Protein AF-W2P151-F1 (afdb_monomer_lite)

Structure (mmCIF, N/CA/C/O backbone):
data_AF-W2P151-F1
#
_entry.id   AF-W2P151-F1
#
loop_
_atom_site.group_PDB
_atom_site.id
_atom_site.type_symbol
_atom_site.label_atom_id
_atom_site.label_alt_id
_atom_site.label_comp_id
_atom_site.label_asym_id
_atom_site.label_entity_id
_atom_site.label_seq_id
_atom_site.pdbx_PDB_ins_code
_atom_site.Cartn_x
_atom_site.Cartn_y
_atom_site.Cartn_z
_atom_site.occupancy
_atom_site.B_iso_or_equiv
_atom_site.auth_seq_id
_atom_site.auth_comp_id
_atom_site.auth_asym_id
_atom_site.auth_atom_id
_atom_site.pdbx_PDB_model_num
ATOM 1 N N . MET A 1 1 ? 22.898 -13.556 15.363 1.00 48.88 1 MET A N 1
ATOM 2 C CA . MET A 1 1 ? 22.469 -13.489 13.948 1.00 48.88 1 MET A CA 1
ATOM 3 C C . MET A 1 1 ? 21.510 -14.631 13.672 1.00 48.88 1 MET A C 1
ATOM 5 O O . MET A 1 1 ? 21.940 -15.776 13.600 1.00 48.88 1 MET A O 1
ATOM 9 N N . LEU A 1 2 ? 20.218 -14.321 13.571 1.00 49.53 2 LEU A N 1
ATOM 10 C CA . LEU A 1 2 ? 19.186 -15.276 13.169 1.00 49.53 2 LEU A CA 1
ATOM 11 C C . LEU A 1 2 ? 19.437 -15.755 11.729 1.00 49.53 2 LEU A C 1
ATOM 13 O O . LEU A 1 2 ? 19.511 -14.952 10.799 1.00 49.53 2 LEU A O 1
ATOM 17 N N . THR A 1 3 ? 19.579 -17.063 11.541 1.00 51.41 3 THR A N 1
ATOM 18 C CA . THR A 1 3 ? 19.622 -17.700 10.222 1.00 51.41 3 THR A CA 1
ATOM 19 C C . THR A 1 3 ? 18.239 -17.662 9.571 1.00 51.41 3 THR A C 1
ATOM 21 O O . THR A 1 3 ? 17.212 -17.768 10.242 1.00 51.41 3 THR A O 1
ATOM 24 N N . ARG A 1 4 ? 18.202 -17.495 8.244 1.00 45.56 4 ARG A N 1
ATOM 25 C CA . ARG A 1 4 ? 16.959 -17.489 7.461 1.00 45.56 4 ARG A CA 1
ATOM 26 C C . ARG A 1 4 ? 16.254 -18.842 7.606 1.00 45.56 4 ARG A C 1
ATOM 28 O O . ARG A 1 4 ? 16.794 -19.858 7.178 1.00 45.56 4 ARG A O 1
ATOM 35 N N . GLY A 1 5 ? 15.075 -18.848 8.221 1.00 63.41 5 GLY A N 1
ATOM 36 C CA . GLY A 1 5 ? 14.227 -20.029 8.370 1.00 63.41 5 GLY A CA 1
ATOM 37 C C . GLY A 1 5 ? 13.112 -20.072 7.326 1.00 63.41 5 GLY A C 1
ATOM 38 O O . GLY A 1 5 ? 12.913 -19.126 6.566 1.00 63.41 5 GLY A O 1
ATOM 39 N N . LEU A 1 6 ? 12.331 -21.157 7.330 1.00 47.38 6 LEU A N 1
ATOM 40 C CA . LEU A 1 6 ? 11.168 -21.346 6.445 1.00 47.38 6 LEU A CA 1
ATOM 41 C C . LEU A 1 6 ? 10.095 -20.246 6.592 1.00 47.38 6 LEU A C 1
ATOM 43 O O . LEU A 1 6 ? 9.331 -20.017 5.662 1.00 47.38 6 LEU A O 1
ATOM 47 N N . ALA A 1 7 ? 10.055 -19.559 7.739 1.00 50.62 7 ALA A N 1
ATOM 48 C CA . ALA A 1 7 ? 9.085 -18.505 8.049 1.00 50.62 7 ALA A CA 1
ATOM 49 C C . ALA A 1 7 ? 9.731 -17.197 8.555 1.00 50.62 7 ALA A C 1
ATOM 51 O O . ALA A 1 7 ? 9.031 -16.336 9.084 1.00 50.62 7 ALA A O 1
ATOM 52 N N . THR A 1 8 ? 11.055 -17.032 8.432 1.00 49.62 8 THR A N 1
ATOM 53 C CA . THR A 1 8 ? 11.764 -15.846 8.941 1.00 49.62 8 THR A CA 1
ATOM 54 C C . THR A 1 8 ? 12.710 -15.260 7.896 1.00 49.62 8 THR A C 1
ATOM 56 O O . THR A 1 8 ? 13.574 -15.945 7.350 1.00 49.62 8 THR A O 1
ATOM 59 N N . ILE A 1 9 ? 12.563 -13.960 7.635 1.00 53.88 9 ILE A N 1
ATOM 60 C CA . ILE A 1 9 ? 13.504 -13.168 6.838 1.00 53.88 9 ILE A CA 1
ATOM 61 C C . ILE A 1 9 ? 14.273 -12.278 7.822 1.00 53.88 9 ILE A C 1
ATOM 63 O O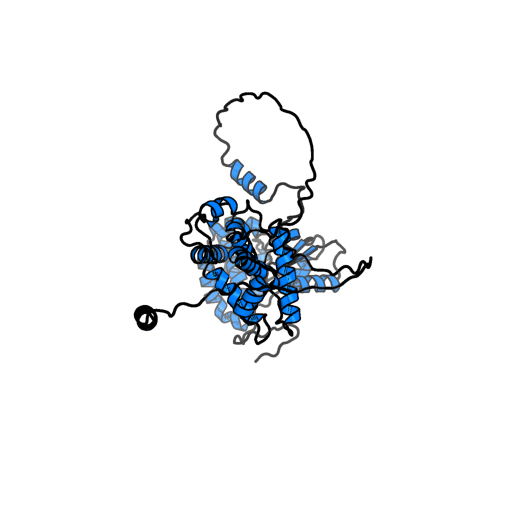 . ILE A 1 9 ? 13.668 -11.374 8.400 1.00 53.88 9 ILE A O 1
ATOM 67 N N . PRO A 1 10 ? 15.568 -12.537 8.070 1.00 54.06 10 PRO A N 1
ATOM 68 C CA . PRO A 1 10 ? 16.351 -11.721 8.986 1.00 54.06 10 PRO A CA 1
ATOM 69 C C . PRO A 1 10 ? 16.615 -10.349 8.357 1.00 54.06 10 PRO A C 1
ATOM 71 O O . PRO A 1 10 ? 17.128 -10.259 7.241 1.00 54.06 10 PRO A O 1
ATOM 74 N N . LEU A 1 11 ? 16.261 -9.282 9.076 1.00 56.06 11 LEU A N 1
ATOM 75 C CA . LEU A 1 11 ? 16.578 -7.908 8.693 1.00 56.06 11 LEU A CA 1
ATOM 76 C C . LEU A 1 11 ? 17.897 -7.490 9.371 1.00 56.06 11 LEU A C 1
ATOM 78 O O . LEU A 1 11 ? 17.995 -7.574 10.598 1.00 56.06 11 LEU A O 1
ATOM 82 N N . PRO A 1 12 ? 18.928 -7.066 8.613 1.00 52.03 12 PRO A N 1
ATOM 83 C CA . PRO A 1 12 ? 20.216 -6.677 9.184 1.00 52.03 12 PRO A CA 1
ATOM 84 C C . PRO A 1 12 ? 20.056 -5.540 10.206 1.00 52.03 12 PRO A C 1
ATOM 86 O O . PRO A 1 12 ? 19.514 -4.489 9.880 1.00 52.03 12 PRO A O 1
ATOM 89 N N . GLY A 1 13 ? 20.530 -5.748 11.438 1.00 55.62 13 GLY A N 1
ATOM 90 C CA . GLY A 1 13 ? 20.484 -4.745 12.513 1.00 55.62 13 GLY A CA 1
ATOM 91 C C . GLY A 1 13 ? 19.238 -4.771 13.408 1.00 55.62 13 GLY A C 1
ATOM 92 O O . GLY A 1 13 ? 19.181 -3.998 14.360 1.00 55.62 13 GLY A O 1
ATOM 93 N N . ILE A 1 14 ? 18.268 -5.661 13.161 1.00 54.78 14 ILE A N 1
ATOM 94 C CA . ILE A 1 14 ? 17.080 -5.841 14.013 1.00 54.78 14 ILE A CA 1
ATOM 95 C C . ILE A 1 14 ? 17.016 -7.308 14.453 1.00 54.78 14 ILE A C 1
ATOM 97 O O . ILE A 1 14 ? 16.638 -8.180 13.676 1.00 54.78 14 ILE A O 1
ATOM 101 N N . ASP A 1 15 ? 17.406 -7.584 15.702 1.00 51.38 15 ASP A N 1
ATOM 102 C CA . ASP A 1 15 ? 17.488 -8.951 16.260 1.00 51.38 15 ASP A CA 1
ATOM 103 C C . ASP A 1 15 ? 16.204 -9.380 16.999 1.00 51.38 15 ASP A C 1
ATOM 105 O O . ASP A 1 15 ? 16.152 -10.432 17.632 1.00 51.38 15 ASP A O 1
ATOM 109 N N . VAL A 1 16 ? 15.143 -8.567 16.921 1.00 54.44 16 VAL A N 1
ATOM 110 C CA . VAL A 1 16 ? 13.829 -8.887 17.489 1.00 54.44 16 VAL A CA 1
ATOM 111 C C . VAL A 1 16 ? 12.882 -9.236 16.344 1.00 54.44 16 VAL A C 1
ATOM 113 O O . VAL A 1 16 ? 12.715 -8.421 15.433 1.00 54.44 16 VAL A O 1
ATOM 116 N N . PRO A 1 17 ? 12.230 -10.412 16.362 1.00 56.50 17 PRO A N 1
ATOM 117 C CA . PRO A 1 17 ? 11.179 -10.705 15.404 1.00 56.50 17 PRO A CA 1
ATOM 118 C C . PRO A 1 17 ? 10.109 -9.615 15.491 1.00 56.50 17 PRO A C 1
ATOM 120 O O . PRO A 1 17 ? 9.585 -9.329 16.572 1.00 56.50 17 PRO A O 1
ATOM 123 N N . PHE A 1 18 ? 9.772 -9.004 14.356 1.00 56.91 18 PHE A N 1
ATOM 124 C CA . PHE A 1 18 ? 8.570 -8.180 14.266 1.00 56.91 18 PHE A CA 1
ATOM 125 C C . PHE A 1 18 ? 7.388 -9.022 14.760 1.00 56.91 18 PHE A C 1
ATOM 127 O O . PHE A 1 18 ? 7.312 -10.205 14.426 1.00 56.91 18 PHE A O 1
ATOM 134 N N . HIS A 1 19 ? 6.491 -8.442 15.566 1.00 62.44 19 HIS A N 1
ATOM 135 C CA . HIS A 1 19 ? 5.348 -9.167 16.142 1.00 62.44 19 HIS A CA 1
ATOM 136 C C . HIS A 1 19 ? 5.714 -10.173 17.256 1.00 62.44 19 HIS A C 1
ATOM 138 O O . HIS A 1 19 ? 5.022 -11.174 17.455 1.00 62.44 19 HIS A O 1
ATOM 144 N N . SER A 1 20 ? 6.789 -9.901 18.009 1.00 71.75 20 SER A N 1
ATOM 145 C CA . SER A 1 20 ? 7.244 -10.713 19.149 1.00 71.75 20 SER A CA 1
ATOM 146 C C . SER A 1 20 ? 6.705 -10.227 20.497 1.00 71.75 20 SER A C 1
ATOM 148 O O . SER A 1 20 ? 6.620 -9.026 20.749 1.00 71.75 20 SER A O 1
ATOM 150 N N . ARG A 1 21 ? 6.465 -11.165 21.424 1.00 77.56 21 ARG A N 1
ATOM 151 C CA . ARG A 1 21 ? 6.124 -10.858 22.827 1.00 77.56 21 ARG A CA 1
ATOM 152 C C . ARG A 1 21 ? 7.224 -10.078 23.554 1.00 77.56 21 ARG A C 1
ATOM 154 O O . ARG A 1 21 ? 6.929 -9.400 24.531 1.00 77.56 21 ARG A O 1
ATOM 161 N N . GLU A 1 22 ? 8.454 -10.112 23.050 1.00 79.81 22 GLU A N 1
ATOM 162 C CA . GLU A 1 22 ? 9.557 -9.277 23.544 1.00 79.81 22 GLU A CA 1
ATOM 163 C C . GLU A 1 22 ? 9.252 -7.772 23.426 1.00 79.81 22 GLU A C 1
ATOM 165 O O . GLU A 1 22 ? 9.737 -6.967 24.215 1.00 79.81 22 GLU A O 1
ATOM 170 N N . LEU A 1 23 ? 8.382 -7.379 22.488 1.00 83.94 23 LEU A N 1
ATOM 171 C CA . LEU A 1 23 ? 7.972 -5.988 22.285 1.00 83.94 23 LEU A CA 1
ATOM 172 C C . LEU A 1 23 ? 6.814 -5.555 23.203 1.00 83.94 23 LEU A C 1
ATOM 174 O O . LEU A 1 23 ? 6.365 -4.410 23.120 1.00 83.94 23 LEU A O 1
ATOM 178 N N . LEU A 1 24 ? 6.331 -6.425 24.104 1.00 86.69 24 LEU A N 1
ATOM 179 C CA . LEU A 1 24 ? 5.219 -6.108 25.015 1.00 86.69 24 LEU A CA 1
ATOM 180 C C . LEU A 1 24 ? 5.515 -4.902 25.917 1.00 86.69 24 LEU A C 1
ATOM 182 O O . LEU A 1 24 ? 4.603 -4.137 26.231 1.00 86.69 24 LEU A O 1
ATOM 186 N N . SER A 1 25 ? 6.777 -4.702 26.302 1.00 89.06 25 SER A N 1
ATOM 187 C CA . SER A 1 25 ? 7.207 -3.558 27.116 1.00 89.06 25 SER A CA 1
ATOM 188 C C . SER A 1 25 ? 7.039 -2.211 26.401 1.00 89.06 25 SER A C 1
ATOM 190 O O . SER A 1 25 ? 6.852 -1.197 27.069 1.00 89.06 25 SER A O 1
ATOM 192 N N . GLY A 1 26 ? 7.039 -2.193 25.062 1.00 88.44 26 GLY A N 1
ATOM 193 C CA . GLY A 1 26 ? 6.848 -0.990 24.243 1.00 88.44 26 GLY A CA 1
ATOM 194 C C . GLY A 1 26 ? 5.382 -0.630 23.969 1.00 88.44 26 GLY A C 1
ATOM 195 O O . GLY A 1 26 ? 5.090 0.485 23.531 1.00 88.44 26 GLY A O 1
ATOM 196 N N . VAL A 1 27 ? 4.441 -1.538 24.255 1.00 92.56 27 VAL A N 1
ATOM 197 C CA . VAL A 1 27 ? 3.000 -1.332 24.018 1.00 92.56 27 VAL A CA 1
ATOM 198 C C . VAL A 1 27 ? 2.451 -0.078 24.721 1.00 92.56 27 VAL A C 1
ATOM 200 O O . VAL A 1 27 ? 1.677 0.642 24.090 1.00 92.56 27 VAL A O 1
ATOM 203 N N . PRO A 1 28 ? 2.812 0.247 25.984 1.00 93.81 28 PRO A N 1
ATOM 204 C CA . PRO A 1 28 ? 2.369 1.482 26.634 1.00 93.81 28 PRO A CA 1
ATOM 205 C C . PRO A 1 28 ? 2.754 2.753 25.873 1.00 93.81 28 PRO A C 1
ATOM 207 O O . PRO A 1 28 ? 1.875 3.562 25.588 1.00 93.81 28 PRO A O 1
ATOM 210 N N . SER A 1 29 ? 4.020 2.891 25.475 1.00 92.12 29 SER A N 1
ATOM 211 C CA . SER A 1 29 ? 4.502 4.069 24.745 1.00 92.12 29 SER A CA 1
ATOM 212 C C . SER A 1 29 ? 3.850 4.186 23.367 1.00 92.12 29 SER A C 1
ATOM 214 O O . SER A 1 29 ? 3.435 5.270 22.959 1.00 92.12 29 SER A O 1
ATOM 216 N N . PHE A 1 30 ? 3.691 3.065 22.654 1.00 91.56 30 PHE A N 1
ATOM 217 C CA . PHE A 1 30 ? 3.041 3.079 21.345 1.00 91.56 30 PHE A CA 1
ATOM 218 C C . PHE A 1 30 ? 1.546 3.407 21.453 1.00 91.56 30 PHE A C 1
ATOM 220 O O . PHE A 1 30 ? 1.029 4.196 20.667 1.00 91.56 30 PHE A O 1
ATOM 227 N N . ARG A 1 31 ? 0.853 2.894 22.477 1.00 94.62 31 ARG A N 1
ATOM 228 C CA . ARG A 1 31 ? -0.535 3.263 22.787 1.00 94.62 31 ARG A CA 1
ATOM 229 C C . ARG A 1 31 ? -0.688 4.768 22.998 1.00 94.62 31 ARG A C 1
ATOM 231 O O . ARG A 1 31 ? -1.619 5.352 22.452 1.00 94.62 31 ARG A O 1
ATOM 238 N N . GLU A 1 32 ? 0.179 5.385 23.797 1.00 93.94 32 GLU A N 1
ATOM 239 C CA . GLU A 1 32 ? 0.135 6.832 24.051 1.00 93.94 32 GLU A CA 1
ATOM 240 C C . GLU A 1 32 ? 0.288 7.627 22.756 1.00 93.94 32 GLU A C 1
ATOM 242 O O . GLU A 1 32 ? -0.507 8.530 22.501 1.00 93.94 32 GLU A O 1
ATOM 247 N N . LEU A 1 33 ? 1.217 7.222 21.886 1.00 93.88 33 LEU A N 1
ATOM 248 C CA . LEU A 1 33 ? 1.359 7.819 20.562 1.00 93.88 33 LEU A CA 1
ATOM 249 C C . LEU A 1 33 ? 0.073 7.669 19.734 1.00 93.88 33 LEU A C 1
ATOM 251 O O . LEU A 1 33 ? -0.426 8.662 19.209 1.00 93.88 33 LEU A O 1
ATOM 255 N N . LEU A 1 34 ? -0.499 6.463 19.642 1.00 93.81 34 LEU A N 1
ATOM 256 C CA . LEU A 1 34 ? -1.705 6.208 18.844 1.00 93.81 34 LEU A CA 1
ATOM 257 C C . LEU A 1 34 ? -2.912 7.022 19.331 1.00 93.81 34 LEU A C 1
ATOM 259 O O . LEU A 1 34 ? -3.662 7.538 18.505 1.00 93.81 34 LEU A O 1
ATOM 263 N N . ARG A 1 35 ? -3.061 7.218 20.648 1.00 93.94 35 ARG A N 1
ATOM 264 C CA . ARG A 1 35 ? -4.118 8.073 21.224 1.00 93.94 35 ARG A CA 1
ATOM 265 C C . ARG A 1 35 ? -4.042 9.525 20.754 1.00 93.94 35 ARG A C 1
ATOM 267 O O . ARG A 1 35 ? -5.067 10.185 20.692 1.00 93.94 35 ARG A O 1
ATOM 274 N N . THR A 1 36 ? -2.850 10.031 20.431 1.00 92.31 36 THR A N 1
ATOM 275 C CA . THR A 1 36 ? -2.695 11.394 19.886 1.00 92.31 36 THR A CA 1
ATOM 276 C C . THR A 1 36 ? -2.964 11.474 18.384 1.00 92.31 36 THR A C 1
ATOM 278 O O . THR A 1 36 ? -3.177 12.561 17.856 1.00 92.31 36 THR A O 1
ATOM 281 N N . LYS A 1 37 ? -2.919 10.338 17.675 1.00 92.06 37 LYS A N 1
ATOM 282 C CA . LYS A 1 37 ? -3.052 10.277 16.212 1.00 92.06 37 LYS A CA 1
ATOM 283 C C . LYS A 1 37 ? -4.472 10.008 15.744 1.00 92.06 37 LYS A C 1
ATOM 285 O O . LYS A 1 37 ? -4.815 10.403 14.634 1.00 92.06 37 LYS A O 1
ATOM 290 N N . PHE A 1 38 ? -5.283 9.355 16.567 1.00 91.50 38 PHE A N 1
ATOM 291 C CA . PHE A 1 38 ? -6.667 9.061 16.240 1.00 91.50 38 PHE A CA 1
ATOM 292 C C . PHE A 1 38 ? -7.615 9.996 16.982 1.00 91.50 38 PHE A C 1
ATOM 294 O O . PHE A 1 38 ? -7.772 9.902 18.194 1.00 91.50 38 PHE A O 1
ATOM 301 N N . ASP A 1 39 ? -8.295 10.867 16.242 1.00 93.38 39 ASP A N 1
ATOM 302 C CA . ASP A 1 39 ? -9.407 11.630 16.799 1.00 93.38 39 ASP A CA 1
ATOM 303 C C . ASP A 1 39 ? -10.656 10.726 16.933 1.00 93.38 39 ASP A C 1
ATOM 305 O O . ASP A 1 39 ? -11.042 10.074 15.953 1.00 93.38 39 ASP A O 1
ATOM 309 N N . PRO A 1 40 ? -11.311 10.667 18.111 1.00 92.56 40 PRO A N 1
ATOM 310 C CA . PRO A 1 40 ? -12.478 9.810 18.322 1.00 92.56 40 PRO A CA 1
ATOM 311 C C . PRO A 1 40 ? -13.662 10.100 17.391 1.00 92.56 40 PRO A C 1
ATOM 313 O O . PRO A 1 40 ? -14.337 9.163 16.969 1.00 92.56 40 PRO A O 1
ATOM 316 N N . HIS A 1 41 ? -13.912 11.365 17.041 1.00 92.62 41 HIS A N 1
ATOM 317 C CA . HIS A 1 41 ? -15.035 11.746 16.180 1.00 92.62 41 HIS A CA 1
ATOM 318 C C . HIS A 1 41 ? -14.734 11.443 14.711 1.00 92.62 41 HIS A C 1
ATOM 320 O O . HIS A 1 41 ? -15.622 11.033 13.964 1.00 92.62 41 HIS A O 1
ATOM 326 N N . VAL A 1 42 ? -13.478 11.607 14.279 1.00 92.56 42 VAL A N 1
ATOM 327 C CA . VAL A 1 42 ? -13.044 11.176 12.941 1.00 92.56 42 VAL A CA 1
ATOM 328 C C . VAL A 1 42 ? -13.207 9.664 12.794 1.00 92.56 42 VAL A C 1
ATOM 330 O O . VAL A 1 42 ? -13.783 9.221 11.802 1.00 92.56 42 VAL A O 1
ATOM 333 N N . LEU A 1 43 ? -12.762 8.884 13.786 1.00 91.38 43 LEU A N 1
ATOM 334 C CA . LEU A 1 43 ? -12.929 7.430 13.771 1.00 91.38 43 LEU A CA 1
ATOM 335 C C . LEU A 1 43 ? -14.400 7.016 13.766 1.00 91.38 43 LEU A C 1
ATOM 337 O O . LEU A 1 43 ? -14.762 6.121 13.007 1.00 91.38 43 LEU A O 1
ATOM 341 N N . GLU A 1 44 ? -15.248 7.674 14.559 1.00 92.62 44 GLU A N 1
ATOM 342 C CA . GLU A 1 44 ? -16.688 7.404 14.562 1.00 92.62 44 GLU A CA 1
ATOM 343 C C . GLU A 1 44 ? -17.305 7.603 13.172 1.00 92.62 44 GLU A C 1
ATOM 345 O O . GLU A 1 44 ? -18.029 6.732 12.692 1.00 92.62 44 GLU A O 1
ATOM 350 N N . ARG A 1 45 ? -16.955 8.690 12.471 1.00 93.81 45 ARG A N 1
ATOM 351 C CA . ARG A 1 45 ? -17.412 8.923 11.088 1.00 93.81 45 ARG A CA 1
ATOM 352 C C . ARG A 1 45 ? -16.919 7.863 10.102 1.00 93.81 45 ARG A C 1
ATOM 354 O O . ARG A 1 45 ? -17.583 7.609 9.103 1.00 93.81 45 ARG A O 1
ATOM 361 N N . GLN A 1 46 ? -15.765 7.253 10.365 1.00 92.81 46 GLN A N 1
ATOM 362 C CA . GLN A 1 46 ? -15.169 6.218 9.517 1.00 92.81 46 GLN A CA 1
ATOM 363 C C . GLN A 1 46 ? -15.628 4.797 9.866 1.00 92.81 46 GLN A C 1
ATOM 365 O O . GLN A 1 46 ? -15.316 3.873 9.116 1.00 92.81 46 GLN A O 1
ATOM 370 N N . LEU A 1 47 ? -16.390 4.595 10.947 1.00 92.31 47 LEU A N 1
ATOM 371 C CA . LEU A 1 47 ? -16.875 3.272 11.358 1.00 92.31 47 LEU A CA 1
ATOM 372 C C . LEU A 1 47 ? -17.543 2.460 10.239 1.00 92.31 47 LEU A C 1
ATOM 374 O O . LEU A 1 47 ? -17.215 1.279 10.136 1.00 92.31 47 LEU A O 1
ATOM 378 N N . PRO A 1 48 ? -18.376 3.038 9.348 1.00 93.88 48 PRO A N 1
ATOM 379 C CA . PRO A 1 48 ? -18.976 2.280 8.245 1.00 93.88 48 PRO A CA 1
ATOM 380 C C . PRO A 1 48 ? -17.958 1.665 7.267 1.00 93.88 48 PRO A C 1
ATOM 382 O O . PRO A 1 48 ? -18.267 0.705 6.561 1.00 93.88 48 PRO A O 1
ATOM 385 N N . LEU A 1 49 ? -16.739 2.214 7.209 1.00 92.75 49 LEU A N 1
ATOM 386 C CA . LEU A 1 49 ? -15.636 1.694 6.396 1.00 92.75 49 LEU A CA 1
ATOM 387 C C . LEU A 1 49 ? -14.833 0.609 7.127 1.00 92.75 49 LEU A C 1
ATOM 389 O O . LEU A 1 49 ? -14.090 -0.132 6.487 1.00 92.75 49 LEU A O 1
ATOM 393 N N . LEU A 1 50 ? -14.963 0.524 8.452 1.00 93.06 50 LEU A N 1
ATOM 394 C CA . LEU A 1 50 ? -14.208 -0.387 9.308 1.00 93.06 50 LEU A CA 1
ATOM 395 C C . LEU A 1 50 ? -15.034 -1.614 9.695 1.00 93.06 50 LEU A C 1
ATOM 397 O O . LEU A 1 50 ? -14.548 -2.738 9.571 1.00 93.06 50 LEU A O 1
ATOM 401 N N . GLU A 1 51 ? -16.270 -1.414 10.153 1.00 93.88 51 GLU A N 1
ATOM 402 C CA . GLU A 1 51 ? -17.145 -2.490 10.617 1.00 93.88 51 GLU A CA 1
ATOM 403 C C . GLU A 1 51 ? -17.405 -3.514 9.507 1.00 93.88 51 GLU A C 1
ATOM 405 O O . GLU A 1 51 ? -17.787 -3.176 8.388 1.00 93.88 51 GLU A O 1
ATOM 410 N N . GLY A 1 52 ? -17.121 -4.785 9.801 1.00 91.25 52 GLY A N 1
ATOM 411 C CA . GLY A 1 52 ? -17.254 -5.894 8.852 1.00 91.25 52 GLY A CA 1
ATOM 412 C C . GLY A 1 52 ? -16.233 -5.915 7.704 1.00 91.25 52 GLY A C 1
ATOM 413 O O . GLY A 1 52 ? -16.170 -6.910 6.988 1.00 91.25 52 GLY A O 1
ATOM 414 N N . ARG A 1 53 ? -15.415 -4.866 7.530 1.00 91.62 53 ARG A N 1
ATOM 415 C CA . ARG A 1 53 ? -14.478 -4.718 6.398 1.00 91.62 53 ARG A CA 1
ATOM 416 C C . ARG A 1 53 ? -13.013 -4.795 6.815 1.00 91.62 53 ARG A C 1
ATOM 418 O O . ARG A 1 53 ? -12.211 -5.434 6.139 1.00 91.62 53 ARG A O 1
ATOM 425 N N . TYR A 1 54 ? -12.649 -4.165 7.929 1.00 94.50 54 TYR A N 1
ATOM 426 C CA . TYR A 1 54 ? -11.285 -4.196 8.446 1.00 94.50 54 TYR A CA 1
ATOM 427 C C . TYR A 1 54 ? -11.041 -5.481 9.245 1.00 94.50 54 TYR A C 1
ATOM 429 O O . TYR A 1 54 ? -11.785 -5.785 10.174 1.00 94.50 54 TYR A O 1
ATOM 437 N N . ILE A 1 55 ? -9.983 -6.229 8.921 1.00 94.31 55 ILE A N 1
ATOM 438 C CA . ILE A 1 55 ? -9.581 -7.439 9.653 1.00 94.31 55 ILE A CA 1
ATOM 439 C C . ILE A 1 55 ? -8.193 -7.203 10.266 1.00 94.31 55 ILE A C 1
ATOM 441 O O . ILE A 1 55 ? -7.192 -7.257 9.549 1.00 94.31 55 ILE A O 1
ATOM 445 N N . PRO A 1 56 ? -8.087 -6.941 11.580 1.00 94.38 56 PRO A N 1
ATOM 446 C CA . PRO A 1 56 ? -6.799 -6.721 12.223 1.00 94.38 56 PRO A CA 1
ATOM 447 C C . PRO A 1 56 ? -5.998 -8.020 12.371 1.00 94.38 56 PRO A C 1
ATOM 449 O O . PRO A 1 56 ? -6.525 -9.075 12.741 1.00 94.38 56 PRO A O 1
ATOM 452 N N . ASN A 1 57 ? -4.679 -7.893 12.211 1.00 92.12 57 ASN A N 1
ATOM 453 C CA . ASN A 1 57 ? -3.702 -8.983 12.331 1.00 92.12 57 ASN A CA 1
ATOM 454 C C . ASN A 1 57 ? -3.748 -9.724 13.675 1.00 92.12 57 ASN A C 1
ATOM 456 O O . ASN A 1 57 ? -3.364 -10.891 13.749 1.00 92.12 57 ASN A O 1
ATOM 460 N N . LEU A 1 58 ? -4.200 -9.040 14.728 1.00 92.06 58 LEU A N 1
ATOM 461 C CA . LEU A 1 58 ? -4.203 -9.546 16.095 1.00 92.06 58 LEU A CA 1
ATOM 462 C C . LEU A 1 58 ? -5.197 -10.697 16.314 1.00 92.06 58 LEU A C 1
ATOM 464 O O . LEU A 1 58 ? -4.867 -11.666 16.994 1.00 92.06 58 LEU A O 1
ATOM 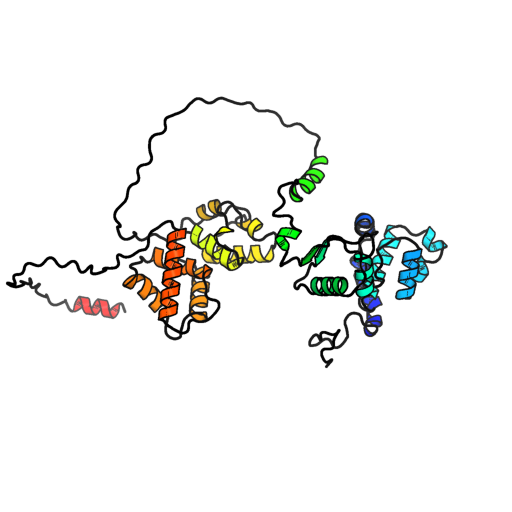468 N N . VAL A 1 59 ? -6.415 -10.585 15.772 1.00 93.38 59 VAL A N 1
ATOM 469 C CA . VAL A 1 59 ? -7.510 -11.541 16.040 1.00 93.38 59 VAL A CA 1
ATOM 470 C C . VAL A 1 59 ? -8.041 -12.247 14.792 1.00 93.38 59 VAL A C 1
ATOM 472 O O . VAL A 1 59 ? -8.738 -13.246 14.948 1.00 93.38 59 VAL A O 1
ATOM 475 N N . ALA A 1 60 ? -7.698 -11.782 13.582 1.00 92.94 60 ALA A N 1
ATOM 476 C CA . ALA A 1 60 ? -8.150 -12.360 12.309 1.00 92.94 60 ALA A CA 1
ATOM 477 C C . ALA A 1 60 ? -9.680 -12.522 12.197 1.00 92.94 60 ALA A C 1
ATOM 479 O O . ALA A 1 60 ? -10.181 -13.499 11.647 1.00 92.94 60 ALA A O 1
ATOM 480 N N . THR A 1 61 ? -10.435 -11.560 12.731 1.00 93.31 61 THR A N 1
ATOM 481 C CA . THR A 1 61 ? -11.896 -11.494 12.592 1.00 93.31 61 THR A CA 1
ATOM 482 C C . THR A 1 61 ? -12.328 -10.081 12.221 1.00 93.31 61 THR A C 1
ATOM 484 O O . THR A 1 61 ? -11.645 -9.153 12.657 1.00 93.31 61 THR A O 1
ATOM 487 N N . PRO A 1 62 ? -13.430 -9.890 11.472 1.00 94.00 62 PRO A N 1
ATOM 488 C CA . PRO A 1 62 ? -13.849 -8.563 11.036 1.00 94.00 62 PRO A CA 1
ATOM 489 C C . PRO A 1 62 ? -14.124 -7.649 12.226 1.00 94.00 62 PRO A C 1
ATOM 491 O O . PRO A 1 62 ? -14.713 -8.077 13.220 1.00 94.00 62 PRO A O 1
ATOM 494 N N . PHE A 1 63 ? -13.677 -6.402 12.118 1.00 96.19 63 PHE A N 1
ATOM 495 C CA . PHE A 1 63 ? -13.846 -5.378 13.134 1.00 96.19 63 PHE A CA 1
ATOM 496 C C . PHE A 1 63 ? -15.331 -5.174 13.450 1.00 96.19 63 PHE A C 1
ATOM 498 O O . PHE A 1 63 ? -16.163 -5.105 12.545 1.00 96.19 63 PHE A O 1
ATOM 505 N N . SER A 1 64 ? -15.655 -5.078 14.737 1.00 96.44 64 SER A N 1
ATOM 506 C CA . SER A 1 64 ? -17.014 -4.866 15.229 1.00 96.44 64 SER A CA 1
ATOM 507 C C . SER A 1 64 ? -16.981 -4.138 16.570 1.00 96.44 64 SER A C 1
ATOM 509 O O . SER A 1 64 ? -16.080 -4.364 17.383 1.00 96.44 64 SER A O 1
ATOM 511 N N . LEU A 1 65 ? -17.978 -3.283 16.810 1.00 95.69 65 LEU A N 1
ATOM 512 C CA . LEU A 1 65 ? -18.187 -2.629 18.101 1.00 95.69 65 LEU A CA 1
ATOM 513 C C . LEU A 1 65 ? -19.046 -3.444 19.079 1.00 95.69 65 LEU A C 1
ATOM 515 O O . LEU A 1 65 ? -19.378 -2.968 20.164 1.00 95.69 65 LEU A O 1
ATOM 519 N N . GLU A 1 66 ? -19.395 -4.682 18.736 1.00 95.81 66 GLU A N 1
ATOM 520 C CA . GLU A 1 66 ? -20.106 -5.566 19.651 1.00 95.81 66 GLU A CA 1
ATOM 521 C C . GLU A 1 66 ? -19.257 -5.941 20.868 1.00 95.81 66 GLU A C 1
ATOM 523 O O . GLU A 1 66 ? -18.052 -6.196 20.781 1.00 95.81 66 GLU A O 1
ATOM 528 N N . ARG A 1 67 ? -19.913 -6.095 22.022 1.00 95.81 67 ARG A N 1
ATOM 529 C CA . ARG A 1 67 ? -19.248 -6.506 23.268 1.00 95.81 67 ARG A CA 1
ATOM 530 C C . ARG A 1 67 ? -18.504 -7.838 23.127 1.00 95.81 67 ARG A C 1
ATOM 532 O O . ARG A 1 67 ? -17.430 -8.006 23.703 1.00 95.81 67 ARG A O 1
ATOM 539 N N . SER A 1 68 ? -19.050 -8.762 22.335 1.00 96.69 68 SER A N 1
ATOM 540 C CA . SER A 1 68 ? -18.448 -10.062 22.003 1.00 96.69 68 SER A CA 1
ATOM 541 C C . SER A 1 68 ? -17.063 -9.904 21.350 1.00 96.69 68 SER A C 1
ATOM 543 O O . SER A 1 68 ? -16.121 -10.637 21.669 1.00 96.69 68 SER A O 1
ATOM 545 N N . TYR A 1 69 ? -16.900 -8.900 20.484 1.00 96.94 69 TYR A N 1
ATOM 546 C CA . TYR A 1 69 ? -15.639 -8.588 19.822 1.00 96.94 69 TYR A CA 1
ATOM 547 C C . TYR A 1 69 ? -14.614 -8.020 20.811 1.00 96.94 69 TYR A C 1
ATOM 549 O O . TYR A 1 69 ? -13.473 -8.484 20.852 1.00 96.94 69 TYR A O 1
ATOM 557 N N . PHE A 1 70 ? -15.024 -7.099 21.689 1.00 97.44 70 PHE A N 1
ATOM 558 C CA . PHE A 1 70 ? -14.154 -6.572 22.750 1.00 97.44 70 PHE A CA 1
ATOM 559 C C . PHE A 1 70 ? -13.660 -7.673 23.692 1.00 97.44 70 PHE A C 1
ATOM 561 O O . PHE A 1 70 ? -12.482 -7.692 24.045 1.00 97.44 70 PHE A O 1
ATOM 568 N N . GLN A 1 71 ? -14.524 -8.624 24.059 1.00 96.81 71 GLN A N 1
ATOM 569 C CA . GLN A 1 71 ? -14.136 -9.785 24.868 1.00 96.81 71 GLN A CA 1
ATOM 570 C C . GLN A 1 71 ? -13.075 -10.639 24.164 1.00 96.81 71 GLN A C 1
ATOM 572 O O . GLN A 1 71 ? -12.113 -11.074 24.800 1.00 96.81 71 GLN A O 1
ATOM 577 N N . LYS A 1 72 ? -13.200 -10.834 22.846 1.00 96.19 72 LYS A N 1
ATOM 578 C CA . LYS A 1 72 ? -12.210 -11.555 22.034 1.00 96.19 72 LYS A CA 1
ATOM 579 C C . LYS A 1 72 ? -10.858 -10.835 22.005 1.00 96.19 72 LYS A C 1
ATOM 581 O O . LYS A 1 72 ? -9.827 -11.465 22.236 1.00 96.19 72 LYS A O 1
ATOM 586 N N . VAL A 1 73 ? -10.850 -9.519 21.782 1.00 96.62 73 VAL A N 1
ATOM 587 C CA . VAL A 1 73 ? -9.612 -8.715 21.803 1.00 96.62 73 VAL A CA 1
ATOM 588 C C . VAL A 1 73 ? -9.003 -8.681 23.208 1.00 96.62 73 VAL A C 1
ATOM 590 O O . VAL A 1 73 ? -7.785 -8.790 23.361 1.00 96.62 73 VAL A O 1
ATOM 593 N N . TYR A 1 74 ? -9.823 -8.610 24.256 1.00 96.81 74 TYR A N 1
ATOM 594 C CA . TYR A 1 74 ? -9.356 -8.709 25.636 1.00 96.81 74 TYR A CA 1
ATOM 595 C C . TYR A 1 74 ? -8.716 -10.071 25.932 1.00 96.81 74 TYR A C 1
ATOM 597 O O . TYR A 1 74 ? -7.655 -10.121 26.551 1.00 96.81 74 TYR A O 1
ATOM 605 N N . ALA A 1 75 ? -9.297 -11.174 25.455 1.00 95.62 75 ALA A N 1
ATOM 606 C CA . ALA A 1 75 ? -8.719 -12.504 25.632 1.00 95.62 75 ALA A CA 1
ATOM 607 C C . ALA A 1 75 ? -7.320 -12.619 24.997 1.00 95.62 75 ALA A C 1
ATOM 609 O O . ALA A 1 75 ? -6.444 -13.263 25.577 1.00 95.62 75 ALA A O 1
ATOM 610 N N . ALA A 1 76 ? -7.102 -11.954 23.855 1.00 92.88 76 ALA A N 1
ATOM 611 C CA . ALA A 1 76 ? -5.816 -11.923 23.159 1.00 92.88 76 ALA A CA 1
ATOM 612 C C . ALA A 1 76 ? -4.779 -10.989 23.816 1.00 92.88 76 ALA A C 1
ATOM 614 O O . ALA A 1 76 ? -3.598 -11.321 23.857 1.00 92.88 76 ALA A O 1
ATOM 615 N N . THR A 1 77 ? -5.200 -9.831 24.334 1.00 93.75 77 THR A N 1
ATOM 616 C CA . THR A 1 77 ? -4.283 -8.765 24.803 1.00 93.75 77 THR A CA 1
ATOM 617 C C . THR A 1 77 ? -4.098 -8.700 26.312 1.00 93.75 77 THR A C 1
ATOM 619 O O . THR A 1 77 ? -3.081 -8.201 26.789 1.00 93.75 77 THR A O 1
ATOM 622 N N . ARG A 1 78 ? -5.111 -9.130 27.075 1.00 94.06 78 ARG A N 1
ATOM 623 C CA . ARG A 1 78 ? -5.260 -8.865 28.515 1.00 94.06 78 ARG A CA 1
ATOM 624 C C . ARG A 1 78 ? -5.122 -7.379 28.874 1.00 94.06 78 ARG A C 1
ATOM 626 O O . ARG A 1 78 ? -4.677 -7.040 29.967 1.00 94.06 78 ARG A O 1
ATOM 633 N N . SER A 1 79 ? -5.519 -6.483 27.966 1.00 94.62 79 SER A N 1
ATOM 634 C CA . SER A 1 79 ? -5.438 -5.036 28.186 1.00 94.62 79 SER A CA 1
ATOM 635 C C . SER A 1 79 ? -6.302 -4.591 29.368 1.00 94.62 79 SER A C 1
ATOM 637 O O . SER A 1 79 ? -7.497 -4.891 29.424 1.00 94.62 79 SER A O 1
ATOM 639 N N . ARG A 1 80 ? -5.715 -3.804 30.279 1.00 94.50 80 ARG A N 1
ATOM 640 C CA . ARG A 1 80 ? -6.437 -3.196 31.410 1.00 94.50 80 ARG A CA 1
ATOM 641 C C . ARG A 1 80 ? -7.579 -2.287 30.955 1.00 94.50 80 ARG A C 1
ATOM 643 O O . ARG A 1 80 ? -8.638 -2.289 31.564 1.00 94.50 80 ARG A O 1
ATOM 650 N N . TYR A 1 81 ? -7.392 -1.563 29.851 1.00 94.75 81 TYR A N 1
ATOM 651 C CA . TYR A 1 81 ? -8.392 -0.619 29.357 1.00 94.75 81 TYR A CA 1
ATOM 652 C C . TYR A 1 81 ? -9.599 -1.345 28.758 1.00 94.75 81 TYR A C 1
ATOM 654 O O . TYR A 1 81 ? -10.735 -0.916 28.947 1.00 94.75 81 TYR A O 1
ATOM 662 N N . LEU A 1 82 ? -9.360 -2.480 28.091 1.00 95.50 82 LEU A N 1
ATOM 663 C CA . LEU A 1 82 ? -10.441 -3.350 27.630 1.00 95.50 82 LEU A CA 1
ATOM 664 C C . LEU A 1 82 ? -11.154 -4.032 28.805 1.00 95.50 82 LEU A C 1
ATOM 666 O O . LEU A 1 82 ? -12.369 -4.165 28.769 1.00 95.50 82 LEU A O 1
ATOM 670 N N . ALA A 1 83 ? -10.436 -4.419 29.864 1.00 95.25 83 ALA A N 1
ATOM 671 C CA . ALA A 1 83 ? -11.074 -4.944 31.073 1.00 95.25 83 ALA A CA 1
ATOM 672 C C . ALA A 1 83 ? -12.013 -3.909 31.710 1.00 95.25 83 ALA A C 1
ATOM 674 O O . ALA A 1 83 ? -13.135 -4.236 32.079 1.00 95.25 83 ALA A O 1
ATOM 675 N N . GLU A 1 84 ? -11.566 -2.655 31.796 1.00 94.75 84 GLU A N 1
ATOM 676 C CA . GLU A 1 84 ? -12.364 -1.565 32.347 1.00 94.75 84 GLU A CA 1
ATOM 677 C C . GLU A 1 84 ? -13.612 -1.265 31.515 1.00 94.75 84 GLU A C 1
ATOM 679 O O . GLU A 1 84 ? -14.690 -1.129 32.084 1.00 94.75 84 GLU A O 1
ATOM 684 N N . ILE A 1 85 ? -13.498 -1.157 30.187 1.00 94.94 85 ILE A N 1
ATOM 685 C CA . ILE A 1 85 ? -14.660 -0.835 29.343 1.00 94.94 85 ILE A CA 1
ATOM 686 C C . ILE A 1 85 ? -15.676 -1.981 29.289 1.00 94.94 85 ILE A C 1
ATOM 688 O O . ILE A 1 85 ? -16.857 -1.742 29.070 1.00 94.94 85 ILE A O 1
ATOM 692 N N . LEU A 1 86 ? -15.221 -3.221 29.497 1.00 94.62 86 LEU A N 1
ATOM 693 C CA . LEU A 1 86 ? -16.067 -4.412 29.529 1.00 94.62 86 LEU A CA 1
ATOM 694 C C . LEU A 1 86 ? -16.859 -4.565 30.834 1.00 94.62 86 LEU A C 1
ATOM 696 O O . LEU A 1 86 ? -17.682 -5.480 30.909 1.00 94.62 86 LEU A O 1
ATOM 700 N N . ASP A 1 87 ? -16.656 -3.710 31.838 1.00 93.81 87 ASP A N 1
ATOM 701 C CA . ASP A 1 87 ? -17.562 -3.614 32.985 1.00 93.81 87 ASP A CA 1
ATOM 702 C C . ASP A 1 87 ? -18.934 -3.092 32.528 1.00 93.81 87 ASP A C 1
ATOM 704 O O . ASP A 1 87 ? -19.019 -2.132 31.764 1.00 93.81 87 ASP A O 1
ATOM 708 N N . SER A 1 88 ? -20.027 -3.713 32.983 1.00 87.81 88 SER A N 1
ATOM 709 C CA . SER A 1 88 ? -21.372 -3.440 32.456 1.00 87.81 88 SER A CA 1
ATOM 710 C C . SER A 1 88 ? -21.792 -1.981 32.611 1.00 87.81 88 SER A C 1
ATOM 712 O O . SER A 1 88 ? -22.340 -1.416 31.670 1.00 87.81 88 SER A O 1
ATOM 714 N N . LYS A 1 89 ? -21.447 -1.341 33.735 1.00 91.19 89 LYS A N 1
ATOM 715 C CA . LYS A 1 89 ? -21.757 0.079 33.957 1.00 91.19 89 LYS A CA 1
ATOM 716 C C . LYS A 1 89 ? -21.014 0.991 32.982 1.00 91.19 89 LYS A C 1
ATOM 718 O O . LYS A 1 89 ? -21.608 1.907 32.421 1.00 91.19 89 LYS A O 1
ATOM 723 N N . LYS A 1 90 ? -19.717 0.741 32.772 1.00 91.62 90 LYS A N 1
ATOM 724 C CA . LYS A 1 90 ? -18.891 1.532 31.849 1.00 91.62 90 LYS A CA 1
ATOM 725 C C . LYS A 1 90 ? -19.325 1.311 30.403 1.00 91.62 90 LYS A C 1
ATOM 727 O O . LYS A 1 90 ? -19.466 2.292 29.680 1.00 91.62 90 LYS A O 1
ATOM 732 N N . TRP A 1 91 ? -19.595 0.064 30.020 1.00 92.94 91 TRP A N 1
ATOM 733 C CA . TRP A 1 91 ? -20.059 -0.301 28.682 1.00 92.94 91 TRP A CA 1
ATOM 734 C C . TRP A 1 91 ? -21.340 0.442 28.287 1.00 92.94 91 TRP A C 1
ATOM 736 O O . TRP A 1 91 ? -21.395 1.025 27.210 1.00 92.94 91 TRP A O 1
ATOM 746 N N . GLU A 1 92 ? -22.348 0.460 29.164 1.00 91.81 92 GLU A N 1
ATOM 747 C CA . GLU A 1 92 ? -23.634 1.128 28.905 1.00 91.81 92 GLU A CA 1
ATOM 748 C C . GLU A 1 92 ? -23.506 2.654 28.803 1.00 91.81 92 GLU A C 1
ATOM 750 O O . GLU A 1 92 ? -24.260 3.291 28.072 1.00 91.81 92 GLU A O 1
ATOM 755 N N . SER A 1 93 ? -22.538 3.244 29.508 1.00 93.12 93 SER A N 1
ATOM 756 C CA . SER A 1 93 ? -22.284 4.691 29.486 1.00 93.12 93 SER A CA 1
ATOM 757 C C . SER A 1 93 ? -21.353 5.162 28.362 1.00 93.12 93 SER A C 1
ATOM 759 O O . SER A 1 93 ? -21.224 6.366 28.139 1.00 93.12 93 SER A O 1
ATOM 761 N N . ALA A 1 94 ? -20.656 4.244 27.689 1.00 93.00 94 ALA A N 1
ATOM 762 C CA . ALA A 1 94 ? -19.615 4.584 26.729 1.00 93.00 94 ALA A CA 1
ATOM 763 C C . ALA A 1 94 ? -20.205 5.027 25.386 1.00 93.00 94 ALA A C 1
ATOM 765 O O . ALA A 1 94 ? -21.084 4.370 24.826 1.00 93.00 94 ALA A O 1
ATOM 766 N N . SER A 1 95 ? -19.679 6.116 24.823 1.00 94.50 95 SER A N 1
ATOM 767 C CA . SER A 1 95 ? -20.071 6.534 23.477 1.00 94.50 95 SER A CA 1
ATOM 768 C C . SER A 1 95 ? -19.436 5.641 22.407 1.00 94.50 95 SER A C 1
ATOM 770 O O . SER A 1 95 ? -18.360 5.068 22.602 1.00 94.50 95 SER A O 1
ATOM 772 N N . LYS A 1 96 ? -20.064 5.560 21.227 1.00 93.00 96 LYS A N 1
ATOM 773 C CA . LYS A 1 96 ? -19.509 4.817 20.083 1.00 93.00 96 LYS A CA 1
ATOM 774 C C . LYS A 1 96 ? -18.117 5.321 19.694 1.00 93.00 96 LYS A C 1
ATOM 776 O O . LYS A 1 96 ? -17.223 4.502 19.498 1.00 93.00 96 LYS A O 1
ATOM 781 N N . ALA A 1 97 ? -17.904 6.639 19.676 1.00 94.50 97 ALA A N 1
ATOM 782 C CA . ALA A 1 97 ? -16.587 7.242 19.455 1.00 94.50 97 ALA A CA 1
ATOM 783 C C . ALA A 1 97 ? -15.526 6.746 20.450 1.00 94.50 97 ALA A C 1
ATOM 785 O O . ALA A 1 97 ? -14.416 6.389 20.054 1.00 94.50 97 ALA A O 1
ATOM 786 N N . GLN A 1 98 ? -15.864 6.683 21.744 1.00 94.25 98 GLN A N 1
ATOM 787 C CA . GLN A 1 98 ? -14.947 6.200 22.780 1.00 94.25 98 GLN A CA 1
ATOM 788 C C . GLN A 1 98 ? -14.612 4.718 22.592 1.00 94.25 98 GLN A C 1
ATOM 790 O O . GLN A 1 98 ? -13.441 4.344 22.679 1.00 94.25 98 GLN A O 1
ATOM 795 N N . LEU A 1 99 ? -15.621 3.890 22.304 1.00 95.44 99 LEU A N 1
ATOM 796 C CA . LEU A 1 99 ? -15.452 2.460 22.039 1.00 95.44 99 LEU A CA 1
ATOM 797 C C . LEU A 1 99 ? -14.568 2.224 20.809 1.00 95.44 99 LEU A C 1
ATOM 799 O O . LEU A 1 99 ? -13.589 1.482 20.893 1.00 95.44 99 LEU A O 1
ATOM 803 N N . ALA A 1 100 ? -14.865 2.895 19.695 1.00 95.31 100 ALA A N 1
ATOM 804 C CA . ALA A 1 100 ? -14.113 2.792 18.450 1.00 95.31 100 ALA A CA 1
ATOM 805 C C . ALA A 1 100 ? -12.650 3.200 18.626 1.00 95.31 100 ALA A C 1
ATOM 807 O O . ALA A 1 100 ? -11.743 2.458 18.244 1.00 95.31 100 ALA A O 1
ATOM 808 N N . HIS A 1 101 ? -12.420 4.352 19.257 1.00 95.88 101 HIS A N 1
ATOM 809 C CA . HIS A 1 101 ? -11.083 4.859 19.520 1.00 95.88 101 HIS A CA 1
ATOM 810 C C . HIS A 1 101 ? -10.284 3.916 20.424 1.00 95.88 101 HIS A C 1
ATOM 812 O O . HIS A 1 101 ? -9.162 3.539 20.084 1.00 95.88 101 HIS A O 1
ATOM 818 N N . LEU A 1 102 ? -10.866 3.484 21.550 1.00 95.88 102 LEU A N 1
ATOM 819 C CA . LEU A 1 102 ? -10.212 2.543 22.455 1.00 95.88 102 LEU A CA 1
ATOM 820 C C . LEU A 1 102 ? -9.848 1.244 21.729 1.00 95.88 102 LEU A C 1
ATOM 822 O O . LEU A 1 102 ? -8.709 0.790 21.815 1.00 95.88 102 LEU A O 1
ATOM 826 N N . LEU A 1 103 ? -10.796 0.658 20.998 1.00 96.12 103 LEU A N 1
ATOM 827 C CA . LEU A 1 103 ? -10.589 -0.608 20.310 1.00 96.12 103 LEU A CA 1
ATOM 828 C C . LEU A 1 103 ? -9.506 -0.503 19.230 1.00 96.12 103 LEU A C 1
ATOM 830 O O . LEU A 1 103 ? -8.626 -1.359 19.177 1.00 96.12 103 LEU A O 1
ATOM 834 N N . MET A 1 104 ? -9.535 0.550 18.408 1.00 95.75 104 MET A N 1
ATOM 835 C CA . MET A 1 104 ? -8.539 0.780 17.357 1.00 95.75 104 MET A CA 1
ATOM 836 C C . MET A 1 104 ? -7.131 0.925 17.940 1.00 95.75 104 MET A C 1
ATOM 838 O O . MET A 1 104 ? -6.188 0.275 17.483 1.00 95.75 104 MET A O 1
ATOM 842 N N . VAL A 1 105 ? -7.001 1.734 18.994 1.00 95.56 105 VAL A N 1
ATOM 843 C CA . VAL A 1 105 ? -5.731 1.946 19.689 1.00 95.56 105 VAL A CA 1
ATOM 844 C C . VAL A 1 105 ? -5.204 0.637 20.272 1.00 95.56 105 VAL A C 1
ATOM 846 O O . VAL A 1 105 ? -4.039 0.318 20.061 1.00 95.56 105 VAL A O 1
ATOM 849 N N . GLU A 1 106 ? -6.025 -0.144 20.979 1.00 96.06 106 GLU A N 1
ATOM 850 C CA . GLU A 1 106 ? -5.561 -1.394 21.596 1.00 96.06 106 GLU A CA 1
ATOM 851 C C . GLU A 1 106 ? -5.216 -2.467 20.552 1.00 96.06 106 GLU A C 1
ATOM 853 O O . GLU A 1 106 ? -4.210 -3.159 20.709 1.00 96.06 106 GLU A O 1
ATOM 858 N N . LEU A 1 107 ? -5.986 -2.577 19.461 1.00 95.81 107 LEU A N 1
ATOM 859 C CA . LEU A 1 107 ? -5.679 -3.489 18.354 1.00 95.81 107 LEU A CA 1
ATOM 860 C C . LEU A 1 107 ? -4.293 -3.201 17.764 1.00 95.81 107 LEU A C 1
ATOM 862 O O . LEU A 1 107 ? -3.471 -4.110 17.660 1.00 95.81 107 LEU A O 1
ATOM 866 N N . LEU A 1 108 ? -4.022 -1.941 17.412 1.00 94.25 108 LEU A N 1
ATOM 867 C CA . LEU A 1 108 ? -2.752 -1.533 16.808 1.00 94.25 108 LEU A CA 1
ATOM 868 C C . LEU A 1 108 ? -1.596 -1.551 17.814 1.00 94.25 108 LEU A C 1
ATOM 870 O O . LEU A 1 108 ? -0.486 -1.946 17.460 1.00 94.25 108 LEU A O 1
ATOM 874 N N . ALA A 1 109 ? -1.853 -1.178 19.072 1.00 93.75 109 ALA A N 1
ATOM 875 C CA . ALA A 1 109 ? -0.836 -1.161 20.115 1.00 93.75 109 ALA A CA 1
ATOM 876 C C . ALA A 1 109 ? -0.278 -2.561 20.387 1.00 93.75 109 ALA A C 1
ATOM 878 O O . ALA A 1 109 ? 0.933 -2.731 20.493 1.00 93.75 109 ALA A O 1
ATOM 879 N N . TYR A 1 110 ? -1.151 -3.570 20.464 1.00 94.25 110 TYR A N 1
ATOM 880 C CA . TYR A 1 110 ? -0.740 -4.954 20.699 1.00 94.25 110 TYR A CA 1
ATOM 881 C C . TYR A 1 110 ? -0.342 -5.704 19.431 1.00 94.25 110 TYR A C 1
ATOM 883 O O . TYR A 1 110 ? 0.327 -6.734 19.540 1.00 94.25 110 TYR A O 1
ATOM 891 N N . GLN A 1 111 ? -0.708 -5.213 18.243 1.00 91.19 111 GLN A N 1
ATOM 892 C CA . GLN A 1 111 ? -0.339 -5.849 16.980 1.00 91.19 111 GLN A CA 1
ATOM 893 C C . GLN A 1 111 ? 1.179 -6.011 16.855 1.00 91.19 111 GLN A C 1
ATOM 895 O O . GLN A 1 111 ? 1.629 -7.065 16.426 1.00 91.19 111 GLN A O 1
ATOM 900 N N . SER A 1 112 ? 1.981 -5.016 17.244 1.00 83.50 112 SER A N 1
ATOM 901 C CA . SER A 1 112 ? 3.450 -5.087 17.152 1.00 83.50 112 SER A CA 1
ATOM 902 C C . SER A 1 112 ? 4.082 -6.111 18.101 1.00 83.50 112 SER A C 1
ATOM 904 O O . SER A 1 112 ? 5.207 -6.536 17.854 1.00 83.50 112 SER A O 1
ATOM 906 N N . ALA A 1 113 ? 3.363 -6.527 19.146 1.00 89.12 113 ALA A N 1
ATOM 907 C CA . ALA A 1 113 ? 3.854 -7.417 20.194 1.00 89.12 113 ALA A CA 1
ATOM 908 C C . ALA A 1 113 ? 3.152 -8.789 20.227 1.00 89.12 113 ALA A C 1
ATOM 910 O O . ALA A 1 113 ? 3.306 -9.554 21.182 1.00 89.12 113 ALA A O 1
ATOM 911 N N . SER A 1 114 ? 2.352 -9.095 19.203 1.00 88.75 114 SER A N 1
ATOM 912 C CA . SER A 1 114 ? 1.535 -10.309 19.132 1.00 88.75 114 SER A CA 1
ATOM 913 C C . SER A 1 114 ? 1.650 -10.963 17.758 1.00 88.75 114 SER A C 1
ATOM 915 O O . SER A 1 114 ? 1.678 -10.243 16.763 1.00 88.75 114 SER A O 1
ATOM 917 N N . PRO A 1 115 ? 1.643 -12.305 17.667 1.00 88.62 115 PRO A N 1
ATOM 918 C CA . PRO A 1 115 ? 1.838 -13.014 16.406 1.00 88.62 115 PRO A CA 1
ATOM 919 C C . PRO A 1 115 ? 0.709 -12.742 15.404 1.00 88.62 115 PRO A C 1
ATOM 921 O O . PRO A 1 115 ? -0.475 -12.831 15.742 1.00 88.62 115 PRO A O 1
ATOM 924 N N . VAL A 1 116 ? 1.086 -12.495 14.148 1.00 90.88 116 VAL A N 1
ATOM 925 C CA . VAL A 1 116 ? 0.155 -12.225 13.042 1.00 90.88 116 VAL A CA 1
ATOM 926 C C . VAL A 1 116 ? -0.654 -13.479 12.703 1.00 90.88 116 VAL A C 1
ATOM 928 O O . VAL A 1 116 ? -0.102 -14.514 12.334 1.00 90.88 116 VAL A O 1
ATOM 931 N N . GLN A 1 117 ? -1.980 -13.384 12.778 1.00 92.06 117 GLN A N 1
ATOM 932 C CA . GLN A 1 117 ? -2.899 -14.501 12.536 1.00 92.06 117 GLN A CA 1
ATOM 933 C C . GLN A 1 117 ? -3.235 -14.694 11.039 1.00 92.06 117 GLN A C 1
ATOM 935 O O . GLN A 1 117 ? -4.390 -14.911 10.679 1.00 92.06 117 GLN A O 1
ATOM 940 N N . TRP A 1 118 ? -2.238 -14.632 10.148 1.00 93.06 118 TRP A N 1
ATOM 941 C CA . TRP A 1 118 ? -2.471 -14.543 8.695 1.00 93.06 118 TRP A CA 1
ATOM 942 C C . TRP A 1 118 ? -3.171 -15.765 8.086 1.00 93.06 118 TRP A C 1
ATOM 944 O O . TRP A 1 118 ? -4.032 -15.615 7.223 1.00 93.06 118 TRP A O 1
ATOM 954 N N . ILE A 1 119 ? -2.873 -16.969 8.587 1.00 91.38 119 ILE A N 1
ATOM 955 C CA . ILE A 1 119 ? -3.530 -18.210 8.141 1.00 91.38 119 ILE A CA 1
ATOM 956 C C . ILE A 1 119 ? -5.042 -18.137 8.397 1.00 91.38 119 ILE A C 1
ATOM 958 O O . ILE A 1 119 ? -5.838 -18.407 7.502 1.00 91.38 119 ILE A O 1
ATOM 962 N N . LYS A 1 120 ? -5.445 -17.710 9.602 1.00 92.44 120 LYS A N 1
ATOM 963 C CA . LYS A 1 120 ? -6.862 -17.547 9.962 1.00 92.44 120 LYS A CA 1
ATOM 964 C C . LYS A 1 120 ? -7.523 -16.452 9.130 1.00 92.44 120 LYS A C 1
ATOM 966 O O . LYS A 1 120 ? -8.662 -16.622 8.707 1.00 92.44 120 LYS A O 1
ATOM 971 N N . THR A 1 121 ? -6.804 -15.361 8.857 1.00 93.50 121 THR A N 1
ATOM 972 C CA . THR A 1 121 ? -7.299 -14.286 7.989 1.00 93.50 121 THR A CA 1
ATOM 973 C C . THR A 1 121 ? -7.595 -14.811 6.587 1.00 93.50 121 THR A C 1
ATOM 975 O O . THR A 1 121 ? -8.689 -14.591 6.084 1.00 93.50 121 THR A O 1
ATOM 978 N N . GLN A 1 122 ? -6.676 -15.552 5.964 1.00 92.25 122 GLN A N 1
ATOM 979 C CA . GLN A 1 122 ? -6.913 -16.113 4.631 1.00 92.25 122 GLN A CA 1
ATOM 980 C C . GLN A 1 122 ? -8.030 -17.163 4.622 1.00 92.25 122 GLN A C 1
ATOM 982 O O . GLN A 1 122 ? -8.842 -17.176 3.702 1.00 92.25 122 GLN A O 1
ATOM 987 N N . GLN A 1 123 ? -8.131 -17.996 5.665 1.00 90.50 123 GLN A N 1
ATOM 988 C CA . GLN A 1 123 ? -9.255 -18.924 5.820 1.00 90.50 123 GLN A CA 1
ATOM 989 C C . GLN A 1 123 ? -10.596 -18.193 5.842 1.00 90.50 123 GLN A C 1
ATOM 991 O O . GLN A 1 123 ? -11.510 -18.588 5.127 1.00 90.50 123 GLN A O 1
ATOM 996 N N . LEU A 1 124 ? -10.695 -17.106 6.611 1.00 90.56 124 LEU A N 1
ATOM 997 C CA . LEU A 1 124 ? -11.884 -16.263 6.638 1.00 90.56 124 LEU A CA 1
ATOM 998 C C . LEU A 1 124 ? -12.177 -15.672 5.250 1.00 90.56 124 LEU A C 1
ATOM 1000 O O . LEU A 1 124 ? -13.299 -15.803 4.769 1.00 90.56 124 LEU A O 1
ATOM 1004 N N . LEU A 1 125 ? -11.170 -15.084 4.593 1.00 90.31 125 LEU A N 1
ATOM 1005 C CA . LEU A 1 125 ? -11.320 -14.445 3.281 1.00 90.31 125 LEU A CA 1
ATOM 1006 C C . LEU A 1 125 ? -11.779 -15.419 2.186 1.00 90.31 125 LEU A C 1
ATOM 1008 O O . LEU A 1 125 ? -12.560 -15.020 1.329 1.00 90.31 125 LEU A O 1
ATOM 1012 N N . PHE A 1 126 ? -11.311 -16.671 2.198 1.00 89.81 126 PHE A N 1
ATOM 1013 C CA . PHE A 1 126 ? -11.583 -17.644 1.129 1.00 89.81 126 PHE A CA 1
ATOM 1014 C C . PHE A 1 126 ? -12.680 -18.671 1.448 1.00 89.81 126 PHE A C 1
ATOM 1016 O O . PHE A 1 126 ? -13.037 -19.460 0.566 1.00 89.81 126 PHE A O 1
ATOM 1023 N N . SER A 1 127 ? -13.237 -18.651 2.665 1.00 85.94 127 SER A N 1
ATOM 1024 C CA . SER A 1 127 ? -14.378 -19.485 3.080 1.00 85.94 127 SER A CA 1
ATOM 1025 C C . SER A 1 127 ? -15.681 -19.182 2.303 1.00 85.94 127 SER A C 1
ATOM 1027 O O . SER A 1 127 ? -15.698 -18.352 1.395 1.00 85.94 127 SER A O 1
ATOM 1029 N N . GLN A 1 128 ? -16.773 -19.912 2.580 1.00 57.97 128 GLN A N 1
ATOM 1030 C CA . GLN A 1 128 ? -18.027 -19.842 1.805 1.00 57.97 128 GLN A CA 1
ATOM 1031 C C . GLN A 1 128 ? -18.615 -18.417 1.761 1.00 57.97 128 GLN A C 1
ATOM 1033 O O . GLN A 1 128 ? -18.849 -17.811 2.802 1.00 57.97 128 GLN A O 1
ATOM 1038 N N . GLY A 1 129 ? -18.855 -17.895 0.548 1.00 61.94 129 GLY A N 1
ATOM 1039 C CA . GLY A 1 129 ? -19.264 -16.498 0.312 1.00 61.94 129 GLY A CA 1
ATOM 1040 C C . GLY A 1 129 ? -18.108 -15.484 0.321 1.00 61.94 129 GLY A C 1
ATOM 1041 O O . GLY A 1 129 ? -18.349 -14.286 0.437 1.00 61.94 129 GLY A O 1
ATOM 1042 N N . GLY A 1 130 ? -16.867 -15.976 0.256 1.00 70.88 130 GLY A N 1
ATOM 1043 C CA . GLY A 1 130 ? -15.641 -15.207 0.428 1.00 70.88 130 GLY A CA 1
ATOM 1044 C C . GLY A 1 130 ? -15.303 -14.212 -0.682 1.00 70.88 130 GLY A C 1
ATOM 1045 O O . GLY A 1 130 ? -16.038 -13.986 -1.639 1.00 70.88 130 GLY A O 1
ATOM 1046 N N . VAL A 1 131 ? -14.130 -13.608 -0.533 1.00 86.44 131 VAL A N 1
ATOM 1047 C CA . VAL A 1 131 ? -13.592 -12.593 -1.435 1.00 86.44 131 VAL A CA 1
ATOM 1048 C C . VAL A 1 131 ? -13.353 -13.186 -2.824 1.00 86.44 131 VAL A C 1
ATOM 1050 O O . VAL A 1 131 ? -12.529 -14.085 -2.996 1.00 86.44 131 VAL A O 1
ATOM 1053 N N . HIS A 1 132 ? -14.051 -12.639 -3.820 1.00 88.69 132 HIS A N 1
ATOM 1054 C CA . HIS A 1 132 ? -13.857 -12.974 -5.234 1.00 88.69 132 HIS A CA 1
ATOM 1055 C C . HIS A 1 132 ? -12.612 -12.315 -5.823 1.00 88.69 132 HIS A C 1
ATOM 1057 O O . HIS A 1 132 ? -11.968 -12.890 -6.692 1.00 88.69 132 HIS A O 1
ATOM 1063 N N . ARG A 1 133 ? -12.264 -11.124 -5.330 1.00 92.50 133 ARG A N 1
ATOM 1064 C CA . ARG A 1 133 ? -11.160 -10.320 -5.845 1.00 92.50 133 ARG A CA 1
ATOM 1065 C C . ARG A 1 133 ? -10.222 -9.906 -4.720 1.00 92.50 133 ARG A C 1
ATOM 1067 O O . ARG A 1 133 ? -10.562 -9.062 -3.895 1.00 92.50 133 ARG A O 1
ATOM 1074 N N . PHE A 1 134 ? -9.047 -10.521 -4.677 1.00 93.75 134 PHE A N 1
ATOM 1075 C CA . PHE A 1 134 ? -7.986 -10.211 -3.725 1.00 93.75 134 PHE A CA 1
ATOM 1076 C C . PHE A 1 134 ? -6.973 -9.286 -4.396 1.00 93.75 134 PHE A C 1
ATOM 1078 O O . PHE A 1 134 ? -6.419 -9.645 -5.428 1.00 93.75 134 PHE A O 1
ATOM 1085 N N . VAL A 1 135 ? -6.711 -8.115 -3.815 1.00 95.62 135 VAL A N 1
ATOM 1086 C CA . VAL A 1 135 ? -5.745 -7.149 -4.358 1.00 95.62 135 VAL A CA 1
ATOM 1087 C C . VAL A 1 135 ? -4.685 -6.844 -3.306 1.00 95.62 135 VAL A C 1
ATOM 1089 O O . VAL A 1 135 ? -4.981 -6.273 -2.257 1.00 95.62 135 VAL A O 1
ATOM 1092 N N . GLU A 1 136 ? -3.437 -7.205 -3.587 1.00 95.44 136 GLU A N 1
ATOM 1093 C CA . GLU A 1 136 ? -2.291 -6.843 -2.759 1.00 95.44 136 GLU A CA 1
ATOM 1094 C C . GLU A 1 136 ? -1.749 -5.464 -3.142 1.00 95.44 136 GLU A C 1
ATOM 1096 O O . GLU A 1 136 ? -1.303 -5.240 -4.272 1.00 95.44 136 GLU A O 1
ATOM 1101 N N . ILE A 1 137 ? -1.704 -4.565 -2.156 1.00 95.25 137 ILE A N 1
ATOM 1102 C CA . ILE A 1 137 ? -1.026 -3.273 -2.258 1.00 95.25 137 ILE A CA 1
ATOM 1103 C C . ILE A 1 137 ? 0.328 -3.378 -1.557 1.00 95.25 137 ILE A C 1
ATOM 1105 O O . ILE A 1 137 ? 0.411 -3.407 -0.330 1.00 95.25 137 ILE A O 1
ATOM 1109 N N . GLY A 1 138 ? 1.400 -3.432 -2.341 1.00 91.12 138 GLY A N 1
ATOM 1110 C CA . GLY A 1 138 ? 2.751 -3.548 -1.809 1.00 91.12 138 GLY A CA 1
ATOM 1111 C C . GLY A 1 138 ? 3.822 -3.520 -2.898 1.00 91.12 138 GLY A C 1
ATOM 1112 O O . GLY A 1 138 ? 3.507 -3.640 -4.084 1.00 91.12 138 GLY A O 1
ATOM 1113 N N . PRO A 1 139 ? 5.100 -3.365 -2.514 1.00 90.12 139 PRO A N 1
ATOM 1114 C CA . PRO A 1 139 ? 6.214 -3.293 -3.457 1.00 90.12 139 PRO A CA 1
ATOM 1115 C C . PRO A 1 139 ? 6.563 -4.640 -4.107 1.00 90.12 139 PRO A C 1
ATOM 1117 O O . PRO A 1 139 ? 7.319 -4.658 -5.069 1.00 90.12 139 PRO A O 1
ATOM 1120 N N . ALA A 1 140 ? 6.054 -5.759 -3.584 1.00 91.75 140 ALA A N 1
ATOM 1121 C CA . ALA A 1 140 ? 6.298 -7.107 -4.090 1.00 91.75 140 ALA A CA 1
ATOM 1122 C C . ALA A 1 140 ? 5.049 -7.989 -3.883 1.00 91.75 140 ALA A C 1
ATOM 1124 O O . ALA A 1 140 ? 4.302 -7.718 -2.943 1.00 91.75 140 ALA A O 1
ATOM 1125 N N . PRO A 1 141 ? 4.840 -9.050 -4.689 1.00 93.88 141 PRO A N 1
ATOM 1126 C CA . PRO A 1 141 ? 3.653 -9.915 -4.639 1.00 93.88 141 PRO A CA 1
ATOM 1127 C C . PRO A 1 141 ? 3.733 -10.985 -3.530 1.00 93.88 141 PRO A C 1
ATOM 1129 O O . PRO A 1 141 ? 3.535 -12.179 -3.771 1.00 93.88 141 PRO A O 1
ATOM 1132 N N . ALA A 1 142 ? 4.117 -10.604 -2.311 1.00 93.06 142 ALA A N 1
ATOM 1133 C CA . ALA A 1 142 ? 4.363 -11.569 -1.240 1.00 93.06 142 ALA A CA 1
ATOM 1134 C C . ALA A 1 142 ? 3.060 -12.218 -0.747 1.00 93.06 142 ALA A C 1
ATOM 1136 O O . ALA A 1 142 ? 2.979 -13.444 -0.641 1.00 93.06 142 ALA A O 1
ATOM 1137 N N . LEU A 1 143 ? 2.032 -11.412 -0.474 1.00 94.12 143 LEU A N 1
ATOM 1138 C CA . LEU A 1 143 ? 0.737 -11.883 0.019 1.00 94.12 143 LEU A CA 1
ATOM 1139 C C . LEU A 1 143 ? -0.072 -12.579 -1.078 1.00 94.12 143 LEU A C 1
ATOM 1141 O O . LEU A 1 143 ? -0.774 -13.542 -0.785 1.00 94.12 143 LEU A O 1
ATOM 1145 N N . THR A 1 144 ? 0.079 -12.142 -2.327 1.00 93.94 144 THR A N 1
ATOM 1146 C CA . THR A 1 144 ? -0.472 -12.761 -3.540 1.00 93.94 144 THR A CA 1
ATOM 1147 C C . THR A 1 144 ? 0.033 -14.191 -3.671 1.00 93.94 144 THR A C 1
ATOM 1149 O O . THR A 1 144 ? -0.761 -15.123 -3.769 1.00 93.94 144 THR A O 1
ATOM 1152 N N . ASN A 1 145 ? 1.352 -14.392 -3.577 1.00 93.81 145 ASN A N 1
ATOM 1153 C CA . ASN A 1 145 ? 1.943 -15.728 -3.636 1.00 93.81 145 ASN A CA 1
ATOM 1154 C C . ASN A 1 145 ? 1.467 -16.616 -2.479 1.00 93.81 145 ASN A C 1
ATOM 1156 O O . ASN A 1 145 ? 1.175 -17.791 -2.690 1.00 93.81 145 ASN A O 1
ATOM 1160 N N . MET A 1 146 ? 1.343 -16.066 -1.264 1.00 93.12 146 MET A N 1
ATOM 1161 C CA . MET A 1 146 ? 0.774 -16.812 -0.135 1.00 93.12 146 MET A CA 1
ATOM 1162 C C . MET A 1 146 ? -0.692 -17.181 -0.380 1.00 93.12 146 MET A C 1
ATOM 1164 O O . MET A 1 146 ? -1.074 -18.312 -0.117 1.00 93.12 146 MET A O 1
ATOM 1168 N N . ALA A 1 147 ? -1.508 -16.253 -0.883 1.00 92.38 147 ALA A N 1
ATOM 1169 C CA . ALA A 1 147 ? -2.916 -16.489 -1.184 1.00 92.38 147 ALA A CA 1
ATOM 1170 C C . ALA A 1 147 ? -3.099 -17.603 -2.224 1.00 92.38 147 ALA A C 1
ATOM 1172 O O . ALA A 1 147 ? -3.895 -18.510 -1.997 1.00 92.38 147 ALA A O 1
ATOM 1173 N N . LEU A 1 148 ? -2.318 -17.580 -3.311 1.00 92.12 148 LEU A N 1
ATOM 1174 C CA . LEU A 1 148 ? -2.320 -18.635 -4.328 1.00 92.12 148 LEU A CA 1
ATOM 1175 C C . LEU A 1 148 ? -1.976 -19.999 -3.719 1.00 92.12 148 LEU A C 1
ATOM 1177 O O . LEU A 1 148 ? -2.720 -20.955 -3.906 1.00 92.12 148 LEU A O 1
ATOM 1181 N N . ARG A 1 149 ? -0.913 -20.081 -2.907 1.00 91.75 149 ARG A N 1
ATOM 1182 C CA . ARG A 1 149 ? -0.542 -21.328 -2.213 1.00 91.75 149 ARG A CA 1
ATOM 1183 C C . ARG A 1 149 ? -1.620 -21.825 -1.257 1.00 91.75 149 ARG A C 1
ATOM 1185 O O . ARG A 1 149 ? -1.867 -23.023 -1.187 1.00 91.75 149 ARG A O 1
ATOM 1192 N N . THR A 1 150 ? -2.266 -20.926 -0.525 1.00 91.12 150 THR A N 1
ATOM 1193 C CA . THR A 1 150 ? -3.360 -21.288 0.380 1.00 91.12 150 THR A CA 1
ATOM 1194 C C . THR A 1 150 ? -4.542 -21.849 -0.405 1.0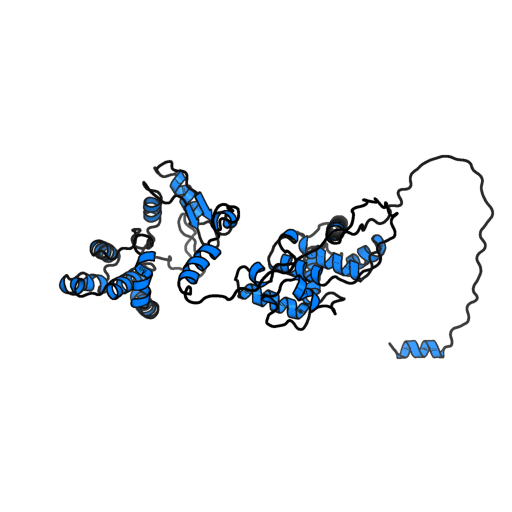0 91.12 150 THR A C 1
ATOM 1196 O O . THR A 1 150 ? -5.074 -22.881 -0.011 1.00 91.12 150 THR A O 1
ATOM 1199 N N . LEU A 1 151 ? -4.908 -21.241 -1.536 1.00 89.25 151 LEU A N 1
ATOM 1200 C CA . LEU A 1 151 ? -5.969 -21.744 -2.413 1.00 89.25 151 LEU A CA 1
ATOM 1201 C C . LEU A 1 151 ? -5.617 -23.086 -3.076 1.00 89.25 151 LEU A C 1
ATOM 1203 O O . LEU A 1 151 ? -6.511 -23.897 -3.278 1.00 89.25 151 LEU A O 1
ATOM 1207 N N . GLU A 1 152 ? -4.340 -23.335 -3.386 1.00 88.31 152 GLU A N 1
ATOM 1208 C CA . GLU A 1 152 ? -3.862 -24.621 -3.922 1.00 88.31 152 GLU A CA 1
ATOM 1209 C C . GLU A 1 152 ? -3.918 -25.758 -2.888 1.00 88.31 152 GLU A C 1
ATOM 1211 O O . GLU A 1 152 ? -4.200 -26.901 -3.242 1.00 88.31 152 GLU A O 1
ATOM 1216 N N . ILE A 1 153 ? -3.594 -25.467 -1.624 1.00 87.69 153 ILE A N 1
ATOM 1217 C CA . ILE A 1 153 ? -3.440 -26.482 -0.567 1.00 87.69 153 ILE A CA 1
ATOM 1218 C C . ILE A 1 153 ? -4.750 -26.719 0.196 1.00 87.69 153 ILE A C 1
ATOM 1220 O O . ILE A 1 153 ? -4.989 -27.824 0.685 1.00 87.69 153 ILE A O 1
ATOM 1224 N N . GLY A 1 154 ? -5.559 -25.678 0.384 1.00 79.88 154 GLY A N 1
ATOM 1225 C CA . GLY A 1 154 ? -6.734 -25.730 1.246 1.00 79.88 154 GLY A CA 1
ATOM 1226 C C . GLY A 1 154 ? -8.001 -26.211 0.545 1.00 79.88 154 GLY A C 1
ATOM 1227 O O . GLY A 1 154 ? -8.188 -26.027 -0.654 1.00 79.88 154 GLY A O 1
ATOM 1228 N N . ASP A 1 155 ? -8.908 -26.780 1.336 1.00 83.00 155 ASP A N 1
ATOM 1229 C CA . ASP A 1 155 ? -10.245 -27.178 0.894 1.00 83.00 155 ASP A CA 1
ATOM 1230 C C . ASP A 1 155 ? -11.185 -25.961 0.911 1.00 83.00 155 ASP A C 1
ATOM 1232 O O . ASP A 1 155 ? -11.863 -25.670 1.901 1.00 83.00 155 ASP A O 1
ATOM 1236 N N . TYR A 1 156 ? -11.145 -25.180 -0.170 1.00 85.12 156 TYR A N 1
ATOM 1237 C CA . TYR A 1 156 ? -11.990 -24.003 -0.366 1.00 85.12 156 TYR A CA 1
ATOM 1238 C C . TYR A 1 156 ? -13.007 -24.240 -1.486 1.00 85.12 156 TYR A C 1
ATOM 1240 O O . TYR A 1 156 ? -12.714 -24.956 -2.444 1.00 85.12 156 TYR A O 1
ATOM 1248 N N . PRO A 1 157 ? -14.185 -23.585 -1.443 1.00 83.44 157 PRO A N 1
ATOM 1249 C CA . PRO A 1 157 ? -15.161 -23.673 -2.526 1.00 83.44 157 PRO A CA 1
ATOM 1250 C C . PRO A 1 157 ? -14.529 -23.329 -3.877 1.00 83.44 157 PRO A C 1
ATOM 1252 O O . PRO A 1 157 ? -13.808 -22.329 -3.971 1.00 83.44 157 PRO A O 1
ATOM 1255 N N . ASN A 1 158 ? -14.824 -24.116 -4.915 1.00 77.06 158 ASN A N 1
ATOM 1256 C CA . ASN A 1 158 ? -14.305 -23.903 -6.267 1.00 77.06 158 ASN A CA 1
ATOM 1257 C C . ASN A 1 158 ? -15.068 -22.774 -6.979 1.00 77.06 158 ASN A C 1
ATOM 1259 O O . ASN A 1 158 ? -15.908 -22.994 -7.848 1.00 77.06 158 ASN A O 1
ATOM 1263 N N . VAL A 1 159 ? -14.821 -21.555 -6.515 1.00 83.81 159 VAL A N 1
ATOM 1264 C CA . VAL A 1 159 ? -15.372 -20.309 -7.042 1.00 83.81 159 VAL A CA 1
ATOM 1265 C C . VAL A 1 159 ? -14.257 -19.609 -7.822 1.00 83.81 159 VAL A C 1
ATOM 1267 O O . VAL A 1 159 ? -13.127 -19.582 -7.318 1.00 83.81 159 VAL A O 1
ATOM 1270 N N . PRO A 1 160 ? -14.533 -19.037 -9.011 1.00 83.44 160 PRO A N 1
ATOM 1271 C CA . PRO A 1 160 ? -13.545 -18.239 -9.725 1.00 83.44 160 PRO A CA 1
ATOM 1272 C C . PRO A 1 160 ? -13.122 -17.058 -8.845 1.00 83.44 160 PRO A C 1
ATOM 1274 O O . PRO A 1 160 ? -13.963 -16.300 -8.352 1.00 83.44 160 PRO A O 1
ATOM 1277 N N . ARG A 1 161 ? -11.814 -16.951 -8.602 1.00 89.12 161 ARG A N 1
ATOM 1278 C CA . ARG A 1 161 ? -11.205 -15.895 -7.793 1.00 89.12 161 ARG A CA 1
ATOM 1279 C C . ARG A 1 161 ? -10.089 -15.233 -8.578 1.00 89.12 161 ARG A C 1
ATOM 1281 O O . ARG A 1 161 ? -9.267 -15.909 -9.190 1.00 89.12 161 ARG A O 1
ATOM 1288 N N . GLU A 1 162 ? -10.042 -13.919 -8.488 1.00 92.31 162 GLU A N 1
ATOM 1289 C CA . GLU A 1 162 ? -9.007 -13.090 -9.078 1.00 92.31 162 GLU A CA 1
ATOM 1290 C C . GLU A 1 162 ? -8.035 -12.654 -7.981 1.00 92.31 162 GLU A C 1
ATOM 1292 O O . GLU A 1 162 ? -8.429 -11.993 -7.016 1.00 92.31 162 GLU A O 1
ATOM 1297 N N . ILE A 1 163 ? -6.766 -13.044 -8.104 1.00 94.00 163 ILE A N 1
ATOM 1298 C CA . ILE A 1 163 ? -5.715 -12.693 -7.144 1.00 94.00 163 ILE A CA 1
ATOM 1299 C C . ILE A 1 163 ? -4.712 -11.776 -7.845 1.00 94.00 163 ILE A C 1
ATOM 1301 O O . ILE A 1 163 ? -3.923 -12.217 -8.683 1.00 94.00 163 ILE A O 1
ATOM 1305 N N . PHE A 1 164 ? -4.746 -10.501 -7.477 1.00 95.56 164 PHE A N 1
ATOM 1306 C CA . PHE A 1 164 ? -3.989 -9.433 -8.107 1.00 95.56 164 PHE A CA 1
ATOM 1307 C C . PHE A 1 164 ? -2.913 -8.860 -7.192 1.00 95.56 164 PHE A C 1
ATOM 1309 O O . PHE A 1 164 ? -3.113 -8.685 -5.988 1.00 95.56 164 PHE A O 1
ATOM 1316 N N . TRP A 1 165 ? -1.800 -8.468 -7.801 1.00 96.44 165 TRP A N 1
ATOM 1317 C CA . TRP A 1 165 ? -0.787 -7.617 -7.200 1.00 96.44 165 TRP A CA 1
ATOM 1318 C C . TRP A 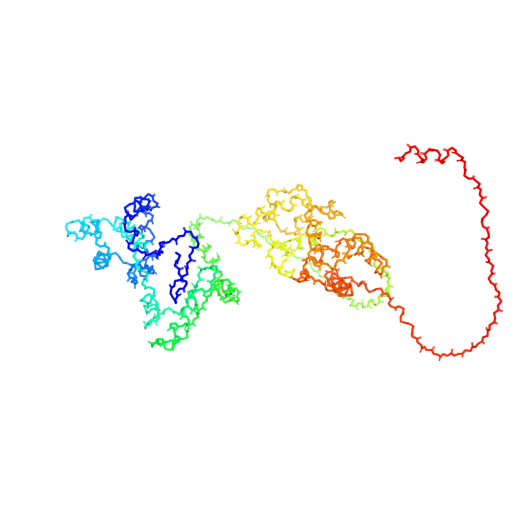1 165 ? -0.728 -6.288 -7.951 1.00 96.44 165 TRP A C 1
ATOM 1320 O O . TRP A 1 165 ? -0.527 -6.258 -9.164 1.00 96.44 165 TRP A O 1
ATOM 1330 N N . TYR A 1 166 ? -0.855 -5.183 -7.214 1.00 92.00 166 TYR A N 1
ATOM 1331 C CA . TYR A 1 166 ? -1.072 -3.844 -7.767 1.00 92.00 166 TYR A CA 1
ATOM 1332 C C . TYR A 1 166 ? -0.118 -3.422 -8.892 1.00 92.00 166 TYR A C 1
ATOM 1334 O O . TYR A 1 166 ? -0.549 -2.761 -9.830 1.00 92.00 166 TYR A O 1
ATOM 1342 N N . GLN A 1 167 ? 1.176 -3.746 -8.801 1.00 89.38 167 GLN A N 1
ATOM 1343 C CA . GLN A 1 167 ? 2.137 -3.293 -9.815 1.00 89.38 167 GLN A CA 1
ATOM 1344 C C . GLN A 1 167 ? 2.042 -4.082 -11.122 1.00 89.38 167 GLN A C 1
ATOM 1346 O O . GLN A 1 167 ? 2.257 -3.499 -12.178 1.00 89.38 167 GLN A O 1
ATOM 1351 N N . ARG A 1 168 ? 1.740 -5.384 -11.050 1.00 92.31 168 ARG A N 1
ATOM 1352 C CA . ARG A 1 168 ? 1.606 -6.248 -12.231 1.00 92.31 168 ARG A CA 1
ATOM 1353 C C . ARG A 1 168 ? 0.233 -6.095 -12.869 1.00 92.31 168 ARG A C 1
ATOM 1355 O O . ARG A 1 168 ? 0.138 -5.968 -14.077 1.00 92.31 168 ARG A O 1
ATOM 1362 N N . ASP A 1 169 ? -0.813 -6.090 -12.051 1.00 91.25 169 ASP A N 1
ATOM 1363 C CA . ASP A 1 169 ? -2.202 -6.190 -12.509 1.00 91.25 169 ASP A CA 1
ATOM 1364 C C . ASP A 1 169 ? -2.922 -4.837 -12.433 1.00 91.25 169 ASP A C 1
ATOM 1366 O O . ASP A 1 169 ? -4.110 -4.756 -12.116 1.00 91.25 169 ASP A O 1
ATOM 1370 N N . ARG A 1 170 ? -2.176 -3.751 -12.659 1.00 89.12 170 ARG A N 1
ATOM 1371 C CA . ARG A 1 170 ? -2.664 -2.380 -12.495 1.00 89.12 170 ARG A CA 1
ATOM 1372 C C . ARG A 1 170 ? -3.886 -2.113 -13.370 1.00 89.12 170 ARG A C 1
ATOM 1374 O O . ARG A 1 170 ? -4.887 -1.619 -12.862 1.00 89.12 170 ARG A O 1
ATOM 1381 N N . GLU A 1 171 ? -3.796 -2.458 -14.646 1.00 88.38 171 GLU A N 1
ATOM 1382 C CA . GLU A 1 171 ? -4.840 -2.229 -15.651 1.00 88.38 171 GLU A CA 1
ATOM 1383 C C . GLU A 1 171 ? -6.158 -2.884 -15.227 1.00 88.38 171 GLU A C 1
ATOM 1385 O O . GLU A 1 171 ? -7.197 -2.225 -15.170 1.00 88.38 171 GLU A O 1
ATOM 1390 N N . ALA A 1 172 ? -6.091 -4.147 -14.794 1.00 87.69 172 ALA A N 1
ATOM 1391 C CA . ALA A 1 172 ? -7.238 -4.867 -14.262 1.00 87.69 172 ALA A CA 1
ATOM 1392 C C . ALA A 1 172 ? -7.790 -4.186 -13.000 1.00 87.69 172 ALA A C 1
ATOM 1394 O O . ALA A 1 172 ? -8.998 -3.972 -12.895 1.00 87.69 172 ALA A O 1
ATOM 1395 N N . VAL A 1 173 ? -6.938 -3.844 -12.022 1.00 89.62 173 VAL A N 1
ATOM 1396 C CA . VAL A 1 173 ? -7.345 -3.218 -10.743 1.00 89.62 173 VAL A CA 1
ATOM 1397 C C . VAL A 1 173 ? -8.033 -1.868 -10.946 1.00 89.62 173 VAL A C 1
ATOM 1399 O O . VAL A 1 173 ? -9.002 -1.577 -10.246 1.00 89.62 173 VAL A O 1
ATOM 1402 N N . HIS A 1 174 ? -7.559 -1.065 -11.897 1.00 87.31 174 HIS A N 1
ATOM 1403 C CA . HIS A 1 174 ? -8.134 0.242 -12.229 1.00 87.31 174 HIS A CA 1
ATOM 1404 C C . HIS A 1 174 ? -9.263 0.172 -13.259 1.00 87.31 174 HIS A C 1
ATOM 1406 O O . HIS A 1 174 ? -9.837 1.211 -13.575 1.00 87.31 174 HIS A O 1
ATOM 1412 N N . PHE A 1 175 ? -9.610 -1.029 -13.733 1.00 84.50 175 PHE A N 1
ATOM 1413 C CA . PHE A 1 175 ? -10.627 -1.246 -14.762 1.00 84.50 175 PHE A CA 1
ATOM 1414 C C . PHE A 1 175 ? -10.355 -0.432 -16.043 1.00 84.50 175 PHE A C 1
ATOM 1416 O O . PHE A 1 175 ? -11.283 0.040 -16.690 1.00 84.50 175 PHE A O 1
ATOM 1423 N N . GLU A 1 176 ? -9.083 -0.246 -16.414 1.00 78.88 176 GLU A N 1
ATOM 1424 C CA . GLU A 1 176 ? -8.693 0.629 -17.537 1.00 78.88 176 GLU A CA 1
ATOM 1425 C C . GLU A 1 176 ? -9.196 0.108 -18.899 1.00 78.88 176 GLU A C 1
ATOM 1427 O O . GLU A 1 176 ? -9.409 0.892 -19.823 1.00 78.88 176 GLU A O 1
ATOM 1432 N N . GLU A 1 177 ? -9.453 -1.197 -19.010 1.00 70.62 177 GLU A N 1
ATOM 1433 C CA . GLU A 1 177 ? -10.016 -1.837 -20.206 1.00 70.62 177 GLU A CA 1
ATOM 1434 C C . GLU A 1 177 ? -11.558 -1.842 -20.231 1.00 70.62 177 GLU A C 1
ATOM 1436 O O . GLU A 1 177 ? -12.170 -2.075 -21.277 1.00 70.62 177 GLU A O 1
ATOM 1441 N N . GLU A 1 178 ? -12.213 -1.583 -19.094 1.00 69.62 178 GLU A N 1
ATOM 1442 C CA . GLU A 1 178 ? -13.664 -1.706 -18.961 1.00 69.62 178 GLU A CA 1
ATOM 1443 C C . GLU A 1 178 ? -14.356 -0.364 -19.250 1.00 69.62 178 GLU A C 1
ATOM 1445 O O . GLU A 1 178 ? -14.476 0.514 -18.401 1.00 69.62 178 GLU A O 1
ATOM 1450 N N . THR A 1 179 ? -14.838 -0.203 -20.485 1.00 63.72 179 THR A N 1
ATOM 1451 C CA . THR A 1 179 ? -15.536 1.014 -20.956 1.00 63.72 179 THR A CA 1
ATOM 1452 C C . THR A 1 179 ? -17.056 0.976 -20.746 1.00 63.72 179 THR A C 1
ATOM 1454 O O . THR A 1 179 ? -17.763 1.908 -21.127 1.00 63.72 179 THR A O 1
ATOM 1457 N N . SER A 1 180 ? -17.578 -0.095 -20.141 1.00 59.00 180 SER A N 1
ATOM 1458 C CA . SER A 1 180 ? -19.013 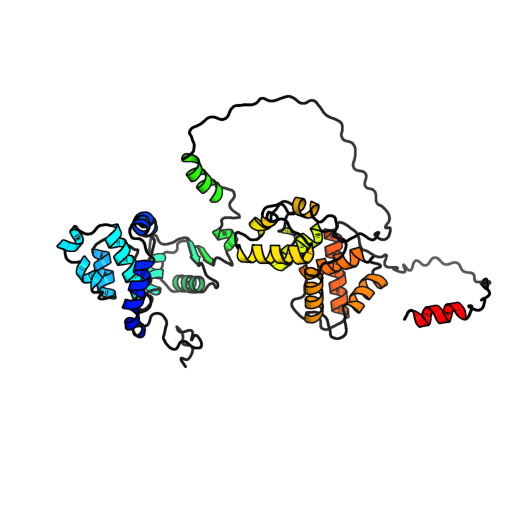-0.346 -19.950 1.00 59.00 180 SER A CA 1
ATOM 1459 C C . SER A 1 180 ? -19.654 0.461 -18.820 1.00 59.00 180 SER A C 1
ATOM 1461 O O . SER A 1 180 ? -20.877 0.577 -18.790 1.00 59.00 180 SER A O 1
ATOM 1463 N N . ASN A 1 181 ? -18.865 1.018 -17.898 1.00 61.00 181 ASN A N 1
ATOM 1464 C CA . ASN A 1 181 ? -19.367 1.740 -16.733 1.00 61.00 181 ASN A CA 1
ATOM 1465 C C . ASN A 1 181 ? -18.759 3.144 -16.635 1.00 61.00 181 ASN A C 1
ATOM 1467 O O . ASN A 1 181 ? -17.639 3.396 -17.073 1.00 61.00 181 ASN A O 1
ATOM 1471 N N . ILE A 1 182 ? -19.519 4.056 -16.029 1.00 61.19 182 ILE A N 1
ATOM 1472 C CA . ILE A 1 182 ? -19.103 5.430 -15.727 1.00 61.19 182 ILE A CA 1
ATOM 1473 C C . ILE A 1 182 ? -17.837 5.370 -14.857 1.00 61.19 182 ILE A C 1
ATOM 1475 O O . ILE A 1 182 ? -17.800 4.623 -13.876 1.00 61.19 182 ILE A O 1
ATOM 1479 N N . SER A 1 183 ? -16.801 6.138 -15.207 1.00 61.66 183 SER A N 1
ATOM 1480 C CA . SER A 1 183 ? -15.510 6.088 -14.507 1.00 61.66 183 SER A CA 1
ATOM 1481 C C . SER A 1 183 ? -15.681 6.369 -13.009 1.00 61.66 183 SER A C 1
ATOM 1483 O O . SER A 1 183 ? -16.487 7.217 -12.621 1.00 61.66 183 SER A O 1
ATOM 1485 N N . ALA A 1 184 ? -14.876 5.738 -12.143 1.00 59.19 184 ALA A N 1
ATOM 1486 C CA . ALA A 1 184 ? -14.867 6.034 -10.703 1.00 59.19 184 ALA A CA 1
ATOM 1487 C C . ALA A 1 184 ? -14.689 7.541 -10.418 1.00 59.19 184 ALA A C 1
ATOM 1489 O O . ALA A 1 184 ? -15.260 8.074 -9.467 1.00 59.19 184 ALA A O 1
ATOM 1490 N N . PHE A 1 185 ? -13.952 8.243 -11.283 1.00 57.69 185 PHE A N 1
ATOM 1491 C CA . PHE A 1 185 ? -13.784 9.692 -11.225 1.00 57.69 185 PHE A CA 1
ATOM 1492 C C . PHE A 1 185 ? -15.089 10.455 -11.506 1.00 57.69 185 PHE A C 1
ATOM 1494 O O . PHE A 1 185 ? -15.412 11.417 -10.811 1.00 57.69 185 PHE A O 1
ATOM 1501 N N . GLU A 1 186 ? -15.868 10.010 -12.488 1.00 62.38 186 GLU A N 1
ATOM 1502 C CA . GLU A 1 186 ? -17.174 10.582 -12.824 1.00 62.38 186 GLU A CA 1
ATOM 1503 C C . GLU A 1 186 ? -18.241 10.235 -11.775 1.00 62.38 186 GLU A C 1
ATOM 1505 O O . GLU A 1 186 ? -19.062 11.086 -11.444 1.00 62.38 186 GLU A O 1
ATOM 1510 N N . HIS A 1 187 ? -18.182 9.044 -11.169 1.00 67.69 187 HIS A N 1
ATOM 1511 C CA . HIS A 1 187 ? -19.054 8.656 -10.056 1.00 67.69 187 HIS A CA 1
ATOM 1512 C C . HIS A 1 187 ? -18.812 9.516 -8.804 1.00 67.69 187 HIS A C 1
ATOM 1514 O O . HIS A 1 187 ? -19.752 10.062 -8.227 1.00 67.69 187 HIS A O 1
ATOM 1520 N N . VAL A 1 188 ? -17.546 9.707 -8.411 1.00 67.31 188 VAL A N 1
ATOM 1521 C CA . VAL A 1 188 ? -17.178 10.582 -7.282 1.00 67.31 188 VAL A CA 1
ATOM 1522 C C . VAL A 1 188 ? -17.530 12.043 -7.578 1.00 67.31 188 VAL A C 1
ATOM 1524 O O . VAL A 1 188 ? -18.006 12.754 -6.692 1.00 67.31 188 VAL A O 1
ATOM 1527 N N . ARG A 1 189 ? -17.369 12.492 -8.831 1.00 68.19 189 ARG A N 1
ATOM 1528 C CA . ARG A 1 189 ? -17.824 13.817 -9.273 1.00 68.19 189 ARG A CA 1
ATOM 1529 C C . ARG A 1 189 ? -19.349 13.956 -9.190 1.00 68.19 189 ARG A C 1
ATOM 1531 O O . ARG A 1 189 ? -19.817 15.011 -8.781 1.00 68.19 189 ARG A O 1
ATOM 1538 N N . GLY A 1 190 ? -20.111 12.917 -9.529 1.00 64.75 190 GLY A N 1
ATOM 1539 C CA . GLY A 1 190 ? -21.572 12.895 -9.400 1.00 64.75 190 GLY A CA 1
ATOM 1540 C C . GLY A 1 190 ? -22.040 13.065 -7.953 1.00 64.75 190 GLY A C 1
ATOM 1541 O O . GLY A 1 190 ? -22.893 13.905 -7.681 1.00 64.75 190 GLY A O 1
ATOM 1542 N N . LEU A 1 191 ? -21.397 12.365 -7.013 1.00 63.38 191 LEU A N 1
ATOM 1543 C CA . LEU A 1 191 ? -21.669 12.492 -5.573 1.00 63.38 191 LEU A CA 1
ATOM 1544 C C . LEU A 1 191 ? -21.304 13.877 -5.012 1.00 63.38 191 LEU A C 1
ATOM 1546 O O . LEU A 1 191 ? -21.954 14.369 -4.093 1.00 63.38 191 LEU A O 1
ATOM 1550 N N . ALA A 1 192 ? -20.272 14.523 -5.563 1.00 51.50 192 ALA A N 1
ATOM 1551 C CA . ALA A 1 192 ? -19.912 15.897 -5.210 1.00 51.50 192 ALA A CA 1
ATOM 1552 C C . ALA A 1 192 ? -20.833 16.945 -5.871 1.00 51.50 192 ALA A C 1
ATOM 1554 O O . ALA A 1 192 ? -21.030 18.028 -5.320 1.00 51.50 192 ALA A O 1
ATOM 1555 N N . GLY A 1 193 ? -21.404 16.628 -7.038 1.00 47.00 193 GLY A N 1
ATOM 1556 C CA . GLY A 1 193 ? -22.284 17.505 -7.815 1.00 47.00 193 GLY A CA 1
ATOM 1557 C C . GLY A 1 193 ? -23.709 17.623 -7.268 1.00 47.00 193 GLY A C 1
ATOM 1558 O O . GLY A 1 193 ? -24.334 18.667 -7.443 1.00 47.00 193 GLY A O 1
ATOM 1559 N N . GLU A 1 194 ? -24.207 16.616 -6.541 1.00 39.47 194 GLU A N 1
ATOM 1560 C CA . GLU A 1 194 ? -25.532 16.670 -5.895 1.00 39.47 194 GLU A CA 1
ATOM 1561 C C . GLU A 1 194 ? -25.639 17.747 -4.798 1.00 39.47 194 GLU A C 1
ATOM 1563 O O . GLU A 1 194 ? -26.742 18.157 -4.446 1.00 39.47 194 GLU A O 1
ATOM 1568 N N . VAL A 1 195 ? -24.517 18.279 -4.297 1.00 42.34 195 VAL A N 1
ATOM 1569 C CA . VAL A 1 195 ? -24.504 19.314 -3.245 1.00 42.34 195 VAL A CA 1
ATOM 1570 C C . VAL A 1 195 ? -24.645 20.742 -3.808 1.00 42.34 195 VAL A C 1
ATOM 1572 O O . VAL A 1 195 ? -24.859 21.679 -3.045 1.00 42.34 195 VAL A O 1
ATOM 1575 N N . ILE A 1 196 ? -24.551 20.939 -5.132 1.00 40.22 196 ILE A N 1
ATOM 1576 C CA . ILE A 1 196 ? -24.510 22.279 -5.768 1.00 40.22 196 ILE A CA 1
ATOM 1577 C C . ILE A 1 196 ? -25.742 22.537 -6.663 1.00 40.22 196 ILE A C 1
ATOM 1579 O O . ILE A 1 196 ? -25.857 23.576 -7.308 1.00 40.22 196 ILE A O 1
ATOM 1583 N N . ALA A 1 197 ? -26.726 21.635 -6.685 1.00 40.44 197 ALA A N 1
ATOM 1584 C CA . ALA A 1 197 ? -27.914 21.768 -7.529 1.00 40.44 197 ALA A CA 1
ATOM 1585 C C . ALA A 1 197 ? -28.973 22.749 -6.973 1.00 40.44 197 ALA A C 1
ATOM 1587 O O . ALA A 1 197 ? -30.135 22.389 -6.809 1.00 40.44 197 ALA A O 1
ATOM 1588 N N . THR A 1 198 ? -28.597 24.006 -6.734 1.00 36.03 198 THR A N 1
ATOM 1589 C CA . THR A 1 198 ? -29.523 25.149 -6.697 1.00 36.03 198 THR A CA 1
ATOM 1590 C C . THR A 1 198 ? -28.819 26.399 -7.221 1.00 36.03 198 THR A C 1
ATOM 1592 O O . THR A 1 198 ? -28.311 27.181 -6.430 1.00 36.03 198 THR A O 1
ATOM 1595 N N . GLU A 1 199 ? -28.757 26.570 -8.545 1.00 31.67 199 GLU A N 1
ATOM 1596 C CA . GLU A 1 199 ? -29.100 27.824 -9.245 1.00 31.67 199 GLU A CA 1
ATOM 1597 C C . GLU A 1 199 ? -28.901 27.690 -10.774 1.00 31.67 199 GLU A C 1
ATOM 1599 O O . GLU A 1 199 ? -28.068 26.900 -11.223 1.00 31.67 199 GLU A O 1
ATOM 1604 N N . PRO A 1 200 ? -29.706 28.390 -11.600 1.00 38.91 200 PRO A N 1
ATOM 1605 C CA . PRO A 1 200 ? -29.862 28.093 -13.019 1.00 38.91 200 PRO A CA 1
ATOM 1606 C C . PRO A 1 200 ? -28.893 28.881 -13.913 1.00 38.91 200 PRO A C 1
ATOM 1608 O O . PRO A 1 200 ? -28.652 30.070 -13.718 1.00 38.91 200 PRO A O 1
ATOM 1611 N N . VAL A 1 201 ? -28.393 28.219 -14.958 1.00 32.75 201 VAL A N 1
ATOM 1612 C CA . VAL A 1 201 ? -27.560 28.809 -16.021 1.00 32.75 201 VAL A CA 1
ATOM 1613 C C . VAL A 1 201 ? -28.454 29.481 -17.078 1.00 32.75 201 VAL A C 1
ATOM 1615 O O . VAL A 1 201 ? -29.409 28.843 -17.534 1.00 32.75 201 VAL A O 1
ATOM 1618 N N . PRO A 1 202 ? -28.169 30.719 -17.534 1.00 37.00 202 PRO A N 1
ATOM 1619 C CA . PRO A 1 202 ? -28.858 31.292 -18.678 1.00 37.00 202 PRO A CA 1
ATOM 1620 C C . PRO A 1 202 ? -28.267 30.795 -20.006 1.00 37.00 202 PRO A C 1
ATOM 1622 O O . PRO A 1 202 ? -27.060 30.691 -20.212 1.00 37.00 202 PRO A O 1
ATOM 1625 N N . LYS A 1 203 ? -29.206 30.498 -20.899 1.00 32.88 203 LYS A N 1
ATOM 1626 C CA . LYS A 1 203 ? -29.112 30.020 -22.277 1.00 32.88 203 LYS A CA 1
ATOM 1627 C C . LYS A 1 203 ? -28.595 31.128 -23.209 1.00 32.88 203 LYS A C 1
ATOM 1629 O O . LYS A 1 203 ? -29.080 32.252 -23.117 1.00 32.88 203 LYS A O 1
ATOM 1634 N N . VAL A 1 204 ? -27.696 30.806 -24.142 1.00 30.05 204 VAL A N 1
ATOM 1635 C CA . VAL A 1 204 ? -27.426 31.642 -25.328 1.00 30.05 204 VAL A CA 1
ATOM 1636 C C . VAL A 1 204 ? -27.488 30.764 -26.576 1.00 30.05 204 VAL A C 1
ATOM 1638 O O . VAL A 1 204 ? -26.920 29.675 -26.614 1.00 30.05 204 VAL A O 1
ATOM 1641 N N . GLU A 1 205 ? -28.265 31.247 -27.540 1.00 30.06 205 GLU A N 1
ATOM 1642 C CA . GLU A 1 205 ? -28.680 30.605 -28.782 1.00 30.06 205 GLU A CA 1
ATOM 1643 C C . GLU A 1 205 ? -27.617 30.622 -29.894 1.00 30.06 205 GLU A C 1
ATOM 1645 O O . GLU A 1 205 ? -26.878 31.581 -30.098 1.00 30.06 205 GLU A O 1
ATOM 1650 N N . GLU A 1 206 ? -27.628 29.498 -30.605 1.00 32.28 206 GLU A N 1
ATOM 1651 C CA . GLU A 1 206 ? -27.379 29.203 -32.021 1.00 32.28 206 GLU A CA 1
ATOM 1652 C C . GLU A 1 206 ? -27.317 30.374 -33.033 1.00 32.28 206 GLU A C 1
ATOM 1654 O O . GLU A 1 206 ? -28.254 31.161 -33.132 1.00 32.28 206 GLU A O 1
ATOM 1659 N N . VAL A 1 207 ? -26.296 30.376 -33.913 1.00 27.39 207 VAL A N 1
ATOM 1660 C CA . VAL A 1 207 ? -26.385 30.935 -35.284 1.00 27.39 207 VAL A CA 1
ATOM 1661 C C . VAL A 1 207 ? -25.579 30.085 -36.291 1.00 27.39 207 VAL A C 1
ATOM 1663 O O . VAL A 1 207 ? -24.353 30.108 -36.317 1.00 27.39 207 VAL A O 1
ATOM 1666 N N . LEU A 1 208 ? -26.334 29.325 -37.091 1.00 29.98 208 LEU A N 1
ATOM 1667 C CA . LEU A 1 208 ? -26.276 29.023 -38.539 1.00 29.98 208 LEU A CA 1
ATOM 1668 C C . LEU A 1 208 ? -24.945 28.990 -39.340 1.00 29.98 208 LEU A C 1
ATOM 1670 O O . LEU A 1 208 ? -24.216 29.971 -39.457 1.00 29.98 208 LEU A O 1
ATOM 1674 N N . ALA A 1 209 ? -24.778 27.871 -40.064 1.00 33.00 209 ALA A N 1
ATOM 1675 C CA . ALA A 1 209 ? -23.935 27.671 -41.257 1.00 33.00 209 ALA A CA 1
ATOM 1676 C C . ALA A 1 209 ? -24.503 28.369 -42.523 1.00 33.00 209 ALA A C 1
ATOM 1678 O O . ALA A 1 209 ? -25.671 28.768 -42.519 1.00 33.00 209 ALA A O 1
ATOM 1679 N N . PRO A 1 210 ? -23.728 28.492 -43.628 1.00 35.34 210 PRO A N 1
ATOM 1680 C CA . PRO A 1 210 ? -23.807 27.495 -44.723 1.00 35.34 210 PRO A CA 1
ATOM 1681 C C . PRO A 1 210 ? -22.443 27.229 -45.436 1.00 35.34 210 PRO A C 1
ATOM 1683 O O . PRO A 1 210 ? -21.635 28.130 -45.606 1.00 35.34 210 PRO A O 1
ATOM 1686 N N . ALA A 1 211 ? -22.084 25.975 -45.752 1.00 30.25 211 ALA A N 1
ATOM 1687 C CA . ALA A 1 211 ? -22.208 25.292 -47.064 1.00 30.25 211 ALA A CA 1
ATOM 1688 C C . ALA A 1 211 ? -20.845 25.091 -47.801 1.00 30.25 211 ALA A C 1
ATOM 1690 O O . ALA A 1 211 ? -19.884 25.796 -47.508 1.00 30.25 211 ALA A O 1
ATOM 1691 N N . PRO A 1 212 ? -20.724 24.070 -48.682 1.00 40.31 212 PRO A N 1
ATOM 1692 C CA . PRO A 1 212 ? -19.524 23.232 -48.830 1.00 40.31 212 PRO A CA 1
ATOM 1693 C C . PRO A 1 212 ? -18.710 23.502 -50.109 1.00 40.31 212 PRO A C 1
ATOM 1695 O O . PRO A 1 212 ? -19.243 24.020 -51.089 1.00 40.31 212 PRO A O 1
ATOM 1698 N N . VAL A 1 213 ? -17.444 23.055 -50.154 1.00 26.86 213 VAL A N 1
ATOM 1699 C CA . VAL A 1 213 ? -16.663 23.009 -51.405 1.00 26.86 213 VAL A CA 1
ATOM 1700 C C . VAL A 1 213 ? -15.856 21.709 -51.534 1.00 26.86 213 VAL A C 1
ATOM 1702 O O . VAL A 1 213 ? -14.941 21.441 -50.765 1.00 26.86 213 VAL A O 1
ATOM 1705 N N . ALA A 1 214 ? -16.296 20.918 -52.515 1.00 26.98 214 ALA A N 1
ATOM 1706 C CA . ALA A 1 214 ? -15.614 19.980 -53.412 1.00 26.98 214 ALA A CA 1
ATOM 1707 C C . ALA A 1 214 ? -14.323 19.246 -52.983 1.00 26.98 214 ALA A C 1
ATOM 1709 O O . ALA A 1 214 ? -13.261 19.828 -52.786 1.00 26.98 214 ALA A O 1
ATOM 1710 N N . ALA A 1 215 ? -14.417 17.915 -53.048 1.00 31.11 215 ALA A N 1
ATOM 1711 C CA . ALA A 1 215 ? -13.312 16.972 -53.174 1.00 31.11 215 ALA A CA 1
ATOM 1712 C C . ALA A 1 215 ? -12.755 16.931 -54.608 1.00 31.11 21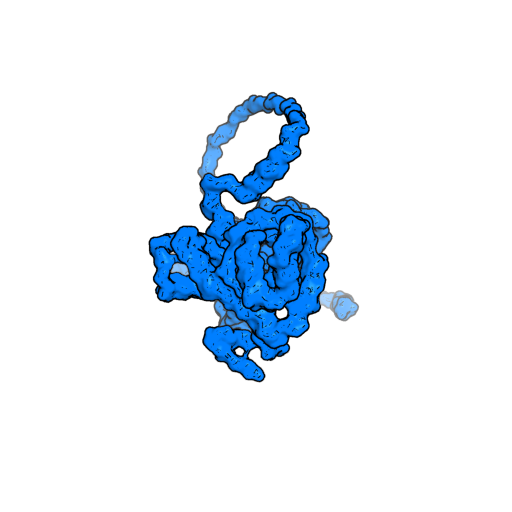5 ALA A C 1
ATOM 1714 O O . ALA A 1 215 ? -13.552 16.913 -55.539 1.00 31.11 215 ALA A O 1
ATOM 1715 N N . VAL A 1 216 ? -11.426 16.826 -54.757 1.00 25.02 216 VAL A N 1
ATOM 1716 C CA . VAL A 1 216 ? -10.650 16.158 -55.836 1.00 25.02 216 VAL A CA 1
ATOM 1717 C C . VAL A 1 216 ? -9.150 16.148 -55.423 1.00 25.02 216 VAL A C 1
ATOM 1719 O O . VAL A 1 216 ? -8.772 16.913 -54.541 1.00 25.02 216 VAL A O 1
ATOM 1722 N N . PRO A 1 217 ? -8.257 15.351 -56.037 1.00 27.33 217 PRO A N 1
ATOM 1723 C CA . PRO A 1 217 ? -8.001 13.936 -55.794 1.00 27.33 217 PRO A CA 1
ATOM 1724 C C . PRO A 1 217 ? -6.593 13.678 -55.206 1.00 27.33 217 PRO A C 1
ATOM 1726 O O . PRO A 1 217 ? -5.704 14.526 -55.217 1.00 27.33 217 PRO A O 1
ATOM 1729 N N . VAL A 1 218 ? -6.382 12.452 -54.725 1.00 29.80 218 VAL A N 1
ATOM 1730 C CA . VAL A 1 218 ? -5.088 11.918 -54.278 1.00 29.80 218 VAL A CA 1
ATOM 1731 C C . VAL A 1 218 ? -4.104 11.901 -55.452 1.00 29.80 218 VAL A C 1
ATOM 1733 O O . VAL A 1 218 ? -4.334 11.199 -56.435 1.00 29.80 218 VAL A O 1
ATOM 1736 N N . GLN A 1 219 ? -2.998 12.637 -55.339 1.00 25.44 219 GLN A N 1
ATOM 1737 C CA . GLN A 1 219 ? -1.872 12.549 -56.267 1.00 25.44 219 GLN A CA 1
ATOM 1738 C C . GLN A 1 219 ? -0.657 12.003 -55.511 1.00 25.44 219 GLN A C 1
ATOM 1740 O O . GLN A 1 219 ? -0.047 12.684 -54.688 1.00 25.44 219 GLN A O 1
ATOM 1745 N N . GLN A 1 220 ? -0.344 10.730 -55.766 1.00 32.84 220 GLN A N 1
ATOM 1746 C CA . GLN A 1 220 ? 0.913 10.104 -55.372 1.00 32.84 220 GLN A CA 1
ATOM 1747 C C . GLN A 1 220 ? 2.050 10.800 -56.123 1.00 32.84 220 GLN A C 1
ATOM 1749 O O . GLN A 1 220 ? 2.214 10.612 -57.327 1.00 32.84 220 GLN A O 1
ATOM 1754 N N . ILE A 1 221 ? 2.833 11.607 -55.413 1.00 27.88 221 ILE A N 1
ATOM 1755 C CA . ILE A 1 221 ? 4.121 12.091 -55.903 1.00 27.88 221 ILE A CA 1
ATOM 1756 C C . ILE A 1 221 ? 5.182 11.159 -55.321 1.00 27.88 221 ILE A C 1
ATOM 1758 O O . ILE A 1 221 ? 5.558 11.269 -54.156 1.00 27.88 221 ILE A O 1
ATOM 1762 N N . GLN A 1 222 ? 5.656 10.221 -56.144 1.00 34.94 222 GLN A N 1
ATOM 1763 C CA . GLN A 1 222 ? 6.991 9.653 -55.984 1.00 34.94 222 GLN A CA 1
ATOM 1764 C C . GLN A 1 222 ? 7.990 10.785 -56.238 1.00 34.94 222 GLN A C 1
ATOM 1766 O O . GLN A 1 222 ? 8.286 11.124 -57.383 1.00 34.94 222 GLN A O 1
ATOM 1771 N N . ALA A 1 223 ? 8.467 11.408 -55.162 1.00 26.38 223 ALA A N 1
ATOM 1772 C CA . ALA A 1 223 ? 9.593 12.323 -55.216 1.00 26.38 223 ALA A CA 1
ATOM 1773 C C . ALA A 1 223 ? 10.885 11.510 -55.074 1.00 26.38 223 ALA A C 1
ATOM 1775 O O . ALA A 1 223 ? 11.103 10.828 -54.073 1.00 26.38 223 ALA A O 1
ATOM 1776 N N . ALA A 1 224 ? 11.719 11.576 -56.109 1.00 26.28 224 ALA A N 1
ATOM 1777 C CA . ALA A 1 224 ? 13.085 11.082 -56.096 1.00 26.28 224 ALA A CA 1
ATOM 1778 C C . ALA A 1 224 ? 13.877 11.719 -54.936 1.00 26.28 224 ALA A C 1
ATOM 1780 O O . ALA A 1 224 ? 13.769 12.921 -54.687 1.00 26.28 224 ALA A O 1
ATOM 1781 N N . LEU A 1 225 ? 14.643 10.883 -54.228 1.00 32.88 225 LEU A N 1
ATOM 1782 C CA . LEU A 1 225 ? 15.359 11.214 -52.998 1.00 32.88 225 LEU A CA 1
ATOM 1783 C C . LEU A 1 225 ? 16.404 12.320 -53.204 1.00 32.88 225 LEU A C 1
ATOM 1785 O O . LEU A 1 225 ? 17.390 12.133 -53.917 1.00 32.88 225 LEU A O 1
ATOM 1789 N N . ALA A 1 226 ? 16.223 13.430 -52.491 1.00 31.58 226 ALA A N 1
ATOM 1790 C CA . ALA A 1 226 ? 17.290 14.363 -52.150 1.00 31.58 226 ALA A CA 1
ATOM 1791 C C . ALA A 1 226 ? 17.733 14.104 -50.693 1.00 31.58 226 ALA A C 1
ATOM 1793 O O . ALA A 1 226 ? 16.881 13.773 -49.863 1.00 31.58 226 ALA A O 1
ATOM 1794 N N . PRO A 1 227 ? 19.031 14.248 -50.358 1.00 42.47 227 PRO A N 1
ATOM 1795 C CA . PRO A 1 227 ? 19.519 14.084 -48.990 1.00 42.47 227 PRO A CA 1
ATOM 1796 C C . PRO A 1 227 ? 18.777 15.036 -48.043 1.00 42.47 227 PRO A C 1
ATOM 1798 O O . PRO A 1 227 ? 18.577 16.210 -48.363 1.00 42.47 227 PRO A O 1
ATOM 1801 N N . ALA A 1 228 ? 18.333 14.518 -46.895 1.00 50.69 228 ALA A N 1
ATOM 1802 C CA . ALA A 1 228 ? 17.493 15.266 -45.967 1.00 50.69 228 ALA A CA 1
ATOM 1803 C C . ALA A 1 228 ? 18.215 16.547 -45.485 1.00 50.69 228 ALA A C 1
ATOM 1805 O O . ALA A 1 228 ? 19.293 16.445 -44.897 1.00 50.69 228 ALA A O 1
ATOM 1806 N N . PRO A 1 229 ? 17.644 17.752 -45.684 1.00 56.50 229 PRO A N 1
ATOM 1807 C CA . PRO A 1 229 ? 18.245 18.996 -45.204 1.00 56.50 229 PRO A CA 1
ATOM 1808 C C . PRO A 1 229 ? 18.325 18.997 -43.673 1.00 56.50 229 PRO A C 1
ATOM 1810 O O . PRO A 1 229 ? 17.414 18.488 -43.007 1.00 56.50 229 PRO A O 1
ATOM 1813 N N . ASP A 1 230 ? 19.407 19.544 -43.109 1.00 60.62 230 ASP A N 1
ATOM 1814 C CA . ASP A 1 230 ? 19.596 19.641 -41.655 1.00 60.62 230 ASP A CA 1
ATOM 1815 C C . ASP A 1 230 ? 18.438 20.415 -41.009 1.00 60.62 230 ASP A C 1
ATOM 1817 O O . ASP A 1 230 ? 17.936 21.394 -41.566 1.00 60.62 230 ASP A O 1
ATOM 1821 N N . ALA A 1 231 ? 17.991 19.950 -39.847 1.00 67.75 231 ALA A N 1
ATOM 1822 C CA . ALA A 1 231 ? 16.908 20.563 -39.094 1.00 67.75 231 ALA A CA 1
ATOM 1823 C C . ALA A 1 231 ? 17.335 20.722 -37.632 1.00 67.75 231 ALA A C 1
ATOM 1825 O O . ALA A 1 231 ? 17.947 19.803 -37.079 1.00 67.75 231 ALA A O 1
ATOM 1826 N N . PRO A 1 232 ? 17.016 21.863 -36.996 1.00 66.62 232 PRO A N 1
ATOM 1827 C CA . PRO A 1 232 ? 17.296 22.060 -35.582 1.00 66.62 232 PRO A CA 1
ATOM 1828 C C . PRO A 1 232 ? 16.515 21.055 -34.729 1.00 66.62 232 PRO A C 1
ATOM 1830 O O . PRO A 1 232 ? 15.475 20.534 -35.141 1.00 66.62 232 PRO A O 1
ATOM 1833 N N . VAL A 1 233 ? 17.020 20.802 -33.522 1.00 70.50 233 VAL A N 1
ATOM 1834 C CA . VAL A 1 233 ? 16.414 19.864 -32.575 1.00 70.50 233 VAL A CA 1
ATOM 1835 C C . VAL A 1 233 ? 14.998 20.319 -32.211 1.00 70.50 233 VAL A C 1
ATOM 1837 O O . VAL A 1 233 ? 14.803 21.415 -31.692 1.00 70.50 233 VAL A O 1
ATOM 1840 N N . ALA A 1 234 ? 13.998 19.473 -32.466 1.00 74.81 234 ALA A N 1
ATOM 1841 C CA . ALA A 1 234 ? 12.612 19.779 -32.123 1.00 74.81 234 ALA A CA 1
ATOM 1842 C C . ALA A 1 234 ? 12.392 19.674 -30.602 1.00 74.81 234 ALA A C 1
ATOM 1844 O O . ALA A 1 234 ? 12.518 18.588 -30.027 1.00 74.81 234 ALA A O 1
ATOM 1845 N N . ALA A 1 235 ? 12.012 20.782 -29.957 1.00 74.88 235 ALA A N 1
ATOM 1846 C CA . ALA A 1 235 ? 11.791 20.847 -28.510 1.00 74.88 235 ALA A CA 1
ATOM 1847 C C . ALA A 1 235 ? 10.743 19.829 -28.027 1.00 74.88 235 ALA A C 1
ATOM 1849 O O . ALA A 1 235 ? 10.965 19.148 -27.028 1.00 74.88 235 ALA A O 1
ATOM 1850 N N . LEU A 1 236 ? 9.652 19.630 -28.779 1.00 76.88 236 LEU A N 1
ATOM 1851 C CA . LEU A 1 236 ? 8.641 18.614 -28.463 1.00 76.88 236 LEU A CA 1
ATOM 1852 C C . LEU A 1 236 ? 9.179 17.183 -28.538 1.00 76.88 236 LEU A C 1
ATOM 1854 O O . LEU A 1 236 ? 8.730 16.322 -27.781 1.00 76.88 236 LEU A O 1
ATOM 1858 N N . HIS A 1 237 ? 10.140 16.908 -29.422 1.00 79.50 237 HIS A N 1
ATOM 1859 C CA . HIS A 1 237 ? 10.762 15.588 -29.491 1.00 79.50 237 HIS A CA 1
ATOM 1860 C C . HIS A 1 237 ? 11.598 15.320 -28.237 1.00 79.50 237 HIS A C 1
ATOM 1862 O O . HIS A 1 237 ? 11.392 14.306 -27.576 1.00 79.50 237 HIS A O 1
ATOM 1868 N N . VAL A 1 238 ? 12.468 16.260 -27.857 1.00 81.50 238 VAL A N 1
ATOM 1869 C CA . VAL A 1 238 ? 13.311 16.135 -26.655 1.00 81.50 238 VAL A CA 1
ATOM 1870 C C . VAL A 1 238 ? 12.471 16.087 -25.381 1.00 81.50 238 VAL A C 1
ATOM 1872 O O . VAL A 1 238 ? 12.736 15.264 -24.510 1.00 81.50 238 VAL A O 1
ATOM 1875 N N . LEU A 1 239 ? 11.412 16.896 -25.294 1.00 83.06 239 LEU A N 1
ATOM 1876 C CA . LEU A 1 239 ? 10.475 16.890 -24.172 1.00 83.06 239 LEU A CA 1
ATOM 1877 C C . LEU A 1 239 ? 9.822 15.511 -23.988 1.00 83.06 239 LEU A C 1
ATOM 1879 O O . LEU A 1 239 ? 9.811 14.971 -22.884 1.00 83.06 239 LEU A O 1
ATOM 1883 N N . ARG A 1 240 ? 9.319 14.907 -25.073 1.00 83.00 240 ARG A N 1
ATOM 1884 C CA . ARG A 1 240 ? 8.702 13.570 -25.022 1.00 83.00 240 ARG A CA 1
ATOM 1885 C C . ARG A 1 240 ? 9.718 12.477 -24.698 1.00 83.00 240 ARG A C 1
ATOM 1887 O O . ARG A 1 240 ? 9.402 11.589 -23.915 1.00 83.00 240 ARG A O 1
ATOM 1894 N N . VAL A 1 241 ? 10.930 12.563 -25.247 1.00 83.88 241 VAL A N 1
ATOM 1895 C CA . VAL A 1 241 ? 12.029 11.634 -24.940 1.00 83.88 241 VAL A CA 1
ATOM 1896 C C . VAL A 1 241 ? 12.410 11.706 -23.460 1.00 83.88 241 VAL A C 1
ATOM 1898 O O . VAL A 1 241 ? 12.505 10.675 -22.801 1.00 83.88 241 VAL A O 1
ATOM 1901 N N . LEU A 1 242 ? 12.578 12.909 -22.907 1.00 84.56 242 LEU A N 1
ATOM 1902 C CA . LEU A 1 242 ? 12.955 13.094 -21.507 1.00 84.56 242 LEU A CA 1
ATOM 1903 C C . LEU A 1 242 ? 11.881 12.544 -20.560 1.00 84.56 242 LEU A C 1
ATOM 1905 O O . LEU A 1 242 ? 12.206 11.859 -19.589 1.00 84.56 242 LEU A O 1
ATOM 1909 N N . LEU A 1 243 ? 10.604 12.789 -20.868 1.00 84.94 243 LEU A N 1
ATOM 1910 C CA . LEU A 1 243 ? 9.483 12.245 -20.103 1.00 84.94 243 LEU A CA 1
ATOM 1911 C C . LEU A 1 243 ? 9.416 10.715 -20.190 1.00 84.94 243 LEU A C 1
ATOM 1913 O O . LEU A 1 243 ? 9.221 10.070 -19.163 1.00 84.94 243 LEU A O 1
ATOM 1917 N N . ALA A 1 244 ? 9.630 10.130 -21.371 1.00 85.62 244 ALA A N 1
ATOM 1918 C CA . ALA A 1 244 ? 9.653 8.679 -21.566 1.00 85.62 244 ALA A CA 1
ATOM 1919 C C . ALA A 1 244 ? 10.765 8.011 -20.747 1.00 85.62 244 ALA A C 1
ATOM 1921 O O . ALA A 1 244 ? 10.504 7.068 -20.000 1.00 85.62 244 ALA A O 1
ATOM 1922 N N . VAL A 1 245 ? 11.980 8.564 -20.790 1.00 84.06 245 VAL A N 1
ATOM 1923 C CA . VAL A 1 245 ? 13.131 8.056 -20.026 1.00 84.06 245 VAL A CA 1
ATOM 1924 C C . VAL A 1 245 ? 12.907 8.188 -18.516 1.00 84.06 245 VAL A C 1
ATOM 1926 O O . VAL A 1 245 ? 13.235 7.276 -17.760 1.00 84.06 245 VAL A O 1
ATOM 1929 N N . ARG A 1 246 ? 12.347 9.311 -18.045 1.00 83.88 246 ARG A N 1
ATOM 1930 C CA . ARG A 1 246 ? 12.124 9.549 -16.607 1.00 83.88 246 ARG A CA 1
ATOM 1931 C C . ARG A 1 246 ? 10.955 8.760 -16.029 1.00 83.88 246 ARG A C 1
ATOM 1933 O O . ARG A 1 246 ? 11.024 8.349 -14.874 1.00 83.88 246 ARG A O 1
ATOM 1940 N N . LEU A 1 247 ? 9.902 8.546 -16.811 1.00 82.12 247 LEU A N 1
ATOM 1941 C CA . LEU A 1 247 ? 8.723 7.791 -16.388 1.00 82.12 247 LEU A CA 1
ATOM 1942 C C . LEU A 1 247 ? 8.833 6.293 -16.695 1.00 82.12 247 LEU A C 1
ATOM 1944 O O . LEU A 1 247 ? 7.971 5.540 -16.247 1.00 82.12 247 LEU A O 1
ATOM 1948 N N . ASN A 1 248 ? 9.888 5.876 -17.406 1.00 82.69 248 ASN A N 1
ATOM 1949 C CA . ASN A 1 248 ? 10.089 4.518 -17.908 1.00 82.69 248 ASN A CA 1
ATOM 1950 C C . ASN A 1 248 ? 8.859 4.017 -18.685 1.00 82.69 248 ASN A C 1
ATOM 1952 O O . ASN A 1 248 ? 8.292 2.973 -18.363 1.00 82.69 248 ASN A O 1
ATOM 1956 N N . LYS A 1 249 ? 8.422 4.832 -19.650 1.00 81.75 249 LYS A N 1
ATOM 1957 C CA . LYS A 1 249 ? 7.247 4.610 -20.502 1.00 81.75 249 LYS A CA 1
ATOM 1958 C C . LYS A 1 249 ? 7.628 4.694 -21.970 1.00 81.75 249 LYS A C 1
ATOM 1960 O O . LYS A 1 249 ? 8.547 5.433 -22.326 1.00 81.75 249 LYS A O 1
ATOM 1965 N N . ASP A 1 250 ? 6.866 4.017 -22.818 1.00 79.12 250 ASP A N 1
ATOM 1966 C CA . ASP A 1 250 ? 7.066 4.081 -24.261 1.00 79.12 250 ASP A CA 1
ATOM 1967 C C . ASP A 1 250 ? 6.668 5.447 -24.839 1.00 79.12 250 ASP A C 1
ATOM 1969 O O . ASP A 1 250 ? 5.716 6.101 -24.402 1.00 79.12 250 ASP A O 1
ATOM 1973 N N . LEU A 1 251 ? 7.373 5.878 -25.892 1.00 77.38 251 LEU A N 1
ATOM 1974 C CA . LEU A 1 251 ? 7.114 7.158 -26.569 1.00 77.38 251 LEU A CA 1
ATOM 1975 C C . LEU A 1 251 ? 5.676 7.254 -27.123 1.00 77.38 251 LEU A C 1
ATOM 1977 O O . LEU A 1 251 ? 5.130 8.355 -27.252 1.00 77.38 251 LEU A O 1
ATOM 1981 N N . ALA A 1 252 ? 5.060 6.108 -27.437 1.00 77.56 252 ALA A N 1
ATOM 1982 C CA . ALA A 1 252 ? 3.684 5.998 -27.916 1.00 77.56 252 ALA A CA 1
ATOM 1983 C C . ALA A 1 252 ? 2.637 6.338 -26.837 1.00 77.56 252 ALA A C 1
ATOM 1985 O O . ALA A 1 252 ? 1.585 6.890 -27.161 1.00 77.56 252 ALA A O 1
ATOM 1986 N N . GLU A 1 253 ? 2.938 6.081 -25.561 1.00 75.69 253 GLU A N 1
ATOM 1987 C CA . GLU A 1 253 ? 2.040 6.374 -24.436 1.00 75.69 253 GLU A CA 1
ATOM 1988 C C . GLU A 1 253 ? 1.995 7.870 -24.098 1.00 75.69 253 GLU A C 1
ATOM 1990 O O . GLU A 1 253 ? 1.018 8.368 -23.536 1.00 75.69 253 GLU A O 1
ATOM 1995 N N . ILE A 1 254 ? 3.041 8.615 -24.468 1.00 80.81 254 ILE A N 1
ATOM 1996 C CA . ILE A 1 254 ? 3.149 10.054 -24.215 1.00 80.81 254 ILE A CA 1
ATOM 1997 C C . ILE A 1 254 ? 2.531 10.819 -25.382 1.00 80.81 254 ILE A C 1
ATOM 1999 O O . ILE A 1 254 ? 3.203 11.138 -26.369 1.00 80.81 254 ILE A O 1
ATOM 2003 N N . LYS A 1 255 ? 1.237 11.128 -25.268 1.00 82.00 255 LYS A N 1
ATOM 2004 C CA . LYS A 1 255 ? 0.496 11.923 -26.258 1.00 82.00 255 LYS A CA 1
ATOM 2005 C C . LYS A 1 255 ? 0.871 13.407 -26.166 1.00 82.00 255 LYS A C 1
ATOM 2007 O O . LYS A 1 255 ? 1.307 13.901 -25.129 1.00 82.00 255 LYS A O 1
ATOM 2012 N N . LYS A 1 256 ? 0.696 14.140 -27.271 1.00 79.94 256 LYS A N 1
ATOM 2013 C CA . LYS A 1 256 ? 1.012 15.583 -27.349 1.00 79.94 256 LYS A CA 1
ATOM 2014 C C . LYS A 1 256 ? 0.062 16.452 -26.512 1.00 79.94 256 LYS A C 1
ATOM 2016 O O . LYS A 1 256 ? 0.447 17.547 -26.113 1.00 79.94 256 LYS A O 1
ATOM 2021 N N . ASP A 1 257 ? -1.139 15.941 -26.245 1.00 79.81 257 ASP A N 1
ATOM 2022 C CA . ASP A 1 257 ? -2.217 16.663 -25.556 1.00 79.81 257 ASP A CA 1
ATOM 2023 C C . ASP A 1 257 ? -2.315 16.320 -24.056 1.00 79.81 257 ASP A C 1
ATOM 2025 O O . ASP A 1 257 ? -3.149 16.871 -23.349 1.00 79.81 257 ASP A O 1
ATOM 2029 N N . THR A 1 258 ? -1.471 15.411 -23.559 1.00 80.81 258 THR A N 1
ATOM 2030 C CA . THR A 1 258 ? -1.354 15.098 -22.122 1.00 80.81 258 THR A CA 1
ATOM 2031 C C . THR A 1 258 ? -0.497 16.134 -21.393 1.00 80.81 258 THR A C 1
ATOM 2033 O O . THR A 1 258 ? 0.319 16.806 -22.020 1.00 80.81 258 THR A O 1
ATOM 2036 N N . ASP A 1 259 ? -0.654 16.247 -20.075 1.00 85.44 259 ASP A N 1
ATOM 2037 C CA . ASP A 1 259 ? 0.131 17.138 -19.208 1.00 85.44 259 ASP A CA 1
ATOM 2038 C C . ASP A 1 259 ? 1.095 16.335 -18.303 1.00 85.44 259 ASP A C 1
ATOM 2040 O O . ASP A 1 259 ? 1.000 15.112 -18.165 1.00 85.44 259 ASP A O 1
ATOM 2044 N N . VAL A 1 260 ? 2.076 16.999 -17.685 1.00 82.38 260 VAL A N 1
ATOM 2045 C CA . VAL A 1 260 ? 3.085 16.310 -16.854 1.00 82.38 260 VAL A CA 1
ATOM 2046 C C . VAL A 1 260 ? 2.457 15.719 -15.581 1.00 82.38 260 VAL A C 1
ATOM 2048 O O . VAL A 1 260 ? 2.858 14.641 -15.136 1.00 82.38 260 VAL A O 1
ATOM 2051 N N . LYS A 1 261 ? 1.445 16.375 -15.004 1.00 82.44 261 LYS A N 1
ATOM 2052 C CA . LYS A 1 261 ? 0.745 15.949 -13.780 1.00 82.44 261 LYS A CA 1
ATOM 2053 C C . LYS A 1 261 ? -0.018 14.630 -13.958 1.00 82.44 261 LYS A C 1
ATOM 2055 O O . LYS A 1 261 ? 0.093 13.735 -13.113 1.00 82.44 261 LYS A O 1
ATOM 2060 N N . THR A 1 262 ? -0.740 14.483 -15.063 1.00 82.81 262 THR A N 1
ATOM 2061 C CA . THR A 1 262 ? -1.454 13.267 -15.479 1.00 82.81 262 THR A CA 1
ATOM 2062 C C . THR A 1 262 ? -0.470 12.150 -15.797 1.00 82.81 262 THR A C 1
ATOM 2064 O O . THR A 1 262 ? -0.645 11.026 -15.322 1.00 82.81 262 THR A O 1
ATOM 2067 N N . LEU A 1 263 ? 0.635 12.459 -16.483 1.00 82.56 263 LEU A N 1
ATOM 2068 C CA . LEU A 1 263 ? 1.700 11.492 -16.760 1.00 82.56 263 LEU A CA 1
ATOM 2069 C C . LEU A 1 263 ? 2.389 10.974 -15.483 1.00 82.56 263 LEU A C 1
ATOM 2071 O O . LEU A 1 263 ? 2.761 9.796 -15.431 1.00 82.56 263 LEU A O 1
ATOM 2075 N N . CYS A 1 264 ? 2.490 11.809 -14.441 1.00 81.50 264 CYS A N 1
ATOM 2076 C CA . CYS A 1 264 ? 3.027 11.455 -13.120 1.00 81.50 264 CYS A CA 1
ATOM 2077 C C . CYS A 1 264 ? 2.021 10.741 -12.199 1.00 81.50 264 CYS A C 1
ATOM 2079 O O . CYS A 1 264 ? 2.397 10.332 -11.095 1.00 81.50 264 CYS A O 1
ATOM 2081 N N . ALA A 1 265 ? 0.759 10.588 -12.621 1.00 76.94 265 ALA A N 1
ATOM 2082 C CA . ALA A 1 265 ? -0.309 9.920 -11.872 1.00 76.94 265 ALA A CA 1
ATOM 2083 C C . ALA A 1 265 ? -0.412 10.373 -10.394 1.00 76.94 265 ALA A C 1
ATOM 2085 O O . ALA A 1 265 ? -0.590 9.555 -9.493 1.00 76.94 265 ALA A O 1
ATOM 2086 N N . GLY A 1 266 ? -0.236 11.675 -10.130 1.00 66.25 266 GLY A N 1
ATOM 2087 C CA . GLY A 1 266 ? -0.353 12.261 -8.786 1.00 66.25 266 GLY A CA 1
ATOM 2088 C C . GLY A 1 266 ? 0.854 12.071 -7.853 1.00 66.25 266 GLY A C 1
ATOM 2089 O O . GLY A 1 266 ? 0.798 12.471 -6.690 1.00 66.25 266 GLY A O 1
ATOM 2090 N N . LYS A 1 267 ? 1.973 11.504 -8.326 1.00 77.19 267 LYS A N 1
ATOM 2091 C CA . LYS A 1 267 ? 3.228 11.428 -7.555 1.00 77.19 267 LYS A CA 1
ATOM 2092 C C . LYS A 1 267 ? 3.953 12.781 -7.562 1.00 77.19 267 LYS A C 1
ATOM 2094 O O . LYS A 1 267 ? 4.843 13.004 -8.379 1.00 77.19 267 LYS A O 1
ATOM 2099 N N . SER A 1 268 ? 3.612 13.661 -6.620 1.00 80.38 268 SER A N 1
ATOM 2100 C CA . SER A 1 268 ? 4.165 15.029 -6.543 1.00 80.38 268 SER A CA 1
ATOM 2101 C C . SER A 1 268 ? 5.704 15.083 -6.472 1.00 80.38 268 SER A C 1
ATOM 2103 O O . SER A 1 268 ? 6.309 15.974 -7.059 1.00 80.38 268 SER A O 1
ATOM 2105 N N . ALA A 1 269 ? 6.360 14.097 -5.847 1.00 80.69 269 ALA A N 1
ATOM 2106 C CA . ALA A 1 269 ? 7.825 14.029 -5.814 1.00 80.69 269 ALA A CA 1
ATOM 2107 C C . ALA A 1 269 ? 8.441 13.852 -7.216 1.00 80.69 269 ALA A C 1
ATOM 2109 O O . ALA A 1 269 ? 9.343 14.593 -7.590 1.00 80.69 269 ALA A O 1
ATOM 2110 N N . VAL A 1 270 ? 7.902 12.925 -8.016 1.00 83.19 270 VAL A N 1
ATOM 2111 C CA . VAL A 1 270 ? 8.368 12.661 -9.391 1.00 83.19 270 VAL A CA 1
ATOM 2112 C C . VAL A 1 270 ? 8.039 13.839 -10.307 1.00 83.19 270 VAL A C 1
ATOM 2114 O O . VAL A 1 270 ? 8.850 14.216 -11.146 1.00 83.19 270 VAL A O 1
ATOM 2117 N N . GLN A 1 271 ? 6.879 14.466 -10.106 1.00 83.88 271 GLN A N 1
ATOM 2118 C CA . GLN A 1 271 ? 6.499 15.680 -10.825 1.00 83.88 271 GLN A CA 1
ATOM 2119 C C . GLN A 1 271 ? 7.506 16.815 -10.584 1.00 83.88 271 GLN A C 1
ATOM 2121 O O . GLN A 1 271 ? 7.958 17.433 -11.542 1.00 83.88 271 GLN A O 1
ATOM 2126 N N . ASN A 1 272 ? 7.906 17.057 -9.334 1.00 86.00 272 ASN A N 1
ATOM 2127 C CA . ASN A 1 272 ? 8.863 18.114 -8.998 1.00 86.00 272 ASN A CA 1
ATOM 2128 C C . ASN A 1 272 ? 10.280 17.811 -9.507 1.00 86.00 272 ASN A C 1
ATOM 2130 O O . ASN A 1 272 ? 10.992 18.726 -9.916 1.00 86.00 272 ASN A O 1
ATOM 2134 N N . GLU A 1 273 ? 10.685 16.539 -9.530 1.00 87.62 273 GLU A N 1
ATOM 2135 C CA . GLU A 1 273 ? 11.946 16.122 -10.156 1.00 87.62 273 GLU A CA 1
ATOM 2136 C C . GLU A 1 273 ? 11.942 16.383 -11.666 1.00 87.62 273 GLU A C 1
ATOM 2138 O O . GLU A 1 273 ? 12.899 16.947 -12.195 1.00 87.62 273 GLU A O 1
ATOM 2143 N N . ILE A 1 274 ? 10.851 16.028 -12.352 1.00 87.44 274 ILE A N 1
ATOM 2144 C CA . ILE A 1 274 ? 10.695 16.263 -13.791 1.00 87.44 274 ILE A CA 1
ATOM 2145 C C . ILE A 1 274 ? 10.672 17.761 -14.092 1.00 87.44 274 ILE A C 1
ATOM 2147 O O . ILE A 1 274 ? 11.373 18.199 -14.997 1.00 87.44 274 ILE A O 1
ATOM 2151 N N . LEU A 1 275 ? 9.925 18.561 -13.330 1.00 84.06 275 LEU A N 1
ATOM 2152 C CA . LEU A 1 275 ? 9.892 20.015 -13.513 1.00 84.06 275 LEU A CA 1
ATOM 2153 C C . LEU A 1 275 ? 11.273 20.649 -13.294 1.00 84.06 275 LEU A C 1
ATOM 2155 O O . LEU A 1 275 ? 11.688 21.484 -14.095 1.00 84.06 275 LEU A O 1
ATOM 2159 N N . GLY A 1 276 ? 12.023 20.200 -12.284 1.00 84.06 276 GLY A N 1
ATOM 2160 C CA . GLY A 1 276 ? 13.393 20.663 -12.050 1.00 84.06 276 GLY A CA 1
ATOM 2161 C C . GLY A 1 276 ? 14.385 20.235 -13.139 1.00 84.06 276 GLY A C 1
ATOM 2162 O O . GLY A 1 276 ? 15.355 20.946 -13.410 1.00 84.06 276 GLY A O 1
ATOM 2163 N N . ASP A 1 277 ? 14.166 19.091 -13.786 1.00 86.12 277 ASP A N 1
ATOM 2164 C CA . ASP A 1 277 ? 14.942 18.674 -14.958 1.00 86.12 277 ASP A CA 1
ATOM 2165 C C . ASP A 1 277 ? 14.569 19.485 -16.206 1.00 86.12 277 ASP A C 1
ATOM 2167 O O . ASP A 1 277 ? 15.459 19.888 -16.953 1.00 86.12 277 ASP A O 1
ATOM 2171 N N . LEU A 1 278 ? 13.282 19.783 -16.408 1.00 84.75 278 LEU A N 1
ATOM 2172 C CA . LEU A 1 278 ? 12.817 20.647 -17.494 1.00 84.75 278 LEU A CA 1
ATOM 2173 C C . LEU A 1 278 ? 13.372 22.064 -17.365 1.00 84.75 278 LEU A C 1
ATOM 2175 O O . LEU A 1 278 ? 13.780 22.643 -18.368 1.00 84.75 278 LEU A O 1
ATOM 2179 N N . GLU A 1 279 ? 13.470 22.592 -16.146 1.00 84.94 279 GLU A N 1
ATOM 2180 C CA . GLU A 1 279 ? 14.073 23.901 -15.895 1.00 84.94 279 GLU A CA 1
ATOM 2181 C C . GLU A 1 279 ? 15.569 23.921 -16.248 1.00 84.94 279 GLU A C 1
ATOM 2183 O O . GLU A 1 279 ? 16.076 24.829 -16.908 1.00 84.94 279 GLU A O 1
ATOM 2188 N N . LYS A 1 280 ? 16.302 22.869 -15.873 1.00 83.94 280 LYS A N 1
ATOM 2189 C CA . LYS A 1 280 ? 17.730 22.738 -16.211 1.00 83.94 280 LYS A CA 1
ATOM 2190 C C . LYS A 1 280 ? 17.977 22.514 -17.702 1.00 83.94 280 LYS A C 1
ATOM 2192 O O . LYS A 1 280 ? 19.075 22.814 -18.178 1.00 83.94 280 LYS A O 1
ATOM 2197 N N . GLU A 1 281 ? 17.008 21.938 -18.405 1.00 84.12 281 GLU A N 1
ATOM 2198 C CA . GLU A 1 281 ? 17.114 21.584 -19.817 1.00 84.12 281 GLU A CA 1
ATOM 2199 C C . GLU A 1 281 ? 16.688 22.730 -20.738 1.00 84.12 281 GLU A C 1
ATOM 2201 O O . GLU A 1 281 ? 17.438 23.087 -21.644 1.00 84.12 281 GLU A O 1
ATOM 2206 N N . PHE A 1 282 ? 15.523 23.328 -20.486 1.00 81.38 282 PHE A N 1
ATOM 2207 C CA . PHE A 1 282 ? 14.903 24.342 -21.342 1.00 81.38 282 PHE A CA 1
ATOM 2208 C C . PHE A 1 282 ? 15.019 25.776 -20.793 1.00 81.38 282 PHE A C 1
ATOM 2210 O O . PHE A 1 282 ? 14.720 26.727 -21.516 1.00 81.38 282 PHE A O 1
ATOM 2217 N N . GLY A 1 283 ? 15.496 25.962 -19.557 1.00 78.62 283 GLY A N 1
ATOM 2218 C CA . GLY A 1 283 ? 15.630 27.271 -18.913 1.00 78.62 283 GLY A CA 1
ATOM 2219 C C . GLY A 1 283 ? 14.414 27.629 -18.057 1.00 78.62 283 GLY A C 1
ATOM 2220 O O . GLY A 1 283 ? 13.869 26.778 -17.371 1.00 78.62 283 GLY A O 1
ATOM 2221 N N . SER A 1 284 ? 13.989 28.896 -18.049 1.00 72.50 284 SER A N 1
ATOM 2222 C CA . SER A 1 284 ? 12.875 29.331 -17.193 1.00 72.50 284 SER A CA 1
ATOM 2223 C C . SER A 1 284 ? 11.569 28.625 -17.575 1.00 72.50 284 SER A C 1
ATOM 2225 O O . SER A 1 284 ? 11.050 28.797 -18.678 1.00 72.50 284 SER A O 1
ATOM 2227 N N . VAL A 1 285 ? 11.047 27.832 -16.640 1.00 72.12 285 VAL A N 1
ATOM 2228 C CA . VAL A 1 285 ? 9.774 27.116 -16.742 1.00 72.12 285 VAL A CA 1
ATOM 2229 C C . VAL A 1 285 ? 8.758 27.826 -15.839 1.00 72.12 285 VAL A C 1
ATOM 2231 O O . VAL A 1 285 ? 9.076 28.196 -14.713 1.00 72.12 285 VAL A O 1
ATOM 2234 N N . THR A 1 286 ? 7.542 28.070 -16.335 1.00 69.94 286 THR A N 1
ATOM 2235 C CA . THR A 1 286 ? 6.468 28.708 -15.548 1.00 69.94 286 THR A CA 1
ATOM 2236 C C . THR A 1 286 ? 5.956 27.774 -14.448 1.00 69.94 286 THR A C 1
ATOM 2238 O O . THR A 1 286 ? 5.920 26.568 -14.673 1.00 69.94 286 THR A O 1
ATOM 2241 N N . GLU A 1 287 ? 5.487 28.306 -13.314 1.00 67.94 287 GLU A N 1
ATOM 2242 C CA . GLU A 1 287 ? 4.979 27.493 -12.187 1.00 67.94 287 GLU A CA 1
ATOM 2243 C C . GLU A 1 287 ? 3.851 26.524 -12.602 1.00 67.94 287 GLU A C 1
ATOM 2245 O O . GLU A 1 287 ? 3.809 25.384 -12.141 1.00 67.94 287 GLU A O 1
ATOM 2250 N N . ASP A 1 288 ? 3.028 26.910 -13.583 1.00 74.12 288 ASP A N 1
ATOM 2251 C CA . ASP A 1 288 ? 1.929 26.087 -14.109 1.00 74.12 288 ASP A CA 1
ATOM 2252 C C . ASP A 1 288 ? 2.361 25.033 -15.147 1.00 74.12 288 ASP A C 1
ATOM 2254 O O . ASP A 1 288 ? 1.528 24.330 -15.717 1.00 74.12 288 ASP A O 1
ATOM 2258 N N . ALA A 1 289 ? 3.660 24.887 -15.438 1.00 74.00 289 ALA A N 1
ATOM 2259 C CA . ALA A 1 289 ? 4.144 23.978 -16.485 1.00 74.00 289 ALA A CA 1
ATOM 2260 C C . ALA A 1 289 ? 3.789 22.502 -16.250 1.00 74.00 289 ALA A C 1
ATOM 2262 O O . ALA A 1 289 ? 3.793 21.709 -17.190 1.00 74.00 289 ALA A O 1
ATOM 2263 N N . GLY A 1 290 ? 3.472 22.128 -15.007 1.00 75.31 290 GLY A N 1
ATOM 2264 C CA . GLY A 1 290 ? 2.997 20.790 -14.671 1.00 75.31 290 GLY A CA 1
ATOM 2265 C C . GLY A 1 290 ? 1.571 20.492 -15.144 1.00 75.31 290 GLY A C 1
ATOM 2266 O O . GLY A 1 290 ? 1.238 19.322 -15.320 1.00 75.31 290 GLY A O 1
ATOM 2267 N N . GLU A 1 291 ? 0.748 21.524 -15.341 1.00 80.69 291 GLU A N 1
ATOM 2268 C CA . GLU A 1 291 ? -0.691 21.416 -15.636 1.00 80.69 291 GLU A CA 1
ATOM 2269 C C . GLU A 1 291 ? -1.035 21.763 -17.090 1.00 80.69 291 GLU A C 1
ATOM 2271 O O . GLU A 1 291 ? -2.177 21.610 -17.514 1.00 80.69 291 GLU A O 1
ATOM 2276 N N . MET A 1 292 ? -0.047 22.205 -17.869 1.00 82.19 292 MET A N 1
ATOM 2277 C CA . MET A 1 292 ? -0.227 22.528 -19.279 1.00 82.19 292 MET A CA 1
ATOM 2278 C C . MET A 1 292 ? -0.004 21.304 -20.184 1.00 82.19 292 MET A C 1
ATOM 2280 O O . MET A 1 292 ? 0.913 20.512 -19.933 1.00 82.19 292 MET A O 1
ATOM 2284 N N . PRO A 1 293 ? -0.764 21.177 -21.288 1.00 84.44 293 PRO A N 1
ATOM 2285 C CA . PRO A 1 293 ? -0.498 20.184 -22.322 1.00 84.44 293 PRO A CA 1
ATOM 2286 C C . PRO A 1 293 ? 0.903 20.342 -22.928 1.00 84.44 293 PRO A C 1
ATOM 2288 O O . PRO A 1 293 ? 1.371 21.462 -23.154 1.00 84.44 293 PRO A O 1
ATOM 2291 N N . LEU A 1 294 ? 1.560 19.229 -23.279 1.00 81.75 294 LEU A N 1
ATOM 2292 C CA . LEU A 1 294 ? 2.926 19.250 -23.835 1.00 81.75 294 LEU A CA 1
ATOM 2293 C C . LEU A 1 294 ? 3.056 20.118 -25.099 1.00 81.75 294 LEU A C 1
ATOM 2295 O O . LEU A 1 294 ? 4.091 20.751 -25.307 1.00 81.75 294 LEU A O 1
ATOM 2299 N N . LYS A 1 295 ? 2.011 20.178 -25.933 1.00 81.38 295 LYS A N 1
ATOM 2300 C CA . LYS A 1 295 ? 1.958 21.032 -27.131 1.00 81.38 295 LYS A CA 1
ATOM 2301 C C . LYS A 1 295 ? 1.977 22.529 -26.803 1.00 81.38 295 LYS A C 1
ATOM 2303 O O . LYS A 1 295 ? 2.589 23.314 -27.521 1.00 81.38 295 LYS A O 1
ATOM 2308 N N . GLU A 1 296 ? 1.317 22.934 -25.724 1.00 80.62 296 GLU A N 1
ATOM 2309 C CA . GLU A 1 296 ? 1.335 24.326 -25.268 1.00 80.62 296 GLU A CA 1
ATOM 2310 C C . GLU A 1 296 ? 2.651 24.650 -24.562 1.00 80.62 296 GLU A C 1
ATOM 2312 O O . GLU A 1 296 ? 3.198 25.741 -24.729 1.00 80.62 296 GLU A O 1
ATOM 2317 N N . LEU A 1 297 ? 3.207 23.676 -23.842 1.00 77.31 297 LEU A N 1
ATOM 2318 C CA . LEU A 1 297 ? 4.499 23.798 -23.184 1.00 77.31 297 LEU A CA 1
ATOM 2319 C C . LEU A 1 297 ? 5.649 23.973 -24.199 1.00 77.31 297 LEU A C 1
ATOM 2321 O O . LEU A 1 297 ? 6.534 24.794 -23.974 1.00 77.31 297 LEU A O 1
ATOM 2325 N N . GLU A 1 298 ? 5.593 23.310 -25.362 1.00 77.44 298 GLU A N 1
ATOM 2326 C CA . GLU A 1 298 ? 6.537 23.515 -26.477 1.00 77.44 298 GLU A CA 1
ATOM 2327 C C . GLU A 1 298 ? 6.588 24.977 -26.947 1.00 77.44 298 GLU A C 1
ATOM 2329 O O . GLU A 1 298 ? 7.670 25.508 -27.203 1.00 77.44 298 GLU A O 1
ATOM 2334 N N . SER A 1 299 ? 5.435 25.648 -27.041 1.00 77.50 299 SER A N 1
ATOM 2335 C CA . SER A 1 299 ? 5.358 27.024 -27.554 1.00 77.50 299 SER A CA 1
ATOM 2336 C C . SER A 1 299 ? 6.151 28.023 -26.700 1.00 77.50 299 SER A C 1
ATOM 2338 O O . SER A 1 299 ? 6.655 29.028 -27.210 1.00 77.50 299 SER A O 1
ATOM 2340 N N . LYS A 1 300 ? 6.343 27.699 -25.414 1.00 77.56 300 LYS A N 1
ATOM 2341 C CA . LYS A 1 300 ? 7.149 28.475 -24.465 1.00 77.56 300 LYS A CA 1
ATOM 2342 C C . LYS A 1 300 ? 8.657 28.252 -24.628 1.00 77.56 300 LYS A C 1
ATOM 2344 O O . LYS A 1 300 ? 9.437 29.080 -24.171 1.00 77.56 300 LYS A O 1
ATOM 2349 N N . PHE A 1 301 ? 9.078 27.195 -25.326 1.00 75.12 301 PHE A N 1
ATOM 2350 C CA . PHE A 1 301 ? 10.486 26.826 -25.527 1.00 75.12 301 PHE A CA 1
ATOM 2351 C C . PHE A 1 301 ? 11.014 27.141 -26.937 1.00 75.12 301 PHE A C 1
ATOM 2353 O O . PHE A 1 301 ? 11.989 26.544 -27.390 1.00 75.12 301 PHE A O 1
ATOM 2360 N N . SER A 1 302 ? 10.416 28.113 -27.633 1.00 64.56 302 SER A N 1
ATOM 2361 C CA . SER A 1 302 ? 10.725 28.482 -29.030 1.00 64.56 302 SER A CA 1
ATOM 2362 C C . SER A 1 302 ? 12.186 28.890 -29.319 1.00 64.56 302 SER A C 1
ATOM 2364 O O . SER A 1 302 ? 12.582 28.986 -30.482 1.00 64.56 302 SER A O 1
ATOM 2366 N N . GLY A 1 303 ? 13.013 29.097 -28.287 1.00 65.94 303 GLY A N 1
ATOM 2367 C CA . GLY A 1 303 ? 14.454 29.355 -28.398 1.00 65.94 303 GLY A CA 1
ATOM 2368 C C . GLY A 1 303 ? 15.361 28.113 -28.363 1.00 65.94 303 GLY A C 1
ATOM 2369 O O . GLY A 1 303 ? 16.574 28.260 -28.517 1.00 65.94 303 GLY A O 1
ATOM 2370 N N . TYR A 1 304 ? 14.820 26.909 -28.154 1.00 74.38 304 TYR A N 1
ATOM 2371 C CA . TYR A 1 304 ? 15.608 25.687 -27.971 1.00 74.38 304 TYR A CA 1
ATOM 2372 C C . TYR A 1 304 ? 16.148 25.155 -29.310 1.00 74.38 304 TYR A C 1
ATOM 2374 O O . TYR A 1 304 ? 15.389 24.687 -30.155 1.00 74.38 304 TYR A O 1
ATOM 2382 N N . LYS A 1 305 ? 17.467 25.262 -29.524 1.00 66.81 305 LYS A N 1
ATOM 2383 C CA . LYS A 1 305 ? 18.142 24.867 -30.781 1.00 66.81 305 LYS A CA 1
ATOM 2384 C C . LYS A 1 305 ? 19.235 23.812 -30.608 1.00 66.81 305 LYS A C 1
ATOM 2386 O O . LYS A 1 305 ? 19.633 23.204 -31.596 1.00 66.81 305 LYS A O 1
ATOM 2391 N N . THR A 1 306 ? 19.711 23.618 -29.382 1.00 75.06 306 THR A N 1
ATOM 2392 C CA . THR A 1 306 ? 20.812 22.716 -29.018 1.00 75.06 306 THR A CA 1
ATOM 2393 C C . THR A 1 306 ? 20.449 21.969 -27.747 1.00 75.06 306 THR A C 1
ATOM 2395 O O . THR A 1 306 ? 19.764 22.536 -26.893 1.00 75.06 306 THR A O 1
ATOM 2398 N N . LEU A 1 307 ? 20.953 20.747 -27.585 1.00 79.06 307 LEU A N 1
ATOM 2399 C CA . LEU A 1 307 ? 20.691 19.952 -26.381 1.00 79.06 307 LEU A CA 1
ATOM 2400 C C . LEU A 1 307 ? 21.150 20.655 -25.093 1.00 79.06 307 LEU A C 1
ATOM 2402 O O . LEU A 1 307 ? 22.250 21.209 -25.020 1.00 79.06 307 LEU A O 1
ATOM 2406 N N . GLY A 1 308 ? 20.321 20.588 -24.053 1.00 81.56 308 GLY A N 1
ATOM 2407 C CA . GLY A 1 308 ? 20.589 21.163 -22.741 1.00 81.56 308 GLY A CA 1
ATOM 2408 C C . GLY A 1 308 ? 21.482 20.275 -21.871 1.00 81.56 308 GLY A C 1
ATOM 2409 O O . GLY A 1 308 ? 22.036 19.256 -22.301 1.00 81.56 308 GLY A O 1
ATOM 2410 N N . LYS A 1 309 ? 21.685 20.693 -20.616 1.00 82.94 309 LYS A N 1
ATOM 2411 C CA . LYS A 1 309 ? 22.614 20.028 -19.685 1.00 82.94 309 LYS A CA 1
ATOM 2412 C C . LYS A 1 309 ? 22.124 18.651 -19.240 1.00 82.94 309 LYS A C 1
ATOM 2414 O O . LYS A 1 309 ? 22.951 17.772 -18.990 1.00 82.94 309 LYS A O 1
ATOM 2419 N N . VAL A 1 310 ? 20.813 18.462 -19.116 1.00 85.25 310 VAL A N 1
ATOM 2420 C CA . VAL A 1 310 ? 20.212 17.216 -18.630 1.00 85.25 310 VAL A CA 1
ATOM 2421 C C . VAL A 1 310 ? 20.311 16.154 -19.713 1.00 85.25 310 VAL A C 1
ATOM 2423 O O . VAL A 1 310 ? 20.866 15.085 -19.455 1.00 85.25 310 VAL A O 1
ATOM 2426 N N . THR A 1 311 ? 19.888 16.468 -20.940 1.00 84.06 311 THR A N 1
ATOM 2427 C CA . THR A 1 311 ? 19.937 15.515 -22.058 1.00 84.06 311 THR A CA 1
ATOM 2428 C C . THR A 1 311 ? 21.378 15.143 -22.400 1.00 84.06 311 THR A C 1
ATOM 2430 O O . THR A 1 311 ? 21.700 13.958 -22.471 1.00 84.06 311 THR A O 1
ATOM 2433 N N . ASN A 1 312 ? 22.297 16.116 -22.483 1.00 86.31 312 ASN A N 1
ATOM 2434 C CA . ASN A 1 312 ? 23.723 15.819 -22.684 1.00 86.31 312 ASN A CA 1
ATOM 2435 C C . ASN A 1 312 ? 24.314 14.963 -21.551 1.00 86.31 312 ASN A C 1
ATOM 2437 O O . ASN A 1 312 ? 25.112 14.059 -21.803 1.00 86.31 312 ASN A O 1
ATOM 2441 N N . GLY A 1 313 ? 23.930 15.219 -20.296 1.00 85.75 313 GLY A N 1
ATOM 2442 C CA . GLY A 1 313 ? 24.370 14.423 -19.150 1.00 85.75 313 GLY A CA 1
ATOM 2443 C C . GLY A 1 313 ? 23.894 12.969 -19.217 1.00 85.75 313 GLY A C 1
ATOM 2444 O O . GLY A 1 313 ? 24.667 12.054 -18.926 1.00 85.75 313 GLY A O 1
ATOM 2445 N N . LEU A 1 314 ? 22.644 12.748 -19.632 1.00 85.19 314 LEU A N 1
ATOM 2446 C CA . LEU A 1 314 ? 22.077 11.413 -19.829 1.00 85.19 314 LEU A CA 1
ATOM 2447 C C . LEU A 1 314 ? 22.763 10.671 -20.979 1.00 85.19 314 LEU A C 1
ATOM 2449 O O . LEU A 1 314 ? 23.160 9.522 -20.796 1.00 85.19 314 LEU A O 1
ATOM 2453 N N . ILE A 1 315 ? 22.988 11.341 -22.113 1.00 87.25 315 ILE A N 1
ATOM 2454 C CA . ILE A 1 315 ? 23.669 10.752 -23.274 1.00 87.25 315 ILE A CA 1
ATOM 2455 C C . ILE A 1 315 ? 25.106 10.360 -22.906 1.00 87.25 315 ILE A C 1
ATOM 2457 O O . ILE A 1 315 ? 25.529 9.238 -23.173 1.00 87.25 315 ILE A O 1
ATOM 2461 N N . ASN A 1 316 ? 25.856 11.238 -22.233 1.00 87.25 316 ASN A N 1
ATOM 2462 C CA . ASN A 1 316 ? 27.224 10.931 -21.805 1.00 87.25 316 ASN A CA 1
ATOM 2463 C C . ASN A 1 316 ? 27.274 9.750 -20.826 1.00 87.25 316 ASN A C 1
ATOM 2465 O O . ASN A 1 316 ? 28.168 8.907 -20.918 1.00 87.25 316 ASN A O 1
ATOM 2469 N N . ARG A 1 317 ? 26.303 9.656 -19.906 1.00 86.56 317 ARG A N 1
ATOM 2470 C CA . ARG A 1 317 ? 26.192 8.521 -18.980 1.00 86.56 317 ARG A CA 1
ATOM 2471 C C . ARG A 1 317 ? 25.892 7.222 -19.724 1.00 86.56 317 ARG A C 1
ATOM 2473 O O . ARG A 1 317 ? 26.541 6.221 -19.441 1.00 86.56 317 ARG A O 1
ATOM 2480 N N . MET A 1 318 ? 24.950 7.254 -20.666 1.00 86.06 318 MET A N 1
ATOM 2481 C CA . MET A 1 318 ? 24.598 6.109 -21.503 1.00 86.06 318 MET A CA 1
ATOM 2482 C C . MET A 1 318 ? 25.807 5.640 -22.314 1.00 86.06 318 MET A C 1
ATOM 2484 O O . MET A 1 318 ? 26.130 4.457 -22.294 1.00 86.06 318 MET A O 1
ATOM 2488 N N . VAL A 1 319 ? 26.526 6.550 -22.973 1.00 85.31 319 VAL A N 1
ATOM 2489 C CA . VAL A 1 319 ? 27.730 6.202 -23.741 1.00 85.31 319 VAL A CA 1
ATOM 2490 C C . VAL A 1 319 ? 28.804 5.591 -22.840 1.00 85.31 319 VAL A C 1
ATOM 2492 O O . VAL A 1 319 ? 29.371 4.558 -23.183 1.00 85.31 319 VAL A O 1
ATOM 2495 N N . ALA A 1 320 ? 29.033 6.144 -21.646 1.00 84.19 320 ALA A N 1
ATOM 2496 C CA . ALA A 1 320 ? 30.013 5.600 -20.706 1.00 84.19 320 ALA A CA 1
ATOM 2497 C C . ALA A 1 320 ? 29.653 4.193 -20.184 1.00 84.19 320 ALA A C 1
ATOM 2499 O O . ALA A 1 320 ? 30.543 3.365 -19.960 1.00 84.19 320 ALA A O 1
ATOM 2500 N N . SER A 1 321 ? 28.367 3.898 -19.973 1.00 83.56 321 SER A N 1
ATOM 2501 C CA . SER A 1 321 ? 27.930 2.592 -19.468 1.00 83.56 321 SER A CA 1
ATOM 2502 C C . SER A 1 321 ? 27.836 1.533 -20.568 1.00 83.56 321 SER A C 1
ATOM 2504 O O . SER A 1 321 ? 28.254 0.395 -20.347 1.00 83.56 321 SER A O 1
ATOM 2506 N N . THR A 1 322 ? 27.342 1.899 -21.751 1.00 81.62 322 THR A N 1
ATOM 2507 C CA . THR A 1 322 ? 26.922 0.942 -22.788 1.00 81.62 322 THR A CA 1
ATOM 2508 C C . THR A 1 322 ? 27.935 0.715 -23.905 1.00 81.62 322 THR A C 1
ATOM 2510 O O . THR A 1 322 ? 27.918 -0.355 -24.515 1.00 81.62 322 THR A O 1
ATOM 2513 N N . MET A 1 323 ? 28.847 1.655 -24.161 1.00 83.19 323 MET A N 1
ATOM 2514 C CA . MET A 1 323 ? 29.765 1.541 -25.297 1.00 83.19 323 MET A CA 1
ATOM 2515 C C . MET A 1 323 ? 31.005 0.684 -24.991 1.00 83.19 323 MET A C 1
ATOM 2517 O O . MET A 1 323 ? 31.448 0.625 -23.835 1.00 83.19 323 MET A O 1
ATOM 2521 N N . PRO A 1 324 ? 31.586 0.018 -26.010 1.00 82.25 324 PRO A N 1
ATOM 2522 C CA . PRO A 1 324 ? 32.857 -0.689 -25.884 1.00 82.25 324 PRO A CA 1
ATOM 2523 C C . PRO A 1 324 ? 34.009 0.270 -25.547 1.00 82.25 324 PRO A C 1
ATOM 2525 O O . PRO A 1 324 ? 33.972 1.464 -25.853 1.00 82.25 324 PRO A O 1
ATOM 2528 N N . GLY A 1 325 ? 35.068 -0.252 -24.923 1.00 75.19 325 GLY A N 1
ATOM 2529 C CA . GLY A 1 325 ? 36.255 0.544 -24.604 1.00 75.19 325 GLY A CA 1
ATOM 2530 C C . GLY A 1 325 ? 36.936 1.063 -25.873 1.00 75.19 325 GLY A C 1
ATOM 2531 O O . GLY A 1 325 ? 37.426 0.267 -26.663 1.00 75.19 325 GLY A O 1
ATOM 2532 N N . GLY A 1 326 ? 36.977 2.388 -26.047 1.00 72.88 326 GLY A N 1
ATOM 2533 C CA . GLY A 1 326 ? 37.544 3.056 -27.228 1.00 72.88 326 GLY A CA 1
ATOM 2534 C C . GLY A 1 326 ? 36.506 3.746 -28.119 1.00 72.88 326 GLY A C 1
ATOM 2535 O O . GLY A 1 326 ? 36.857 4.682 -28.835 1.00 72.88 326 GLY A O 1
ATOM 2536 N N . PHE A 1 327 ? 35.224 3.379 -28.012 1.00 79.62 327 PHE A N 1
ATOM 2537 C CA . PHE A 1 327 ? 34.144 4.014 -28.769 1.00 79.62 327 PHE A CA 1
ATOM 2538 C C . PHE A 1 327 ? 33.607 5.240 -28.015 1.00 79.62 327 PHE A C 1
ATOM 2540 O O . PHE A 1 327 ? 32.726 5.155 -27.158 1.00 79.62 327 PHE A O 1
ATOM 2547 N N . THR A 1 328 ? 34.221 6.395 -28.279 1.00 83.31 328 THR A N 1
ATOM 2548 C CA . THR A 1 328 ? 33.931 7.654 -27.574 1.00 83.31 328 THR A CA 1
ATOM 2549 C C . THR A 1 328 ? 32.794 8.442 -28.228 1.00 83.31 328 THR A C 1
ATOM 2551 O O . THR A 1 328 ? 32.418 8.190 -29.372 1.00 83.31 328 THR A O 1
ATOM 2554 N N . MET A 1 329 ? 32.283 9.466 -27.533 1.00 81.94 329 MET A N 1
ATOM 2555 C CA . MET A 1 329 ? 31.297 10.403 -28.092 1.00 81.94 329 MET A CA 1
ATOM 2556 C C . MET A 1 329 ? 31.758 11.019 -29.422 1.00 81.94 329 MET A C 1
ATOM 2558 O O . MET A 1 329 ? 30.954 11.209 -30.328 1.00 81.94 329 MET A O 1
ATOM 2562 N N . SER A 1 330 ? 33.055 11.302 -29.559 1.00 84.00 330 SER A N 1
ATOM 2563 C CA . SER A 1 330 ? 33.633 11.833 -30.796 1.00 84.00 330 SER A CA 1
ATOM 2564 C C . SER A 1 330 ? 33.528 10.832 -31.947 1.00 84.00 330 SER A C 1
ATOM 2566 O O . SER A 1 330 ? 33.133 11.216 -33.040 1.00 84.00 330 SER A O 1
ATOM 2568 N N . SER A 1 331 ? 33.783 9.547 -31.682 1.00 82.25 331 SER A N 1
ATOM 2569 C CA . SER A 1 331 ? 33.661 8.463 -32.668 1.00 82.25 331 SER A CA 1
ATOM 2570 C C . SER A 1 331 ? 32.213 8.263 -33.131 1.00 82.25 331 SER A C 1
ATOM 2572 O O . SER A 1 331 ? 31.973 8.002 -34.306 1.00 82.25 331 SER A O 1
ATOM 2574 N N . ILE A 1 332 ? 31.241 8.436 -32.227 1.00 83.62 332 ILE A N 1
ATOM 2575 C CA . ILE A 1 332 ? 29.806 8.395 -32.555 1.00 83.62 332 ILE A CA 1
ATOM 2576 C C . ILE A 1 332 ? 29.424 9.578 -33.449 1.00 83.62 332 ILE A C 1
ATOM 2578 O O . ILE A 1 332 ? 28.755 9.396 -34.465 1.00 83.62 332 ILE A O 1
ATOM 2582 N N . LYS A 1 333 ? 29.860 10.792 -33.094 1.00 83.00 333 LYS A N 1
ATOM 2583 C CA . LYS A 1 333 ? 29.584 11.997 -33.888 1.00 83.00 333 LYS A CA 1
ATOM 2584 C C . LYS A 1 333 ? 30.204 11.912 -35.281 1.00 83.00 333 LYS A C 1
ATOM 2586 O O . LYS A 1 333 ? 29.530 12.240 -36.249 1.00 83.00 333 LYS A O 1
ATOM 2591 N N . GLU A 1 334 ? 31.435 11.412 -35.380 1.00 82.94 334 GLU A N 1
ATOM 2592 C CA . GLU A 1 334 ? 32.137 11.191 -36.647 1.00 82.94 334 GLU A CA 1
ATOM 2593 C C . GLU A 1 334 ? 31.447 10.126 -37.513 1.00 82.94 334 GLU A C 1
ATOM 2595 O O . GLU A 1 334 ? 31.292 10.319 -38.715 1.00 82.94 334 GLU A O 1
ATOM 2600 N N . TYR A 1 335 ? 30.955 9.037 -36.913 1.00 81.88 335 TYR A N 1
ATOM 2601 C CA . TYR A 1 335 ? 30.157 8.030 -37.618 1.00 81.88 335 TYR A CA 1
ATOM 2602 C C . TYR A 1 335 ? 28.874 8.630 -38.214 1.00 81.88 335 TYR A C 1
ATOM 2604 O O . TYR A 1 335 ? 28.588 8.464 -39.401 1.00 81.88 335 TYR A O 1
ATOM 2612 N N . LEU A 1 336 ? 28.125 9.389 -37.409 1.00 81.00 336 LEU A N 1
ATOM 2613 C CA . LEU A 1 336 ? 26.864 10.002 -37.829 1.00 81.00 336 LEU A CA 1
ATOM 2614 C C . LEU A 1 336 ? 27.069 11.113 -38.875 1.00 81.00 336 LEU A C 1
ATOM 2616 O O . LEU A 1 336 ? 26.258 11.240 -39.793 1.00 81.00 336 LEU A O 1
ATOM 2620 N N . SER A 1 337 ? 28.154 11.891 -38.785 1.00 78.56 337 SER A N 1
ATOM 2621 C CA . SER A 1 337 ? 28.468 12.939 -39.764 1.00 78.56 337 SER A CA 1
ATOM 2622 C C . SER A 1 337 ? 29.047 12.391 -41.064 1.00 78.56 337 SER A C 1
ATOM 2624 O O . SER A 1 337 ? 28.608 12.780 -42.141 1.00 78.56 337 SER A O 1
ATOM 2626 N N . SER A 1 338 ? 30.047 11.512 -40.976 1.00 75.25 338 SER A N 1
ATOM 2627 C CA . SER A 1 338 ? 30.895 11.145 -42.115 1.00 75.25 338 SER A CA 1
ATOM 2628 C C . SER A 1 338 ? 30.341 9.949 -42.879 1.00 75.25 338 SER A C 1
ATOM 2630 O O . SER A 1 338 ? 30.423 9.913 -44.102 1.00 75.25 338 SER A O 1
ATOM 2632 N N . GLU A 1 339 ? 29.760 8.977 -42.171 1.00 72.88 339 GLU A N 1
ATOM 2633 C CA . GLU A 1 339 ? 29.255 7.737 -42.775 1.00 72.88 339 GLU A CA 1
ATOM 2634 C C . GLU A 1 339 ? 27.766 7.836 -43.133 1.00 72.88 339 GLU A C 1
ATOM 2636 O O . GLU A 1 339 ? 27.314 7.217 -44.096 1.00 72.88 339 GLU A O 1
ATOM 2641 N N . LYS A 1 340 ? 27.002 8.649 -42.391 1.00 72.38 340 LYS A N 1
ATOM 2642 C CA . LYS A 1 340 ? 25.554 8.827 -42.596 1.00 72.38 340 LYS A CA 1
ATOM 2643 C C . LYS A 1 340 ? 25.138 10.216 -43.085 1.00 72.38 340 LYS A C 1
ATOM 2645 O O . LYS A 1 340 ? 23.971 10.403 -43.417 1.00 72.38 340 LYS A O 1
ATOM 2650 N N . GLY A 1 341 ? 26.063 11.177 -43.155 1.00 70.06 341 GLY A N 1
ATOM 2651 C CA . GLY A 1 341 ? 25.800 12.505 -43.719 1.00 70.06 341 GLY A CA 1
ATOM 2652 C C . GLY A 1 341 ? 24.814 13.361 -42.915 1.00 70.06 341 GLY A C 1
ATOM 2653 O O . GLY A 1 341 ? 24.180 14.247 -43.485 1.00 70.06 341 GLY A O 1
ATOM 2654 N N . LEU A 1 342 ? 24.638 13.098 -41.614 1.00 75.12 342 LEU A N 1
ATOM 2655 C CA . LEU A 1 342 ? 23.710 13.856 -40.772 1.00 75.12 342 LEU A CA 1
ATOM 2656 C C . LEU A 1 342 ? 24.289 15.230 -40.412 1.00 75.12 342 LEU A C 1
ATOM 2658 O O . LEU A 1 342 ? 25.411 15.339 -39.915 1.00 75.12 342 LEU A O 1
ATOM 2662 N N . GLY A 1 343 ? 23.481 16.275 -40.600 1.00 73.19 343 GLY A N 1
ATOM 2663 C CA . GLY A 1 343 ? 23.771 17.608 -40.075 1.00 73.19 343 GLY A CA 1
ATOM 2664 C C . GLY A 1 343 ? 23.727 17.660 -38.541 1.00 73.19 343 GLY A C 1
ATOM 2665 O O . GLY A 1 343 ? 23.213 16.750 -37.881 1.00 73.19 343 GLY A O 1
ATOM 2666 N N . ALA A 1 344 ? 24.296 18.716 -37.958 1.00 73.81 344 ALA A N 1
ATOM 2667 C CA . ALA A 1 344 ? 24.537 18.808 -36.518 1.00 73.81 344 ALA A CA 1
ATOM 2668 C C . ALA A 1 344 ? 23.237 18.762 -35.689 1.00 73.81 344 ALA A C 1
ATOM 2670 O O . ALA A 1 344 ? 23.201 18.108 -34.647 1.00 73.81 344 ALA A O 1
ATOM 2671 N N . GLY A 1 345 ? 22.153 19.384 -36.168 1.00 73.50 345 GLY A N 1
ATOM 2672 C CA . GLY A 1 345 ? 20.867 19.399 -35.459 1.00 73.50 345 GLY A CA 1
ATOM 2673 C C . GLY A 1 345 ? 20.150 18.045 -35.481 1.00 73.50 345 GLY A C 1
ATOM 2674 O O . GLY A 1 345 ? 19.594 17.592 -34.473 1.00 73.50 345 GLY A O 1
ATOM 2675 N N . ARG A 1 346 ? 20.217 17.331 -36.610 1.00 77.31 346 ARG A N 1
ATOM 2676 C CA . ARG A 1 346 ? 19.671 15.966 -36.710 1.00 77.31 346 ARG A CA 1
ATOM 2677 C C . ARG A 1 346 ? 20.490 14.951 -35.930 1.00 77.31 346 ARG A C 1
ATOM 2679 O O . ARG A 1 346 ? 19.906 14.065 -35.315 1.00 77.31 346 ARG A O 1
ATOM 2686 N N . MET A 1 347 ? 21.812 15.100 -35.908 1.00 80.44 347 MET A N 1
ATOM 2687 C CA . MET A 1 347 ? 22.692 14.262 -35.093 1.00 80.44 347 MET A CA 1
ATOM 2688 C C . MET A 1 347 ? 22.322 14.356 -33.610 1.00 80.44 347 MET A C 1
ATOM 2690 O O . MET A 1 347 ? 22.161 13.335 -32.947 1.00 80.44 347 MET A O 1
ATOM 2694 N N . GLU A 1 348 ? 22.121 15.570 -33.100 1.00 81.00 348 GLU A N 1
ATOM 2695 C CA . GLU A 1 348 ? 21.672 15.787 -31.724 1.00 81.00 348 GLU A CA 1
ATOM 2696 C C . GLU A 1 348 ? 20.287 15.181 -31.456 1.00 81.00 348 GLU A C 1
ATOM 2698 O O . GLU A 1 348 ? 20.068 14.568 -30.413 1.00 81.00 348 GLU A O 1
ATOM 2703 N N . SER A 1 349 ? 19.370 15.268 -32.419 1.00 79.44 349 SER A N 1
ATOM 2704 C CA . SER A 1 349 ? 18.038 14.665 -32.297 1.00 79.44 349 SER A CA 1
ATOM 2705 C C . SER A 1 349 ? 18.083 13.132 -32.252 1.00 79.44 349 SER A C 1
ATOM 2707 O O . SER A 1 349 ? 17.400 12.525 -31.431 1.00 79.44 349 SER A O 1
ATOM 2709 N N . VAL A 1 350 ? 18.921 12.503 -33.083 1.00 83.38 350 VAL A N 1
ATOM 2710 C CA . VAL A 1 350 ? 19.148 11.046 -33.078 1.00 83.38 350 VAL A CA 1
ATOM 2711 C C . VAL A 1 350 ? 19.796 10.604 -31.765 1.00 83.38 350 VAL A C 1
ATOM 2713 O O . VAL A 1 350 ? 19.386 9.605 -31.176 1.00 83.38 350 VAL A O 1
ATOM 2716 N N . LEU A 1 351 ? 20.769 11.366 -31.259 1.00 84.31 351 LEU A N 1
ATOM 2717 C CA . LEU A 1 351 ? 21.403 11.083 -29.971 1.00 84.31 351 LEU A CA 1
ATOM 2718 C C . LEU A 1 351 ? 20.423 11.216 -28.803 1.00 84.31 351 LEU A C 1
ATOM 2720 O O . LEU A 1 351 ? 20.451 10.383 -27.901 1.00 84.31 351 LEU A O 1
ATOM 2724 N N . ALA A 1 352 ? 19.527 12.201 -28.819 1.00 84.12 352 ALA A N 1
ATOM 2725 C CA . ALA A 1 352 ? 18.453 12.272 -27.835 1.00 84.12 352 ALA A CA 1
ATOM 2726 C C . ALA A 1 352 ? 17.530 11.046 -27.946 1.00 84.12 352 ALA A C 1
ATOM 2728 O O . ALA A 1 352 ? 17.268 10.389 -26.942 1.00 84.12 352 ALA A O 1
ATOM 2729 N N . HIS A 1 353 ? 17.112 10.679 -29.162 1.00 83.94 353 HIS A N 1
ATOM 2730 C CA . HIS A 1 353 ? 16.251 9.519 -29.406 1.00 83.94 353 HIS A CA 1
ATOM 2731 C C . HIS A 1 353 ? 16.863 8.196 -28.920 1.00 83.94 353 HIS A C 1
ATOM 2733 O O . HIS A 1 353 ? 16.156 7.343 -28.388 1.00 83.94 353 HIS A O 1
ATOM 2739 N N . SER A 1 354 ? 18.189 8.059 -29.015 1.00 84.94 354 SER A N 1
ATOM 2740 C CA . SER A 1 354 ? 18.926 6.872 -28.564 1.00 84.94 354 SER A CA 1
ATOM 2741 C C . SER A 1 354 ? 18.746 6.540 -27.079 1.00 84.94 354 SER A C 1
ATOM 2743 O O . SER A 1 354 ? 18.878 5.383 -26.688 1.00 84.94 354 SER A O 1
ATOM 2745 N N . LEU A 1 355 ? 18.365 7.524 -26.254 1.00 84.75 355 LEU A N 1
ATOM 2746 C CA . LEU A 1 355 ? 18.070 7.307 -24.838 1.00 84.75 355 LEU A CA 1
ATOM 2747 C C . LEU A 1 355 ? 16.856 6.392 -24.612 1.00 84.75 355 LEU A C 1
ATOM 2749 O O . LEU A 1 355 ? 16.774 5.762 -23.560 1.00 84.75 355 LEU A O 1
ATOM 2753 N N . LEU A 1 356 ? 15.929 6.311 -25.573 1.00 83.25 356 LEU A N 1
ATOM 2754 C CA . LEU A 1 356 ? 14.763 5.423 -25.502 1.00 83.25 356 LEU A CA 1
ATOM 2755 C C . LEU A 1 356 ? 15.142 3.960 -25.738 1.00 83.25 356 LEU A C 1
ATOM 2757 O O . LEU A 1 356 ? 14.583 3.063 -25.118 1.00 83.25 356 LEU A O 1
ATOM 2761 N N . LEU A 1 357 ? 16.122 3.733 -26.611 1.00 81.62 357 LEU A N 1
ATOM 2762 C CA . LEU A 1 357 ? 16.607 2.411 -27.004 1.00 81.62 357 LEU A CA 1
ATOM 2763 C C . LEU A 1 357 ? 17.909 2.057 -26.275 1.00 81.62 357 LEU A C 1
ATOM 2765 O O . LEU A 1 357 ? 18.726 1.291 -26.790 1.00 81.62 357 LEU A O 1
ATOM 2769 N N . ALA A 1 358 ? 18.129 2.636 -25.091 1.00 78.94 358 ALA A N 1
ATOM 2770 C CA . ALA A 1 358 ? 19.364 2.468 -24.343 1.00 78.94 358 ALA A CA 1
ATOM 2771 C C . ALA A 1 358 ? 19.596 0.977 -24.002 1.00 78.94 358 ALA A C 1
ATOM 2773 O O . ALA A 1 358 ? 18.776 0.358 -23.314 1.00 78.94 358 ALA A O 1
ATOM 2774 N N . PRO A 1 359 ? 20.714 0.379 -24.446 1.00 77.56 359 PRO A N 1
ATOM 2775 C CA . PRO A 1 359 ? 20.968 -1.035 -24.230 1.00 77.56 359 PRO A CA 1
ATOM 2776 C C . PRO A 1 359 ? 21.255 -1.324 -22.753 1.00 77.56 359 PRO A C 1
ATOM 2778 O O . PRO A 1 359 ? 22.032 -0.633 -22.097 1.00 77.56 359 PRO A O 1
ATOM 2781 N N . GLN A 1 360 ? 20.654 -2.395 -22.229 1.00 76.81 360 GLN A N 1
ATOM 2782 C CA . GLN A 1 360 ? 20.792 -2.794 -20.820 1.00 76.81 360 GLN A CA 1
ATOM 2783 C C . GLN A 1 360 ? 22.165 -3.409 -20.496 1.00 76.81 360 GLN A C 1
ATOM 2785 O O . GLN A 1 360 ? 22.559 -3.496 -19.334 1.00 76.81 360 GLN A O 1
ATOM 2790 N N . ALA A 1 361 ? 22.906 -3.843 -21.518 1.00 80.88 361 ALA A N 1
ATOM 2791 C CA . ALA A 1 361 ? 24.231 -4.433 -21.389 1.00 80.88 361 ALA A CA 1
ATOM 2792 C C . ALA A 1 361 ? 25.240 -3.708 -22.283 1.00 80.88 361 ALA A C 1
ATOM 2794 O O . ALA A 1 361 ? 24.902 -3.229 -23.364 1.00 80.88 361 ALA A O 1
ATOM 2795 N N . ARG A 1 362 ? 26.500 -3.664 -21.839 1.00 84.94 362 ARG A N 1
ATOM 2796 C CA . ARG A 1 362 ? 27.593 -3.073 -22.615 1.00 84.94 362 ARG A CA 1
ATOM 2797 C C . ARG A 1 362 ? 27.864 -3.887 -23.884 1.00 84.94 362 ARG A C 1
ATOM 2799 O O . ARG A 1 362 ? 27.980 -5.114 -23.820 1.00 84.94 362 ARG A O 1
ATOM 2806 N N . PHE A 1 363 ? 28.020 -3.202 -25.014 1.00 83.69 363 PHE A N 1
ATOM 2807 C CA . PHE A 1 363 ? 28.381 -3.828 -26.282 1.00 83.69 363 PHE A CA 1
ATOM 2808 C C . PHE A 1 363 ? 29.780 -4.447 -26.226 1.00 83.69 363 PHE A C 1
ATOM 2810 O O . PHE A 1 363 ? 30.703 -3.911 -25.610 1.00 83.69 363 PHE A O 1
ATOM 2817 N N . LYS A 1 364 ? 29.932 -5.599 -26.885 1.00 79.31 364 LYS A N 1
ATOM 2818 C CA . LYS A 1 364 ? 31.194 -6.352 -26.931 1.00 79.31 364 LYS A CA 1
ATOM 2819 C C . LYS A 1 364 ? 32.066 -5.973 -28.126 1.00 79.31 364 LYS A C 1
ATOM 2821 O O . LYS A 1 364 ? 33.262 -6.243 -28.096 1.00 79.31 364 LYS A O 1
ATOM 2826 N N . SER A 1 365 ? 31.477 -5.377 -29.161 1.00 81.94 365 SER A N 1
ATOM 2827 C CA . SER A 1 365 ? 32.168 -4.994 -30.387 1.00 81.94 365 SER A CA 1
ATOM 2828 C C . SER A 1 365 ? 31.684 -3.641 -30.907 1.00 81.94 365 SER A C 1
ATOM 2830 O O . SER A 1 365 ? 30.524 -3.266 -30.721 1.00 81.94 365 SER A O 1
ATOM 2832 N N . ASP A 1 366 ? 32.567 -2.935 -31.609 1.00 81.06 366 ASP A N 1
ATOM 2833 C CA . ASP A 1 366 ? 32.245 -1.670 -32.279 1.00 81.06 366 ASP A CA 1
ATOM 2834 C C . ASP A 1 366 ? 31.220 -1.867 -33.409 1.00 81.06 366 ASP A C 1
ATOM 2836 O O . ASP A 1 366 ? 30.446 -0.962 -33.718 1.00 81.06 366 ASP A O 1
ATOM 2840 N N . ALA A 1 367 ? 31.175 -3.061 -34.011 1.00 80.75 367 ALA A N 1
ATOM 2841 C CA . ALA A 1 367 ? 30.208 -3.403 -35.051 1.00 80.75 367 ALA A CA 1
ATOM 2842 C C . ALA A 1 367 ? 28.773 -3.485 -34.504 1.00 80.75 367 ALA A C 1
ATOM 2844 O O . ALA A 1 367 ? 27.840 -3.034 -35.169 1.00 80.75 367 ALA A O 1
ATOM 2845 N N . ASP A 1 368 ? 28.593 -4.011 -33.288 1.00 82.56 368 ASP A N 1
ATOM 2846 C CA . ASP A 1 368 ? 27.277 -4.081 -32.640 1.00 82.56 368 ASP A CA 1
ATOM 2847 C C . ASP A 1 368 ? 26.785 -2.686 -32.229 1.00 82.56 368 ASP A C 1
ATOM 2849 O O . ASP A 1 368 ? 25.613 -2.365 -32.419 1.00 82.56 368 ASP A O 1
ATOM 2853 N N . ALA A 1 369 ? 27.691 -1.820 -31.758 1.00 82.94 369 ALA A N 1
ATOM 2854 C CA . ALA A 1 369 ? 27.369 -0.431 -31.430 1.00 82.94 369 ALA A CA 1
ATOM 2855 C C . ALA A 1 369 ? 26.924 0.374 -32.669 1.00 82.94 369 ALA A C 1
ATOM 2857 O O . ALA A 1 369 ? 25.979 1.158 -32.594 1.00 82.94 369 ALA A O 1
ATOM 2858 N N . ARG A 1 370 ? 27.558 0.149 -33.829 1.00 82.94 370 ARG A N 1
ATOM 2859 C CA . ARG A 1 370 ? 27.161 0.770 -35.108 1.00 82.94 370 ARG A CA 1
ATOM 2860 C C . ARG A 1 370 ? 25.797 0.281 -35.597 1.00 82.94 370 ARG A C 1
ATOM 2862 O O . ARG A 1 370 ? 24.986 1.095 -36.022 1.00 82.94 370 ARG A O 1
ATOM 2869 N N . LYS A 1 371 ? 25.504 -1.021 -35.481 1.00 84.94 371 LYS A N 1
ATOM 2870 C CA . LYS A 1 371 ? 24.176 -1.572 -35.817 1.00 84.94 371 LYS A CA 1
ATOM 2871 C C . LYS A 1 371 ? 23.067 -0.968 -34.959 1.00 84.94 371 LYS A C 1
ATOM 2873 O O . LYS A 1 371 ? 22.024 -0.606 -35.487 1.00 84.94 371 LYS A O 1
ATOM 2878 N N . TRP A 1 372 ? 23.316 -0.809 -33.663 1.00 86.69 372 TRP A N 1
ATOM 2879 C CA . TRP A 1 372 ? 22.369 -0.168 -32.753 1.00 86.69 372 TRP A CA 1
ATOM 2880 C C . TRP A 1 372 ? 22.122 1.311 -33.098 1.00 86.69 372 TRP A C 1
ATOM 2882 O O . TRP A 1 372 ? 20.982 1.778 -33.057 1.00 86.69 372 TRP A O 1
ATOM 2892 N N . LEU A 1 373 ? 23.165 2.051 -33.493 1.00 84.06 373 LEU A N 1
ATOM 2893 C CA . LEU A 1 373 ? 23.006 3.422 -33.993 1.00 84.06 373 LEU A CA 1
ATOM 2894 C C . LEU A 1 373 ? 22.157 3.458 -35.273 1.00 84.06 373 LEU A C 1
ATOM 2896 O O . LEU A 1 373 ? 21.289 4.319 -35.400 1.00 84.06 373 LEU A O 1
ATOM 2900 N N . ASP A 1 374 ? 22.355 2.503 -36.181 1.00 83.38 374 ASP A N 1
ATOM 2901 C CA . ASP A 1 374 ? 21.564 2.379 -37.410 1.00 83.38 374 ASP A CA 1
ATOM 2902 C C . ASP A 1 374 ? 20.088 2.051 -37.137 1.00 83.38 374 ASP A C 1
ATOM 2904 O O . ASP A 1 374 ? 19.202 2.593 -37.796 1.00 83.38 374 ASP A O 1
ATOM 2908 N N . GLU A 1 375 ? 19.805 1.192 -36.157 1.00 84.25 375 GLU A N 1
ATOM 2909 C CA . GLU A 1 375 ? 18.441 0.900 -35.692 1.00 84.25 375 GLU A CA 1
ATOM 2910 C C . GLU A 1 375 ? 17.791 2.139 -35.068 1.00 84.25 375 GLU A C 1
ATOM 2912 O O . GLU A 1 375 ? 16.683 2.516 -35.445 1.00 84.25 375 GLU A O 1
ATOM 2917 N N . THR A 1 376 ? 18.525 2.853 -34.214 1.00 83.31 376 THR A N 1
ATOM 2918 C CA . THR A 1 376 ? 18.058 4.108 -33.606 1.00 83.31 376 THR A CA 1
ATOM 2919 C C . THR A 1 376 ? 17.755 5.175 -34.659 1.00 83.31 376 THR A C 1
ATOM 2921 O O . THR A 1 376 ? 16.783 5.922 -34.540 1.00 83.31 376 THR A O 1
ATOM 2924 N N . MET A 1 377 ? 18.570 5.257 -35.713 1.00 81.25 377 MET A N 1
ATOM 2925 C CA . MET A 1 377 ? 18.327 6.167 -36.828 1.00 81.25 377 MET A CA 1
ATOM 2926 C C . MET A 1 377 ? 17.053 5.816 -37.595 1.00 81.25 377 MET A C 1
ATOM 2928 O O . MET A 1 377 ? 16.327 6.727 -37.989 1.00 81.25 377 MET A O 1
ATOM 2932 N N . LYS A 1 378 ? 16.763 4.527 -37.801 1.00 81.50 378 LYS A N 1
ATOM 2933 C CA . LYS A 1 378 ? 15.532 4.071 -38.465 1.00 81.50 378 LYS A CA 1
ATOM 2934 C C . LYS A 1 378 ? 14.288 4.371 -37.631 1.00 81.50 378 LYS A C 1
ATOM 2936 O O . LYS A 1 378 ? 13.291 4.839 -38.180 1.00 81.50 378 LYS A O 1
ATOM 2941 N N . ASP A 1 379 ? 14.366 4.188 -36.318 1.00 79.50 379 ASP A N 1
ATOM 2942 C CA . ASP A 1 379 ? 13.263 4.515 -35.411 1.00 79.50 379 ASP A CA 1
ATOM 2943 C C . ASP A 1 379 ? 13.027 6.025 -35.322 1.00 79.50 379 ASP A C 1
ATOM 2945 O O . ASP A 1 379 ? 11.884 6.487 -35.402 1.00 79.50 379 ASP A O 1
ATOM 2949 N N . TYR A 1 380 ? 14.100 6.820 -35.284 1.00 80.00 380 TYR A N 1
ATOM 2950 C CA . TYR A 1 380 ? 13.994 8.274 -35.369 1.00 80.00 380 TYR A CA 1
ATOM 2951 C C . TYR A 1 380 ? 13.423 8.728 -36.723 1.00 80.00 380 TYR A C 1
ATOM 2953 O O . TYR A 1 380 ? 12.553 9.598 -36.755 1.00 80.00 380 TYR A O 1
ATOM 2961 N N . ALA A 1 381 ? 13.858 8.124 -37.834 1.00 77.69 381 ALA A N 1
ATOM 2962 C CA . ALA A 1 381 ? 13.329 8.363 -39.180 1.00 77.69 381 ALA A CA 1
ATOM 2963 C C . ALA A 1 381 ? 11.818 8.096 -39.257 1.00 77.69 381 ALA A C 1
ATOM 2965 O O . ALA A 1 381 ? 11.061 8.936 -39.751 1.00 77.69 381 ALA A O 1
ATOM 2966 N N . SER A 1 382 ? 11.372 6.972 -38.692 1.00 77.38 382 SER A N 1
ATOM 2967 C CA . SER A 1 382 ? 9.956 6.610 -38.575 1.00 77.38 382 SER A CA 1
ATOM 2968 C C . SER A 1 382 ? 9.179 7.617 -37.715 1.00 77.38 382 SER A C 1
ATOM 2970 O O . SER A 1 382 ? 8.123 8.103 -38.118 1.00 77.38 382 SER A O 1
ATOM 2972 N N . CYS A 1 383 ? 9.738 8.030 -36.571 1.00 67.19 383 CYS A N 1
ATOM 2973 C CA . CYS A 1 383 ? 9.115 9.005 -35.670 1.00 67.19 383 CYS A CA 1
ATOM 2974 C C . CYS A 1 383 ? 9.047 10.429 -36.244 1.00 67.19 383 CYS A C 1
ATOM 2976 O O . CYS A 1 383 ? 8.105 11.168 -35.949 1.00 67.19 383 CYS A O 1
ATOM 2978 N N . ALA A 1 384 ? 10.049 10.840 -37.022 1.00 65.38 384 ALA A N 1
ATOM 2979 C CA . ALA A 1 384 ? 10.122 12.161 -37.641 1.00 65.38 384 ALA A CA 1
ATOM 2980 C C . ALA A 1 384 ? 9.403 12.224 -39.000 1.00 65.38 384 ALA A C 1
ATOM 2982 O O . ALA A 1 384 ? 9.179 13.322 -39.509 1.00 65.38 384 ALA A O 1
ATOM 2983 N N . GLY A 1 385 ? 9.038 11.073 -39.580 1.00 59.44 385 GLY A N 1
ATOM 2984 C CA . GLY A 1 385 ? 8.439 10.975 -40.913 1.00 59.44 385 GLY A CA 1
ATOM 2985 C C . GLY A 1 385 ? 9.421 11.305 -42.042 1.00 59.44 385 GLY A C 1
ATOM 2986 O O . GLY A 1 385 ? 9.024 11.906 -43.038 1.00 59.44 385 GLY A O 1
ATOM 2987 N N . ILE A 1 386 ? 10.707 10.974 -41.876 1.00 64.12 386 ILE A N 1
ATOM 2988 C CA . ILE A 1 386 ? 11.794 11.336 -42.800 1.00 64.12 386 ILE A CA 1
ATOM 2989 C C . ILE A 1 386 ? 12.561 10.074 -43.189 1.00 64.12 386 ILE A C 1
ATOM 2991 O O . ILE A 1 386 ? 13.018 9.352 -42.314 1.00 64.12 386 ILE A O 1
ATOM 2995 N N . SER A 1 387 ? 12.779 9.833 -44.483 1.00 53.72 387 SER A N 1
ATOM 2996 C CA . SER A 1 387 ? 13.693 8.778 -44.940 1.00 53.72 387 SER A CA 1
ATOM 2997 C C . SER A 1 387 ? 15.146 9.228 -44.769 1.00 53.72 387 SER A C 1
ATOM 2999 O O . SER A 1 387 ? 15.579 10.188 -45.403 1.00 53.72 387 SER A O 1
ATOM 3001 N N . LEU A 1 388 ? 15.898 8.534 -43.910 1.00 59.72 388 LEU A N 1
ATOM 3002 C CA . LEU A 1 388 ? 17.334 8.760 -43.677 1.00 59.72 388 LEU A CA 1
ATOM 3003 C C . LEU A 1 388 ? 18.228 7.791 -44.471 1.00 59.72 388 LEU A C 1
ATOM 3005 O O . LEU A 1 388 ? 19.416 7.663 -44.175 1.00 59.72 388 LEU A O 1
ATOM 3009 N N . ASP A 1 389 ? 17.676 7.108 -45.476 1.00 47.34 389 ASP A N 1
ATOM 3010 C CA . ASP A 1 389 ? 18.453 6.225 -46.341 1.00 47.34 389 ASP A CA 1
ATOM 3011 C C . ASP A 1 389 ? 19.415 7.050 -47.203 1.00 47.34 389 ASP A C 1
ATOM 3013 O O . ASP A 1 389 ? 19.019 7.782 -48.112 1.00 47.34 389 ASP A O 1
ATOM 3017 N N . CYS A 1 390 ? 20.708 6.916 -46.917 1.00 42.19 390 CYS A N 1
ATOM 3018 C CA . CYS A 1 390 ? 21.747 7.287 -47.865 1.00 42.19 390 CYS A CA 1
ATOM 3019 C C . CYS A 1 390 ? 21.680 6.299 -49.046 1.00 42.19 390 CYS A C 1
ATOM 3021 O O . CYS A 1 390 ? 21.519 5.096 -48.800 1.00 42.19 390 CYS A O 1
ATOM 3023 N N . PRO A 1 391 ? 21.802 6.739 -50.313 1.00 30.88 391 PRO A N 1
ATOM 3024 C CA . PRO A 1 391 ? 21.914 5.813 -51.429 1.00 30.88 391 PRO A CA 1
ATOM 3025 C C . PRO A 1 391 ? 23.107 4.888 -51.187 1.00 30.88 391 PRO A C 1
ATOM 3027 O O . PRO A 1 391 ? 24.265 5.303 -51.197 1.00 30.88 391 PRO A O 1
ATOM 3030 N N . THR A 1 392 ? 22.820 3.605 -50.982 1.00 27.48 392 THR A N 1
ATOM 3031 C CA . THR A 1 392 ? 23.823 2.571 -51.188 1.00 27.48 392 THR A CA 1
ATOM 3032 C C . THR A 1 392 ? 24.191 2.645 -52.661 1.00 27.48 392 THR A C 1
ATOM 3034 O O . THR A 1 392 ? 23.353 2.418 -53.533 1.00 27.48 392 THR A O 1
ATOM 3037 N N . VAL A 1 393 ? 25.445 2.980 -52.963 1.00 29.52 393 VAL A N 1
ATOM 3038 C CA . VAL A 1 393 ? 26.011 2.710 -54.287 1.00 29.52 393 VAL A CA 1
ATOM 3039 C C . VAL A 1 393 ? 26.150 1.191 -54.384 1.00 29.52 393 VAL A C 1
ATOM 3041 O O . VAL A 1 393 ? 27.218 0.618 -54.188 1.00 29.52 393 VAL A O 1
ATOM 3044 N N . ALA A 1 394 ? 25.024 0.519 -54.606 1.00 23.70 394 ALA A N 1
ATOM 3045 C CA . ALA A 1 394 ? 24.998 -0.836 -55.099 1.00 23.70 394 ALA A CA 1
ATOM 3046 C C . ALA A 1 394 ? 25.447 -0.741 -56.555 1.00 23.70 394 ALA A C 1
ATOM 3048 O O . ALA A 1 394 ? 24.703 -0.283 -57.420 1.00 23.70 394 ALA A O 1
ATOM 3049 N N . ALA A 1 395 ? 26.701 -1.109 -56.809 1.00 27.16 395 ALA A N 1
ATOM 3050 C CA . ALA A 1 395 ? 27.172 -1.377 -58.153 1.00 27.16 395 ALA A CA 1
ATOM 3051 C C . ALA A 1 395 ? 26.324 -2.524 -58.723 1.00 27.16 395 ALA A C 1
ATOM 3053 O O . ALA A 1 395 ? 26.583 -3.696 -58.454 1.00 27.16 395 ALA A O 1
ATOM 3054 N N . THR A 1 396 ? 25.272 -2.186 -59.466 1.00 25.20 396 THR A N 1
ATOM 3055 C CA . THR A 1 396 ? 24.558 -3.144 -60.297 1.00 25.20 396 THR A CA 1
ATOM 3056 C C . THR A 1 396 ? 25.433 -3.441 -61.504 1.00 25.20 396 THR A C 1
ATOM 3058 O O . THR A 1 396 ? 25.693 -2.601 -62.365 1.00 25.20 396 THR A O 1
ATOM 3061 N N . SER A 1 397 ? 25.951 -4.662 -61.519 1.00 30.22 397 SER A N 1
ATOM 3062 C CA . SER A 1 397 ? 26.575 -5.282 -62.671 1.00 30.22 397 SER A CA 1
ATOM 3063 C C . SER A 1 397 ? 25.510 -5.548 -63.735 1.00 30.22 397 SER A C 1
ATOM 3065 O O . SER A 1 397 ? 24.964 -6.645 -63.780 1.00 30.22 397 SER A O 1
ATOM 3067 N N . ASP A 1 398 ? 25.237 -4.567 -64.590 1.00 26.59 398 ASP A N 1
ATOM 3068 C CA . ASP A 1 398 ? 24.627 -4.826 -65.892 1.00 26.59 398 ASP A CA 1
ATOM 3069 C C . ASP A 1 398 ? 25.656 -4.543 -66.980 1.00 26.59 398 ASP A C 1
ATOM 3071 O O . ASP A 1 398 ? 25.973 -3.411 -67.351 1.00 26.59 398 ASP A O 1
ATOM 3075 N N . ALA A 1 399 ? 26.235 -5.644 -67.445 1.00 27.77 399 ALA A N 1
ATOM 3076 C CA . ALA A 1 399 ? 27.104 -5.697 -68.593 1.00 27.77 399 ALA A CA 1
ATOM 3077 C C . ALA A 1 399 ? 26.273 -5.504 -69.867 1.00 27.77 399 ALA A C 1
ATOM 3079 O O . ALA A 1 399 ? 25.593 -6.421 -70.318 1.00 27.77 399 ALA A O 1
ATOM 3080 N N . VAL A 1 400 ? 26.422 -4.349 -70.510 1.00 29.58 400 VAL A N 1
ATOM 3081 C CA . VAL A 1 400 ? 26.366 -4.264 -71.972 1.00 29.58 400 VAL A CA 1
ATOM 3082 C C . VAL A 1 400 ? 27.605 -3.504 -72.412 1.00 29.58 400 VAL A C 1
ATOM 3084 O O . VAL A 1 400 ? 27.711 -2.288 -72.271 1.00 29.58 400 VAL A O 1
ATOM 3087 N N . GLY A 1 401 ? 28.595 -4.264 -72.872 1.00 26.33 401 GLY A N 1
ATOM 3088 C CA . GLY A 1 401 ? 29.828 -3.717 -73.407 1.00 26.33 401 GLY A CA 1
ATOM 3089 C C . GLY A 1 401 ? 29.598 -3.024 -74.745 1.00 26.33 401 GLY A C 1
ATOM 3090 O O . GLY A 1 401 ? 28.828 -3.504 -75.568 1.00 26.33 401 GLY A O 1
ATOM 3091 N N . MET A 1 402 ? 30.338 -1.944 -74.976 1.00 27.70 402 MET A N 1
ATOM 3092 C CA . MET A 1 402 ? 31.286 -1.864 -76.088 1.00 27.70 402 MET A CA 1
ATOM 3093 C C . MET A 1 402 ? 32.351 -0.808 -75.770 1.00 27.70 402 MET A C 1
ATOM 3095 O O . MET A 1 402 ? 32.073 0.322 -75.384 1.00 27.70 402 MET A O 1
ATOM 3099 N N . SER A 1 403 ? 33.590 -1.267 -75.878 1.00 27.28 403 SER A N 1
ATOM 3100 C CA . SER A 1 403 ? 34.871 -0.606 -75.640 1.00 27.28 403 SER A CA 1
ATOM 3101 C C . SER A 1 403 ? 35.158 0.556 -76.596 1.00 27.28 403 SER A C 1
ATOM 3103 O O . SER A 1 403 ? 34.810 0.458 -77.766 1.00 27.28 403 SER A O 1
ATOM 3105 N N . PHE A 1 404 ? 35.920 1.566 -76.161 1.00 26.11 404 PHE A N 1
ATOM 3106 C CA . PHE A 1 404 ? 37.345 1.742 -76.514 1.00 26.11 404 PHE A CA 1
ATOM 3107 C C . PHE A 1 404 ? 37.949 2.973 -75.796 1.00 26.11 404 PHE A C 1
ATOM 3109 O O . PHE A 1 404 ? 37.270 3.948 -75.498 1.00 26.11 404 PHE A O 1
ATOM 3116 N N . ASN A 1 405 ? 39.235 2.849 -75.469 1.00 27.97 405 ASN A N 1
ATOM 3117 C CA . ASN A 1 405 ? 40.058 3.625 -74.526 1.00 27.97 405 ASN A CA 1
ATOM 3118 C C . ASN A 1 405 ? 40.876 4.740 -75.275 1.00 27.97 405 ASN A C 1
ATOM 3120 O O . ASN A 1 405 ? 40.732 4.848 -76.490 1.00 27.97 405 ASN A O 1
ATOM 3124 N N . PRO A 1 406 ? 41.840 5.471 -74.668 1.00 37.78 406 PRO A N 1
ATOM 3125 C CA . PRO A 1 406 ? 41.736 6.780 -73.984 1.00 37.78 406 PRO A CA 1
ATOM 3126 C C . PRO A 1 406 ? 42.669 7.890 -74.555 1.00 37.78 406 PRO A C 1
ATOM 3128 O O . PRO A 1 406 ? 43.620 7.574 -75.259 1.00 37.78 406 PRO A O 1
ATOM 3131 N N . VAL A 1 407 ? 42.502 9.169 -74.156 1.00 26.59 407 VAL A N 1
ATOM 3132 C CA . VAL A 1 407 ? 43.514 10.271 -74.250 1.00 26.59 407 VAL A CA 1
ATOM 3133 C C . VAL A 1 407 ? 43.269 11.297 -73.096 1.00 26.59 407 VAL A C 1
ATOM 3135 O O . VAL A 1 407 ? 42.122 11.412 -72.665 1.00 26.59 407 VAL A O 1
ATOM 3138 N N . PRO A 1 408 ? 44.298 11.975 -72.515 1.00 34.16 408 PRO A N 1
ATOM 3139 C CA . PRO A 1 408 ? 44.404 12.220 -71.069 1.00 34.16 408 PRO A CA 1
ATOM 3140 C C . PRO A 1 408 ? 44.000 13.615 -70.543 1.00 34.16 408 PRO A C 1
ATOM 3142 O O . PRO A 1 408 ? 43.764 14.573 -71.274 1.00 34.16 408 PRO A O 1
ATOM 3145 N N . VAL A 1 409 ? 43.980 13.672 -69.207 1.00 30.55 409 VAL A N 1
ATOM 3146 C CA . VAL A 1 409 ? 43.664 14.768 -68.276 1.00 30.55 409 VAL A CA 1
ATOM 3147 C C . VAL A 1 409 ? 44.581 15.991 -68.431 1.00 30.55 409 VAL A C 1
ATOM 3149 O O . VAL A 1 409 ? 45.798 15.853 -68.513 1.00 30.55 409 VAL A O 1
ATOM 3152 N N . SER A 1 410 ? 43.998 17.194 -68.362 1.00 30.58 410 SER A N 1
ATOM 3153 C CA . SER A 1 410 ? 44.707 18.465 -68.142 1.00 30.58 410 SER A CA 1
ATOM 3154 C C . SER A 1 410 ? 44.253 19.098 -66.820 1.00 30.58 410 SER A C 1
ATOM 3156 O O . SER A 1 410 ? 43.064 19.335 -66.622 1.00 30.58 410 SER A O 1
ATOM 3158 N N . ILE A 1 411 ? 45.203 19.361 -65.918 1.00 33.94 411 ILE A N 1
ATOM 3159 C CA . ILE A 1 411 ? 45.019 20.071 -64.639 1.00 33.94 411 ILE A CA 1
ATOM 3160 C C . ILE A 1 411 ? 45.389 21.550 -64.851 1.00 33.94 411 ILE A C 1
ATOM 3162 O O . ILE A 1 411 ? 46.478 21.800 -65.371 1.00 33.94 411 ILE A O 1
ATOM 3166 N N . PRO A 1 412 ? 44.586 22.542 -64.417 1.00 33.69 412 PRO A N 1
ATOM 3167 C CA . PRO A 1 412 ? 45.037 23.926 -64.332 1.00 33.69 412 PRO A CA 1
ATOM 3168 C C . PRO A 1 412 ? 45.689 24.219 -62.974 1.00 33.69 412 PRO A C 1
ATOM 3170 O O . PRO A 1 412 ? 45.079 24.120 -61.911 1.00 33.69 412 PRO A O 1
ATOM 3173 N N . THR A 1 413 ? 46.952 24.611 -63.054 1.00 33.88 413 THR A N 1
ATOM 3174 C CA . THR A 1 413 ? 47.847 25.102 -62.006 1.00 33.88 413 THR A CA 1
ATOM 3175 C C . THR A 1 413 ? 47.363 26.443 -61.437 1.00 33.88 413 THR A C 1
ATOM 3177 O O . THR A 1 413 ? 47.211 27.405 -62.188 1.00 33.88 413 THR A O 1
ATOM 3180 N N . VAL A 1 414 ? 47.200 26.563 -60.113 1.00 37.66 414 VAL A N 1
ATOM 3181 C CA . VAL A 1 414 ? 47.096 27.871 -59.435 1.00 37.66 414 VAL A CA 1
ATOM 3182 C C . VAL A 1 414 ? 48.433 28.180 -58.762 1.00 37.66 414 VAL A C 1
ATOM 3184 O O . VAL A 1 414 ? 48.923 27.419 -57.931 1.00 37.66 414 VAL A O 1
ATOM 3187 N N . SER A 1 415 ? 49.041 29.295 -59.164 1.00 36.75 415 SER A N 1
ATOM 3188 C CA . SER A 1 415 ? 50.304 29.824 -58.642 1.00 36.75 415 SER A CA 1
ATOM 3189 C C . SER A 1 415 ? 50.136 30.326 -57.201 1.00 36.75 415 SER A C 1
ATOM 3191 O O . SER A 1 415 ? 49.285 31.170 -56.921 1.00 36.75 415 SER A O 1
ATOM 3193 N N . GLY A 1 416 ? 50.967 29.816 -56.288 1.00 38.09 416 GLY A N 1
ATOM 3194 C CA . GLY A 1 416 ? 51.053 30.290 -54.908 1.00 38.09 416 GLY A CA 1
ATOM 3195 C C . GLY A 1 416 ? 51.758 31.644 -54.815 1.00 38.09 416 GLY A C 1
ATOM 3196 O O . GLY A 1 416 ? 52.843 31.826 -55.367 1.00 38.09 416 GLY A O 1
ATOM 3197 N N . LYS A 1 417 ? 51.156 32.589 -54.085 1.00 45.44 417 LYS A N 1
ATOM 3198 C CA . LYS A 1 417 ? 51.840 33.798 -53.606 1.00 45.44 417 LYS A CA 1
ATOM 3199 C C . LYS A 1 417 ? 52.314 33.568 -52.163 1.00 45.44 417 LYS A C 1
ATOM 3201 O O . LYS A 1 417 ? 51.574 32.953 -51.395 1.00 45.44 417 LYS A O 1
ATOM 3206 N N . PRO A 1 418 ? 53.513 34.035 -51.779 1.00 52.84 418 PRO A N 1
ATOM 3207 C CA . PRO A 1 418 ? 54.008 33.886 -50.415 1.00 52.84 418 PRO A CA 1
ATOM 3208 C C . PRO A 1 418 ? 53.173 34.729 -49.440 1.00 52.84 418 PRO A C 1
ATOM 3210 O O . PRO A 1 418 ? 52.837 35.877 -49.728 1.00 52.84 418 PRO A O 1
ATOM 3213 N N . VAL A 1 419 ? 52.831 34.141 -48.293 1.00 58.53 419 VAL A N 1
ATOM 3214 C CA . VAL A 1 419 ? 52.065 34.797 -47.224 1.00 58.53 419 VAL A CA 1
ATOM 3215 C C . VAL A 1 419 ? 52.965 35.795 -46.495 1.00 58.53 419 VAL A C 1
ATOM 3217 O O . VAL A 1 419 ? 54.097 35.483 -46.127 1.00 58.53 419 VAL A O 1
ATOM 3220 N N . GLU A 1 420 ? 52.463 37.010 -46.300 1.00 61.50 420 GLU A N 1
ATOM 3221 C CA . GLU A 1 420 ? 53.175 38.114 -45.660 1.00 61.50 420 GLU A CA 1
ATOM 3222 C C . GLU A 1 420 ? 53.461 37.798 -44.178 1.00 61.50 420 GLU A C 1
ATOM 3224 O O . GLU A 1 420 ? 52.548 37.477 -43.416 1.00 61.50 420 GLU A O 1
ATOM 3229 N N . ALA A 1 421 ? 54.721 37.926 -43.742 1.00 62.50 421 ALA A N 1
ATOM 3230 C CA . ALA A 1 421 ? 55.177 37.536 -42.396 1.00 62.50 421 ALA A CA 1
ATOM 3231 C C . ALA A 1 421 ? 54.421 38.231 -41.243 1.00 62.50 421 ALA A C 1
ATOM 3233 O O . ALA A 1 421 ? 54.377 37.724 -40.123 1.00 62.50 421 ALA A O 1
ATOM 3234 N N . LYS A 1 422 ? 53.780 39.372 -41.523 1.00 63.06 422 LYS A N 1
ATOM 3235 C CA . LYS A 1 422 ? 52.947 40.112 -40.568 1.00 63.06 422 LYS A CA 1
ATOM 3236 C C . LYS A 1 422 ? 51.643 39.376 -40.227 1.00 63.06 422 LYS A C 1
ATOM 3238 O O . LYS A 1 422 ? 51.160 39.498 -39.106 1.00 63.06 422 LYS A O 1
ATOM 3243 N N . HIS A 1 423 ? 51.101 38.590 -41.162 1.00 59.69 423 HIS A N 1
ATOM 3244 C CA . HIS A 1 423 ? 49.885 37.799 -40.961 1.00 59.69 423 HIS A CA 1
ATOM 3245 C C . HIS A 1 423 ? 50.155 36.577 -40.074 1.00 59.69 423 HIS A C 1
ATOM 3247 O O . HIS A 1 423 ? 49.401 36.305 -39.145 1.00 59.69 423 HIS A O 1
ATOM 3253 N N . SER A 1 424 ? 51.293 35.909 -40.276 1.00 57.84 424 SER A N 1
ATOM 3254 C CA . SER A 1 424 ? 51.713 34.760 -39.466 1.00 57.84 424 SER A CA 1
ATOM 3255 C C . SER A 1 424 ? 51.968 35.135 -37.998 1.00 57.84 424 SER A C 1
ATOM 3257 O O . SER A 1 424 ? 51.636 34.372 -37.095 1.00 57.84 424 SER A O 1
ATOM 3259 N N . LEU A 1 425 ? 52.509 36.335 -37.752 1.00 60.97 425 LEU A N 1
ATOM 3260 C CA . LEU A 1 425 ? 52.808 36.837 -36.404 1.00 60.97 425 LEU A CA 1
ATOM 3261 C C . LEU A 1 425 ? 51.540 37.227 -35.621 1.00 60.97 425 LEU A C 1
ATOM 3263 O O . LEU A 1 425 ? 51.474 37.005 -34.416 1.00 60.97 425 LEU A O 1
ATOM 3267 N N . LEU A 1 426 ? 50.512 37.745 -36.303 1.00 61.41 426 LEU A N 1
ATOM 3268 C CA . LEU A 1 426 ? 49.203 38.038 -35.701 1.00 61.41 426 LEU A CA 1
ATOM 3269 C C . LEU A 1 426 ? 48.444 36.767 -35.302 1.00 61.41 426 LEU A C 1
ATOM 3271 O O . LEU A 1 426 ? 47.785 36.756 -34.268 1.00 61.41 426 LEU A O 1
ATOM 3275 N N . VAL A 1 427 ? 48.566 35.695 -36.089 1.00 63.41 427 VAL A N 1
ATOM 3276 C CA . VAL A 1 427 ? 47.942 34.398 -35.780 1.00 63.41 427 VAL A CA 1
ATOM 3277 C C . VAL A 1 427 ? 48.635 33.712 -34.598 1.00 63.41 427 VAL A C 1
ATOM 3279 O O . VAL A 1 427 ? 47.962 33.086 -33.788 1.00 63.41 427 VAL A O 1
ATOM 3282 N N . MET A 1 428 ? 49.955 33.872 -34.445 1.00 55.31 428 MET A N 1
ATOM 3283 C CA . MET A 1 428 ? 50.694 33.310 -33.305 1.00 55.31 428 MET A CA 1
ATOM 3284 C C . MET A 1 428 ? 50.540 34.092 -31.994 1.00 55.31 428 MET A C 1
ATOM 3286 O O . MET A 1 428 ? 50.710 33.499 -30.940 1.00 55.31 428 MET A O 1
ATOM 3290 N N . LEU A 1 429 ? 50.232 35.393 -32.033 1.00 58.06 429 LEU A N 1
ATOM 3291 C CA . LEU A 1 429 ? 49.987 36.204 -30.827 1.00 58.06 429 LEU A CA 1
ATOM 3292 C C . LEU A 1 429 ? 48.531 36.144 -30.327 1.00 58.06 429 LEU A C 1
ATOM 3294 O O . LEU A 1 429 ? 48.240 36.668 -29.255 1.00 58.06 429 LEU A O 1
ATOM 3298 N N . ALA A 1 430 ? 47.623 35.551 -31.108 1.00 54.12 430 ALA A N 1
ATOM 3299 C CA . ALA A 1 430 ? 46.212 35.370 -30.757 1.00 54.12 430 ALA A CA 1
ATOM 3300 C C . ALA A 1 430 ? 45.880 33.959 -30.220 1.00 54.12 430 ALA A C 1
ATOM 3302 O O . ALA A 1 430 ? 44.724 33.704 -29.879 1.00 54.12 430 ALA A O 1
ATOM 3303 N N . ALA A 1 431 ? 46.874 33.066 -30.157 1.00 45.84 431 ALA A N 1
ATOM 3304 C CA . ALA A 1 431 ? 46.836 31.773 -29.470 1.00 45.84 431 ALA A CA 1
ATOM 3305 C C . ALA A 1 431 ? 47.640 31.873 -28.169 1.00 45.84 431 ALA A C 1
ATOM 3307 O O . ALA A 1 431 ? 47.227 31.224 -27.181 1.00 45.84 431 ALA A O 1
#

Foldseek 3Di:
DDDDDPPDDDDPPDPDPFQALVCVVVLVVQLVVLLVVDDLVVLLVCVVVQAQPPQFQQQLGGDDLDLVVLVSLCVRQVDPVSVVCNPPVNVVVDDPSRSRSVVVSSSVSNRRHHGGPVLSNLCQQQADVHAQEAEDDDPDCPVLVVSVVCVVPDDGPPDHHHRYYCVPCVCVVLVVVPPPDDHPVVVVVVVVVVVPPDDDDDDDDDDDDDDDDDDDDDDDDPDDDDADDADFAQPLLLLLLLLCLLLVHDSVVQDQFDFQCVSCVNPVVSSVVSVVLCCQWQNDDDPCRRVGGNNVSSVVSVVHGATGPNLVVLLQVLCVFAEDPPCHPVNLVCCCCPVQVHDPRVSRSLSSQVSSVRDPHHDPDPVVVVVSSVVSVVVSCVVVVHDSDDDDPPPPPDDDDDDDDDDDDDDDDDDDDDDDVVVVVVVVVVD

Sequence (431 aa):
MLTRGLATIPLPGIDVPFHSRELLSGVPSFRELLRTKFDPHVLERQLPLLEGRYIPNLVATPFSLERSYFQKVYAATRSRYLAEILDSKKWESASKAQLAHLLMVELLAYQSASPVQWIKTQQLLFSQGGVHRFVEIGPAPALTNMALRTLEIGDYPNVPREIFWYQRDREAVHFEEETSNISAFEHVRGLAGEVIATEPVPKVEEVLAPAPVAAVPVQQIQAALAPAPDAPVAALHVLRVLLAVRLNKDLAEIKKDTDVKTLCAGKSAVQNEILGDLEKEFGSVTEDAGEMPLKELESKFSGYKTLGKVTNGLINRMVASTMPGGFTMSSIKEYLSSEKGLGAGRMESVLAHSLLLAPQARFKSDADARKWLDETMKDYASCAGISLDCPTVAATSDAVGMSFNPVPVSIPTVSGKPVEAKHSLLVMLAA

Radius of gyration: 35.45 Å; chains: 1; bounding box: 85×67×110 Å

pLDDT: mean 74.18, std 21.04, range [23.7, 97.44]

Secondary structure (DSSP, 8-state):
----BTTB-PPTT--S-TT-GGGGGGHHHHHHHHHHH--HHHHHHHHHHHTTT---TTT-S----SHHHHHHHHHHH--HHHHHHTSHHHHHH--HHHHHHHHHHHHHHHHTTS---HHHHHHHHHSTT--SEEEE-SSS-HHHHHHHHHHHHS-------EEEETTTSHHHHTTTT--SS--HHHHHHHHHHTTS---PPPP-------------------PPPPPPPP-PPPHHHHHHHHHHHHHT--TTTS-TT-BHHHHTTT-HHHHHHHHHHHHHHHS---GGGGTSBHHHHHHTTTT--S--HHHHHHHHHHHHHHSPTT--HHHHHHIIIIIT---HHHHHHHHHHTTTT--SS--SSHHHHHHHHHHHHHHHHHHHT-------------------------PPPPPPPPPPHHHHHHHHH--

Organism: Phytophthora nicotianae (NCBI:txid4792)

InterPro domains:
  IPR016035 Acyl transferase/acyl hydrolase/lysophospholipase [SSF52151] (3-152)
  IPR040899 Fatty acid synthase subunit alpha, acyl carrier domain [PF18325] (229-388)
  IPR050830 Fungal fatty acid synthase [PTHR10982] (1-398)

=== Feature glossary ===
The record interleaves many kinds of information about one protein. Here is each kind framed as the question it answers.

Q: What does the local fold look like, residue by residue?
A: The Foldseek 3Di string encodes local tertiary geometry as a 20-letter alphabet — one character per residue — derived from the relative positions of nearby Cα atoms. Unlike the amino-acid sequence, 3Di is a direct function of the 3D structure, so two proteins with the same fold have similar 3Di strings even at low sequence identity.

Q: Which residues are in helices, strands, or loops?
A: The SS8 string is DSSP's per-residue secondary-structure call. α-helix (H) means an i→i+4 H-bond ladder; β-strand (E) means the residue participates in a β-sheet; 3₁₀ (G) and π (I) are tighter and wider helices; T/S are turns/bends; '-' is loop.

Q: How big and how compact is the whole molecule?
A: Radius of gyration (Rg) is the root-mean-square distance of Cα atoms from their centroid — a single number for overall size and compactness. A globular domain of N residues has Rg ≈ 2.2·N^0.38 Å; an extended or disordered chain has a much larger Rg. The Cα contact count is the number of residue pairs whose Cα atoms are within 8 Å and are more than four positions apart in sequence — a standard proxy for tertiary packing density. The bounding box is the smallest axis-aligned box enclosing all Cα atoms.

Q: Where is each backbone atom in 3D?
A: Structure coordinates are given as an mmCIF _atom_site loop: one row per atom with element, residue name, chain id, sequence number, and x/y/z position in Å. Only the four main-chain atoms per residue are included here; side chains are omitted to keep the record compact.

Q: What is the amino-acid chain?
A: Primary structure: the covalent order of the twenty standard amino acids along the backbone. Two proteins with the same sequence will (almost always) fold to the same structure; two with 30% identity often share a fold but not the details.

Q: What if only a Cα trace is available?
A: Three-state secondary structure (P-SEA) collapses the eight DSSP classes into helix (a), strand (b), and coil (c). P-SEA assigns these from Cα geometry alone — distances and angles — without requiring backbone oxygens, so it works on any Cα trace.

Q: What family and function is it annotated with?
A: Database cross-references. InterPro integrates a dozen domain/family signature databases into unified entries with residue-range hits. GO terms attach function/process/location labels with evidence codes. CATH codes position the fold in a four-level structural taxonomy. Organism is the NCBI-taxonomy species name.

Q: How confident is the AlphaFold model at each residue?
A: pLDDT is the predicted lDDT-Cα score: AlphaFold's confidence that the local environment of each residue (all inter-atomic distances within 15 Å) is correctly placed. It is a per-residue number between 0 and 100, with higher meaning more reliable.

Q: How mobile is each atom in the crystal?
A: B-factor (Debye–Waller factor) reflects atomic displacement in the crystal lattice. It is an experimental observable (units Å²), not a prediction; low values mean the atom is pinned down, high values mean it moves or is heterogeneous across the crystal.

Q: Which residues are buried vs exposed?
A: SASA measures how much of the protein is reachable by solvent. It is computed by rolling a water-sized probe over the atomic surface and summing the exposed area (Å²). Per-residue SASA distinguishes core (buried, low SASA) from surface (exposed, high SASA) residues; total SASA is a whole-molecule size measure.

Q: What do the diagnostic plots show?
A: Plot images: a contact map (which residues are close in 3D, as an N×N binary image), a Ramachandran scatter (backbone torsion angles, revealing secondary-structure composition at a glance), and — for AlphaFold structures — a PAE heatmap (pairwise prediction confidence).

Q: What known structures does this most resemble?
A: The Foldseek neighbor list gives the closest experimentally determined structures in the PDB, ranked by structural alignment. TM-score near 1 means near-identical fold; near 0.3 means only rough topology match. This is how one finds what a novel AlphaFold prediction most resembles in the solved-structure universe.

Q: Are the domains correctly placed relative to each other?
A: Predicted aligned error is AlphaFold's pairwise confidence. Unlike pLDDT (per-residue), PAE is per-residue-pair and captures whether two parts of the structure are correctly placed relative to each other. Units are ångströms of expected positional error.

Q: What do the rendered images show?
A: Structure images are PyMOL renders from six orthogonal camera directions. Cartoon representation draws helices as coils and strands as arrows; sticks shows the backbone as bonds; surface shows the solvent-excluded envelope. Rainbow coloring maps sequence position to hue (blue→red, N→C); chain coloring assigns a distinct color per polypeptide.

Q: What are the backbone torsion angles?
A: φ (phi) and ψ (psi) are the two rotatable backbone dihedrals per residue: φ is the C(i-1)–N–Cα–C torsion, ψ is the N–Cα–C–N(i+1) torsion, both in degrees on (−180°, 180°]. α-helical residues cluster near (−60°, −45°); β-strand residues near (−120°, +130°). A Ramachandran plot is simply a scatter of (φ, ψ) for every residue.